Protein AF-0000000084464883 (afdb_homodimer)

Organism: NCBI:txid879819

Nearest PDB structures (foldseek):
  7q4o-assembly1_A  TM=3.816E-01  e=7.653E-02  Homo sapiens
  7cun-assembly1_G  TM=3.390E-01  e=7.012E-02  Homo sapiens
  7k36-assembly1_A  TM=3.117E-01  e=1.086E-01  Homo sapiens
  4wne-assembly1_A  TM=2.723E-01  e=9.278E-01  Homo sapiens
  1gcj-assembly1_B  TM=2.717E-01  e=8.136E-01  Mus musculus

Sequence (604 aa):
MASEELHRDTRIACFSAVKPMLSVEAAWDILYKAVDADEPFVKQALCDVSTLDFTHELRRRYAPIVIRLAKDEHMDVKCRALQALAAWAIYSPDAGSALVNSSTNMSARESEWKAAVQSLVQWGDTESLLKATRALLDHGDESDDKGSDLPAVRRLKTLCDSLQRGPHAAASYAVATLVAEHEDFVPHAARLRAARIDYDDPGKALEDLRDLVRLLSHRPLMALRLRLEILDHCAISPAGMDTIARGLIDDGGTVAGIFAVGLIAREGGKEKWSEGRREMLLELRRHPDADVRDEARRARMQMASEELHRDTRIACFSAVKPMLSVEAAWDILYKAVDADEPFVKQALCDVSTLDFTHELRRRYAPIVIRLAKDEHMDVKCRALQALAAWAIYSPDAGSALVNSSTNMSARESEWKAAVQSLVQWGDTESLLKATRALLDHGDESDDKGSDLPAVRRLKTLCDSLQRGPHAAASYAVATLVAEHEDFVPHAARLRAARIDYDDPGKALEDLRDLVRLLSHRPLMALRLRLEILDHCAISPAGMDTIARGLIDDGGTVAGIFAVGLIAREGGKEKWSEGRREMLLELRRHPDADVRDEARRARMQ

Foldseek 3Di:
DVVVVVLVVLLVVLLVVCLVLLAPPVSVVVVVVLLVDPDLSNLLSLLVDACVSDDPVSLLVSLVSLLSQCPDPDPSSVLSSLLSLLRSCVSDVVSLVSLLCQLLPLPHDPSRNLSSLLSNLSNLDQVSLVSSLVSLVVVVVVVVVVVDDVPSVVSNLSSLVSNLPDDRLVSLQSSLVVQLVPVVCLLSSLSSLLSNQDQVDLVSNLVSVVVSCVSCLPPQVSLLVVLVVSLVPDDHDPVSLLVSLVSLVVVLGPSSLSNSLSSLLSVQVPDQQDPSSVVSLVSQCVRPDVVSVVSSVPSDND/DVVVVVLVVLLVVLLVVCLVLLAPPVSVVVVVVLLVDPDLSNLLSLLVDAPVSDDPVSLLVSLVSLLSQCPDPDPVSVLSSLLSLLRSCVSDVVSLVSLLCQLLPLPHDPSRNLSSLLSNLSNLDLVSLVSSLVSLVVVVVVVVVVVDDVPSVVSNLSSLVSNLPDDRLVSLQSSLVVQLVPVVCLLSSLSSLLSNQDQVDLVSNLVSVVVSCVSCLVPQVSLLVVLVVSLVPDDHDPVSLLSSLVSLVVVLGPSSLSNSLSSLLSVQVPDQQDPSSVVSLVSQCVRPDVVSVVSSVPSDND

Radius of gyration: 34.85 Å; Cα contacts (8 Å, |Δi|>4): 812; chains: 2; bounding box: 55×114×69 Å

Solvent-accessible surface area (backbone atoms only — not comparable to full-atom values): 31368 Å² total; per-residue (Å²): 106,68,66,59,48,52,52,48,52,51,19,48,51,37,29,66,64,47,56,69,39,70,78,34,73,81,40,43,62,56,51,55,48,45,67,71,42,96,40,65,46,49,44,39,20,66,34,68,60,57,71,81,71,42,55,77,72,50,38,47,63,45,30,59,54,41,50,54,35,41,67,41,88,50,63,69,34,15,32,45,14,28,46,40,36,29,82,34,27,88,51,27,75,64,37,48,51,48,30,34,47,41,42,58,37,86,83,50,52,66,68,45,23,50,27,12,38,50,15,46,53,69,50,43,50,45,68,54,50,45,50,35,50,53,52,24,52,58,49,26,66,64,22,59,81,74,76,64,49,56,58,36,51,47,47,49,50,50,45,49,55,51,36,46,74,46,86,44,58,70,34,28,50,53,45,18,58,58,38,44,75,37,76,91,34,31,68,57,18,48,50,29,49,59,66,61,57,49,46,91,40,34,71,60,29,37,53,52,49,50,51,47,31,62,74,30,64,87,23,59,62,56,41,55,54,46,39,54,57,48,63,74,67,58,74,57,52,71,68,37,46,50,52,32,29,52,54,26,52,70,67,65,42,61,40,28,34,48,45,22,42,52,58,51,42,62,48,37,77,76,46,82,68,46,70,68,54,49,51,50,47,54,50,36,51,64,40,89,46,65,51,37,18,52,54,32,64,64,42,65,80,112,107,68,66,61,48,49,52,48,52,50,20,49,52,37,29,65,64,47,56,70,38,72,77,34,73,82,43,44,62,56,52,56,49,44,66,71,44,96,39,64,46,49,43,38,20,68,33,68,59,54,72,82,74,42,57,76,71,50,38,46,63,45,28,59,55,40,50,54,36,42,67,41,88,50,62,69,34,15,32,45,15,30,46,39,36,30,80,35,28,87,51,28,74,63,36,45,51,49,30,33,48,39,43,58,37,85,83,50,52,67,67,44,23,51,26,13,38,51,17,47,51,69,52,42,50,46,68,51,51,42,50,35,50,53,53,25,51,58,49,26,67,65,24,60,81,75,76,65,51,54,60,37,51,49,48,48,51,50,44,48,55,52,37,46,73,46,87,45,58,70,33,30,49,52,45,18,58,58,37,44,76,36,75,90,34,32,68,57,16,49,49,28,51,59,65,62,58,50,45,91,40,34,69,60,28,37,53,53,48,50,51,46,31,63,73,30,64,88,23,57,62,56,42,54,53,47,39,55,58,49,63,75,67,59,74,58,53,71,69,37,45,49,53,32,29,52,53,26,52,69,68,67,43,62,40,27,33,48,44,22,38,50,59,53,41,62,47,38,77,76,44,83,69,46,71,68,56,49,51,50,46,54,50,36,52,64,39,90,46,66,50,36,17,51,55,33,64,64,41,64,81,113

pLDDT: mean 88.93, std 11.11, range [42.38, 98.12]

InterPro domains:
  IPR011989 Armadillo-like helical [G3DSA:1.25.10.10] (2-184)
  IPR016024 Armadillo-type fold [SSF48371] (47-297)

Structure (mmCIF, N/CA/C/O backbone):
data_AF-0000000084464883-model_v1
#
loop_
_entity.id
_entity.type
_entity.pdbx_description
1 polymer 'ARM repeat-containing protein'
#
loop_
_atom_site.group_PDB
_atom_site.id
_atom_site.type_symbol
_atom_site.label_atom_id
_atom_site.label_alt_id
_atom_site.label_comp_id
_atom_site.label_asym_id
_atom_site.label_entity_id
_atom_site.label_seq_id
_atom_site.pdbx_PDB_ins_code
_atom_site.Cartn_x
_atom_site.Cartn_y
_atom_site.Cartn_z
_atom_site.occupancy
_atom_site.B_iso_or_equiv
_atom_site.auth_seq_id
_atom_site.auth_comp_id
_atom_site.auth_asym_id
_atom_site.auth_atom_id
_atom_site.pdbx_PDB_model_num
ATOM 1 N N . MET A 1 1 ? -21.594 35.562 -10.719 1 51.28 1 MET A N 1
ATOM 2 C CA . MET A 1 1 ? -20.375 36.219 -11.203 1 51.28 1 MET A CA 1
ATOM 3 C C . MET A 1 1 ? -20.516 37.719 -11.148 1 51.28 1 MET A C 1
ATOM 5 O O . MET A 1 1 ? -19.641 38.406 -10.609 1 51.28 1 MET A O 1
ATOM 9 N N . ALA A 1 2 ? -21.562 38.125 -11.602 1 64 2 ALA A N 1
ATOM 10 C CA . ALA A 1 2 ? -21.797 39.562 -11.68 1 64 2 ALA A CA 1
ATOM 11 C C . ALA A 1 2 ? -21.922 40.156 -10.289 1 64 2 ALA A C 1
ATOM 13 O O . ALA A 1 2 ? -21.375 41.219 -10.016 1 64 2 ALA A O 1
ATOM 14 N N . SER A 1 3 ? -22.5 39.531 -9.43 1 65.44 3 SER A N 1
ATOM 15 C CA . SER A 1 3 ? -22.672 40 -8.047 1 65.44 3 SER A CA 1
ATOM 16 C C . SER A 1 3 ? -21.344 39.938 -7.293 1 65.44 3 SER A C 1
ATOM 18 O O . SER A 1 3 ? -21 40.875 -6.562 1 65.44 3 SER A O 1
ATOM 20 N N . GLU A 1 4 ? -20.641 39.031 -7.559 1 67.56 4 GLU A N 1
ATOM 21 C CA . GLU A 1 4 ? -19.312 38.906 -6.949 1 67.56 4 GLU A CA 1
ATOM 22 C C . GLU A 1 4 ? -18.375 40 -7.457 1 67.56 4 GLU A C 1
ATOM 24 O O . GLU A 1 4 ? -17.562 40.531 -6.695 1 67.56 4 GLU A O 1
ATOM 29 N N . GLU A 1 5 ? -18.531 40.344 -8.711 1 67.56 5 GLU A N 1
ATOM 30 C CA . GLU A 1 5 ? -17.703 41.375 -9.305 1 67.56 5 GLU A CA 1
ATOM 31 C C . GLU A 1 5 ? -18.047 42.75 -8.727 1 67.56 5 GLU A C 1
ATOM 33 O O . GLU A 1 5 ? -17.172 43.562 -8.461 1 67.56 5 GLU A O 1
ATOM 38 N N . LEU A 1 6 ? -19.312 42.938 -8.617 1 68.38 6 LEU A N 1
ATOM 39 C CA . LEU A 1 6 ? -19.734 44.219 -8.039 1 68.38 6 LEU A CA 1
ATOM 40 C C . LEU A 1 6 ? -19.25 44.344 -6.605 1 68.38 6 LEU A C 1
ATOM 42 O O . LEU A 1 6 ? -18.812 45.438 -6.199 1 68.38 6 LEU A O 1
ATOM 46 N N . HIS A 1 7 ? -19.312 43.344 -5.996 1 76.5 7 HIS A N 1
ATOM 47 C CA . HIS A 1 7 ? -18.844 43.312 -4.621 1 76.5 7 HIS A CA 1
ATOM 48 C C . HIS A 1 7 ? -17.344 43.625 -4.555 1 76.5 7 HIS A C 1
ATOM 50 O O . HIS A 1 7 ? -16.891 44.406 -3.707 1 76.5 7 HIS A O 1
ATOM 56 N N . ARG A 1 8 ? -16.688 43.094 -5.57 1 77.44 8 ARG A N 1
ATOM 57 C CA . ARG A 1 8 ? -15.25 43.312 -5.625 1 77.44 8 ARG A CA 1
ATOM 58 C C . ARG A 1 8 ? -14.945 44.781 -5.961 1 77.44 8 ARG A C 1
ATOM 60 O O . ARG A 1 8 ? -14.07 45.375 -5.348 1 77.44 8 ARG A O 1
ATOM 67 N N . ASP A 1 9 ? -15.68 45.281 -6.863 1 79.62 9 ASP A N 1
ATOM 68 C CA . ASP A 1 9 ? -15.461 46.656 -7.285 1 79.62 9 ASP A CA 1
ATOM 69 C C . ASP A 1 9 ? -15.75 47.625 -6.145 1 79.62 9 ASP A C 1
ATOM 71 O O . ASP A 1 9 ? -15.008 48.594 -5.934 1 79.62 9 ASP A O 1
ATOM 75 N N . THR A 1 10 ? -16.797 47.344 -5.504 1 83.19 10 THR A N 1
ATOM 76 C CA . THR A 1 10 ? -17.141 48.188 -4.371 1 83.19 10 THR A CA 1
ATOM 77 C C . THR A 1 10 ? -16.062 48.125 -3.289 1 83.19 10 THR A C 1
ATOM 79 O O . THR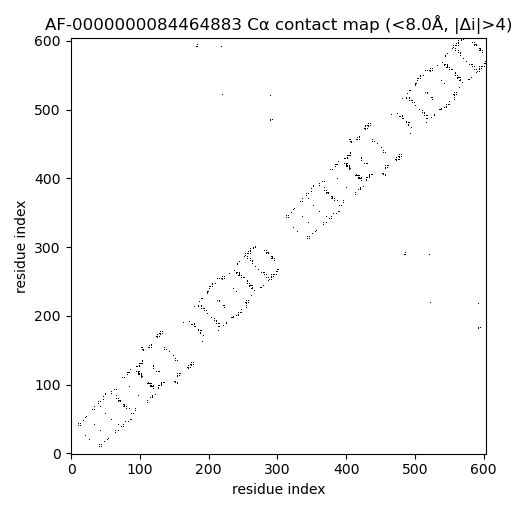 A 1 10 ? -15.68 49.156 -2.721 1 83.19 10 THR A O 1
ATOM 82 N N . ARG A 1 11 ? -15.562 47.062 -3.076 1 84.44 11 ARG A N 1
ATOM 83 C CA . ARG A 1 11 ? -14.516 46.875 -2.072 1 84.44 11 ARG A CA 1
ATOM 84 C C . ARG A 1 11 ? -13.242 47.594 -2.469 1 84.44 11 ARG A C 1
ATOM 86 O O . ARG A 1 11 ? -12.625 48.281 -1.64 1 84.44 11 ARG A O 1
ATOM 93 N N . ILE A 1 12 ? -12.977 47.5 -3.709 1 84.06 12 ILE A N 1
ATOM 94 C CA . ILE A 1 12 ? -11.781 48.188 -4.207 1 84.06 12 ILE A CA 1
ATOM 95 C C . ILE A 1 12 ? -11.945 49.688 -4.062 1 84.06 12 ILE A C 1
ATOM 97 O O . ILE A 1 12 ? -11.023 50.375 -3.645 1 84.06 12 ILE A O 1
ATOM 101 N N . ALA A 1 13 ? -13.039 50.062 -4.383 1 85.69 13 ALA A N 1
ATOM 102 C CA . ALA A 1 13 ? -13.328 51.5 -4.258 1 85.69 13 ALA A CA 1
ATOM 103 C C . ALA A 1 13 ? -13.234 51.938 -2.801 1 85.69 13 ALA A C 1
ATOM 105 O O . ALA A 1 13 ? -12.664 53 -2.508 1 85.69 13 ALA A O 1
ATOM 106 N N . CYS A 1 14 ? -13.758 51.219 -1.988 1 84.31 14 CYS A N 1
ATOM 107 C CA . CYS A 1 14 ? -13.688 51.5 -0.563 1 84.31 14 CYS A CA 1
ATOM 108 C C . CYS A 1 14 ? -12.242 51.531 -0.081 1 84.31 14 CYS A C 1
ATOM 110 O O . CYS A 1 14 ? -11.844 52.438 0.67 1 84.31 14 CYS A O 1
ATOM 112 N N . PHE A 1 15 ? -11.453 50.656 -0.572 1 84.94 15 PHE A N 1
ATOM 113 C CA . PHE A 1 15 ? -10.047 50.562 -0.2 1 84.94 15 PHE A CA 1
ATOM 114 C C . PHE A 1 15 ? -9.297 51.812 -0.649 1 84.94 15 PHE A C 1
ATOM 116 O O . PHE A 1 15 ? -8.523 52.375 0.119 1 84.94 15 PHE A O 1
ATOM 123 N N . SER A 1 16 ? -9.57 52.156 -1.868 1 85.62 16 SER A N 1
ATOM 124 C CA . SER A 1 16 ? -8.93 53.344 -2.42 1 85.62 16 SER A CA 1
ATOM 125 C C . SER A 1 16 ? -9.266 54.594 -1.602 1 85.62 16 SER A C 1
ATOM 127 O O . SER A 1 16 ? -8.43 55.5 -1.462 1 85.62 16 SER A O 1
ATOM 129 N N . ALA A 1 17 ? -10.367 54.531 -1.021 1 83.56 17 ALA A N 1
ATOM 130 C CA . ALA A 1 17 ? -10.828 55.656 -0.23 1 83.56 17 ALA A CA 1
ATOM 131 C C . ALA A 1 17 ? -10.195 55.656 1.156 1 83.56 17 ALA A C 1
ATOM 133 O O . ALA A 1 17 ? -9.953 56.719 1.74 1 83.56 17 ALA A O 1
ATOM 134 N N . VAL A 1 18 ? -9.922 54.562 1.664 1 81.69 18 VAL A N 1
ATOM 135 C CA . VAL A 1 18 ? -9.445 54.406 3.039 1 81.69 18 VAL A CA 1
ATOM 136 C C . VAL A 1 18 ? -7.926 54.562 3.08 1 81.69 18 VAL A C 1
ATOM 138 O O . VAL A 1 18 ? -7.375 55.125 4.027 1 81.69 18 VAL A O 1
ATOM 141 N N . LYS A 1 19 ? -7.258 54.156 2.062 1 84.06 19 LYS A N 1
ATOM 142 C CA . LYS A 1 19 ? -5.805 54.031 2.031 1 84.06 19 LYS A CA 1
ATOM 143 C C . LYS A 1 19 ? -5.121 55.344 2.379 1 84.06 19 LYS A C 1
ATOM 145 O O . LYS A 1 19 ? -4.211 55.375 3.211 1 84.06 19 LYS A O 1
ATOM 150 N N . PRO A 1 20 ? -5.602 56.406 1.812 1 82.25 20 PRO A N 1
ATOM 151 C CA . PRO A 1 20 ? -4.93 57.656 2.123 1 82.25 20 PRO A CA 1
ATOM 152 C C . PRO A 1 20 ? -5.113 58.094 3.578 1 82.25 20 PRO A C 1
ATOM 154 O O . PRO A 1 20 ? -4.297 58.844 4.113 1 82.25 20 PRO A O 1
ATOM 157 N N . MET A 1 21 ? -6.137 57.688 4.137 1 83.06 21 MET A N 1
ATOM 158 C CA . MET A 1 21 ? -6.473 58.062 5.5 1 83.06 21 MET A CA 1
ATOM 159 C C . MET A 1 21 ? -5.562 57.375 6.508 1 83.06 21 MET A C 1
ATOM 161 O O . MET A 1 21 ? -5.441 57.844 7.648 1 83.06 21 MET A O 1
ATOM 165 N N . LEU A 1 22 ? -4.855 56.406 6.164 1 83.38 22 LEU A N 1
ATOM 166 C CA . LEU A 1 22 ? -4.094 55.562 7.07 1 83.38 22 LEU A CA 1
ATOM 167 C C . LEU A 1 22 ? -2.861 56.281 7.594 1 83.38 22 LEU A C 1
ATOM 169 O O . LEU A 1 22 ? -2.416 56.031 8.719 1 83.38 22 LEU A O 1
ATOM 173 N N . SER A 1 23 ? -2.395 57.156 6.742 1 80.25 23 SER A N 1
ATOM 174 C CA . SER A 1 23 ? -1.174 57.844 7.125 1 80.25 23 SER A CA 1
ATOM 175 C C . SER A 1 23 ? -1.487 59.125 7.906 1 80.25 23 SER A C 1
ATOM 177 O O . SER A 1 23 ? -0.59 59.75 8.484 1 80.25 23 SER A O 1
ATOM 179 N N . VAL A 1 24 ? -2.758 59.406 7.895 1 82.25 24 VAL A N 1
ATOM 180 C CA . VAL A 1 24 ? -3.174 60.656 8.555 1 82.25 24 VAL A CA 1
ATOM 181 C C . VAL A 1 24 ? -3.852 60.312 9.883 1 82.25 24 VAL A C 1
ATOM 183 O O . VAL A 1 24 ? -5.016 59.906 9.914 1 82.25 24 VAL A O 1
ATOM 186 N N . GLU A 1 25 ? -3.266 60.656 10.961 1 78.56 25 GLU A N 1
ATOM 187 C CA . GLU A 1 25 ? -3.736 60.281 12.289 1 78.56 25 GLU A CA 1
ATOM 188 C C . GLU A 1 25 ? -5.102 60.875 12.586 1 78.56 25 GLU A C 1
ATOM 190 O O . GLU A 1 25 ? -5.953 60.25 13.203 1 78.56 25 GLU A O 1
ATOM 195 N N . ALA A 1 26 ? -5.25 62 12.047 1 80.5 26 ALA A N 1
ATOM 196 C CA . ALA A 1 26 ? -6.504 62.719 12.297 1 80.5 26 ALA A CA 1
ATOM 197 C C . ALA A 1 26 ? -7.68 62 11.633 1 80.5 26 ALA A C 1
ATOM 199 O O . ALA A 1 26 ? -8.828 62.156 12.07 1 80.5 26 ALA A O 1
ATOM 200 N N . ALA A 1 27 ? -7.316 61.25 10.711 1 83.31 27 ALA A N 1
ATOM 201 C CA . ALA A 1 27 ? -8.367 60.594 9.945 1 83.31 27 ALA A CA 1
ATOM 202 C C . ALA A 1 27 ? -8.781 59.281 10.609 1 83.31 27 ALA A C 1
ATOM 204 O O . ALA A 1 27 ? -9.766 58.656 10.195 1 83.31 27 ALA A O 1
ATOM 205 N N . TRP A 1 28 ? -8.25 58.906 11.727 1 87.25 28 TRP A N 1
ATOM 206 C CA . TRP A 1 28 ? -8.484 57.594 12.328 1 87.25 28 TRP A CA 1
ATOM 207 C C . TRP A 1 28 ? -9.844 57.562 13.016 1 87.25 28 TRP A C 1
ATOM 209 O O . TRP A 1 28 ? -10.438 56.469 13.164 1 87.25 28 TRP A O 1
ATOM 219 N N . ASP A 1 29 ? -10.266 58.719 13.328 1 87.12 29 ASP A N 1
ATOM 220 C CA . ASP A 1 29 ? -11.625 58.781 13.852 1 87.12 29 ASP A CA 1
ATOM 221 C C . ASP A 1 29 ? -12.633 58.25 12.836 1 87.12 29 ASP A C 1
ATOM 223 O O . ASP A 1 29 ? -13.602 57.562 13.195 1 87.12 29 ASP A O 1
ATOM 227 N N . ILE A 1 30 ? -12.336 58.531 11.617 1 84.88 30 ILE A N 1
ATOM 228 C CA . ILE A 1 30 ? -13.188 58.062 10.531 1 84.88 30 ILE A CA 1
ATOM 229 C C . ILE A 1 30 ? -13.062 56.562 10.398 1 84.88 30 ILE A C 1
ATOM 231 O O . ILE A 1 30 ? -14.062 55.875 10.156 1 84.88 30 ILE A O 1
ATOM 235 N N . LEU A 1 31 ? -11.922 56.156 10.594 1 85.94 31 LEU A N 1
ATOM 236 C CA . LEU A 1 31 ? -11.688 54.719 10.5 1 85.94 31 LEU A CA 1
ATOM 237 C C . LEU A 1 31 ? -12.445 53.969 11.586 1 85.94 31 LEU A C 1
ATOM 239 O O . LEU A 1 31 ? -13.078 52.938 11.32 1 85.94 31 LEU A O 1
ATOM 243 N N . TYR A 1 32 ? -12.453 54.5 12.781 1 88.69 32 TYR A N 1
ATOM 244 C CA . TYR A 1 32 ? -13.148 53.844 13.891 1 88.69 32 TYR A CA 1
ATOM 245 C C . TYR A 1 32 ? -14.656 53.844 13.664 1 88.69 32 TYR A C 1
ATOM 247 O O . TYR A 1 32 ? -15.336 52.875 13.961 1 88.69 32 TYR A O 1
ATOM 255 N N . LYS A 1 33 ? -15.078 54.875 13.102 1 88.88 33 LYS A N 1
ATOM 256 C CA . LYS A 1 33 ? -16.5 54.938 12.773 1 88.88 33 LYS A CA 1
ATOM 257 C C . LYS A 1 33 ? -16.875 53.906 11.695 1 88.88 33 LYS A C 1
ATOM 259 O O . LYS A 1 33 ? -17.953 53.344 11.727 1 88.88 33 LYS A O 1
ATOM 264 N N . ALA A 1 34 ? -15.969 53.844 10.797 1 87.38 34 ALA A N 1
ATOM 265 C CA . ALA A 1 34 ? -16.188 52.875 9.711 1 87.38 34 ALA A CA 1
ATOM 266 C C . ALA A 1 34 ? -16.281 51.469 10.25 1 87.38 34 ALA A C 1
ATOM 268 O O . ALA A 1 34 ? -17.047 50.656 9.742 1 87.38 34 ALA A O 1
ATOM 269 N N . VAL A 1 35 ? -15.562 51.125 11.234 1 90.06 35 VAL A N 1
ATOM 270 C CA . VAL A 1 35 ? -15.547 49.812 11.859 1 90.06 35 VAL A CA 1
ATOM 271 C C . VAL A 1 35 ? -16.891 49.531 12.539 1 90.06 35 VAL A C 1
ATOM 273 O O . VAL A 1 35 ? -17.375 48.406 12.555 1 90.06 35 VAL A O 1
ATOM 276 N N . ASP A 1 36 ? -17.5 50.594 12.984 1 89.44 36 ASP A N 1
ATOM 277 C CA . ASP A 1 36 ? -18.75 50.469 13.719 1 89.44 36 ASP A CA 1
ATOM 278 C C . ASP A 1 36 ? -19.953 50.531 12.773 1 89.44 36 ASP A C 1
ATOM 280 O O . ASP A 1 36 ? -21.062 50.125 13.148 1 89.44 36 ASP A O 1
ATOM 284 N N . ALA A 1 37 ? -19.656 51 11.656 1 86.88 37 ALA A N 1
ATOM 285 C CA . ALA A 1 37 ? -20.734 51.156 10.688 1 86.88 37 ALA A CA 1
ATOM 286 C C . ALA A 1 37 ? -21.141 49.781 10.117 1 86.88 37 ALA A C 1
ATOM 288 O O . ALA A 1 37 ? -20.391 48.812 10.203 1 86.88 37 ALA A O 1
ATOM 289 N N . ASP A 1 38 ? -22.359 49.719 9.672 1 88.12 38 ASP A N 1
ATOM 290 C CA . ASP A 1 38 ? -22.844 48.5 9.055 1 88.12 38 ASP A CA 1
ATOM 291 C C . ASP A 1 38 ? -22.609 48.5 7.547 1 88.12 38 ASP A C 1
ATOM 293 O O . ASP A 1 38 ? -23.547 48.438 6.758 1 88.12 38 ASP A O 1
ATOM 297 N N . GLU A 1 39 ? -21.359 48.656 7.234 1 89.12 39 GLU A N 1
ATOM 298 C CA . GLU A 1 39 ? -20.922 48.656 5.84 1 89.12 39 GLU A CA 1
ATOM 299 C C . GLU A 1 39 ? -19.891 47.594 5.574 1 89.12 39 GLU A C 1
ATOM 301 O O . GLU A 1 39 ? -18.688 47.844 5.656 1 89.12 39 GLU A O 1
ATOM 306 N N . PRO A 1 40 ? -20.406 46.5 5.156 1 91.38 40 PRO A N 1
ATOM 307 C CA . PRO A 1 40 ? -19.516 45.344 5.047 1 91.38 40 PRO A CA 1
ATOM 308 C C . PRO A 1 40 ? -18.391 45.562 4.043 1 91.38 40 PRO A C 1
ATOM 310 O O . PRO A 1 40 ? -17.266 45.094 4.258 1 91.38 40 PRO A O 1
ATOM 313 N N . PHE A 1 41 ? -18.625 46.312 3.008 1 89.25 41 PHE A N 1
ATOM 314 C CA . PHE A 1 41 ? -17.594 46.469 1.988 1 89.25 41 PHE A CA 1
ATOM 315 C C . PHE A 1 41 ? -16.484 47.375 2.5 1 89.25 41 PHE A C 1
ATOM 317 O O . PHE A 1 41 ? -15.305 47.156 2.193 1 89.25 41 PHE A O 1
ATOM 324 N N . VAL A 1 42 ? -16.828 48.344 3.277 1 89.12 42 VAL A N 1
ATOM 325 C CA . VAL A 1 42 ? -15.828 49.219 3.875 1 89.12 42 VAL A CA 1
ATOM 326 C C . VAL A 1 42 ? -15 48.438 4.891 1 89.12 42 VAL A C 1
ATOM 328 O O . VAL A 1 42 ? -13.773 48.562 4.914 1 89.12 42 VAL A O 1
ATOM 331 N N . LYS A 1 43 ? -15.703 47.656 5.656 1 93.19 43 LYS A N 1
ATOM 332 C CA . LYS A 1 43 ? -15.016 46.844 6.645 1 93.19 43 LYS A CA 1
ATOM 333 C C . LYS A 1 43 ? -14.055 45.875 5.973 1 93.19 43 LYS A C 1
ATOM 335 O O . LYS A 1 43 ? -12.938 45.656 6.445 1 93.19 43 LYS A O 1
ATOM 340 N N . GLN A 1 44 ? -14.492 45.281 4.871 1 93.31 44 GLN A N 1
ATOM 341 C CA . GLN A 1 44 ? -13.625 44.375 4.121 1 93.31 44 GLN A CA 1
ATOM 342 C C . GLN A 1 44 ? -12.398 45.125 3.59 1 93.31 44 GLN A C 1
ATOM 344 O O . GLN A 1 44 ? -11.289 44.562 3.617 1 93.31 44 GLN A O 1
ATOM 349 N N . ALA A 1 45 ? -12.617 46.25 3.117 1 90.12 45 ALA A N 1
ATOM 350 C CA . ALA A 1 45 ? -11.516 47.062 2.602 1 90.12 45 ALA A CA 1
ATOM 351 C C . ALA A 1 45 ? -10.484 47.344 3.691 1 90.12 45 ALA A C 1
ATOM 353 O O . ALA A 1 45 ? -9.281 47.375 3.424 1 90.12 45 ALA A O 1
ATOM 354 N N . LEU A 1 46 ? -10.938 47.562 4.863 1 91.31 46 LEU A N 1
ATOM 355 C CA . LEU A 1 46 ? -10.055 47.812 5.996 1 91.31 46 LEU A CA 1
ATOM 356 C C . LEU A 1 46 ? -9.18 46.594 6.281 1 91.31 46 LEU A C 1
ATOM 358 O O . LEU A 1 46 ? -8.086 46.75 6.836 1 91.31 46 LEU A O 1
ATOM 362 N N . CYS A 1 47 ? -9.633 45.438 5.883 1 93.5 47 CYS A N 1
ATOM 363 C CA . CYS A 1 47 ? -8.883 44.188 6.082 1 93.5 47 CYS A CA 1
ATOM 364 C C . CYS A 1 47 ? -7.852 44 4.977 1 93.5 47 CYS A C 1
ATOM 366 O O . CYS A 1 47 ? -6.926 43.219 5.117 1 93.5 47 CYS A O 1
ATOM 368 N N . ASP A 1 48 ? -8.016 44.719 3.904 1 91.56 48 ASP A N 1
ATOM 369 C CA . ASP A 1 48 ? -7.172 44.5 2.732 1 91.56 48 ASP A CA 1
ATOM 370 C C . ASP A 1 48 ? -5.898 45.344 2.822 1 91.56 48 ASP A C 1
ATOM 372 O O . ASP A 1 48 ? -4.992 45.188 2.002 1 91.56 48 ASP A O 1
ATOM 376 N N . VAL A 1 49 ? -5.848 46.062 3.861 1 89.44 49 VAL A N 1
ATOM 377 C CA . VAL A 1 49 ? -4.684 46.938 4.023 1 89.44 49 VAL A CA 1
ATOM 378 C C . VAL A 1 49 ? -3.471 46.125 4.43 1 89.44 49 VAL A C 1
ATOM 380 O O . VAL A 1 49 ? -3.602 45.125 5.176 1 89.44 49 VAL A O 1
ATOM 383 N N . SER A 1 50 ? -2.367 46.5 3.889 1 90.06 50 SER A N 1
ATOM 384 C CA . SER A 1 50 ? -1.118 45.812 4.191 1 90.06 50 SER A CA 1
ATOM 385 C C . SER A 1 50 ? -0.367 46.5 5.324 1 90.06 50 SER A C 1
ATOM 387 O O . SER A 1 50 ? -0.492 47.719 5.516 1 90.06 50 SER A O 1
ATOM 389 N N . THR A 1 51 ? 0.418 45.812 6.066 1 89.44 51 THR A N 1
ATOM 390 C CA . THR A 1 51 ? 1.286 46.344 7.098 1 89.44 51 THR A CA 1
ATOM 391 C C . THR A 1 51 ? 2.316 47.312 6.484 1 89.44 51 THR A C 1
ATOM 393 O O . THR A 1 51 ? 2.781 48.25 7.141 1 89.44 51 THR A O 1
ATOM 396 N N . LEU A 1 52 ? 2.486 47.062 5.188 1 86.75 52 LEU A N 1
ATOM 397 C CA . LEU A 1 52 ? 3.49 47.875 4.488 1 86.75 52 LEU A CA 1
ATOM 398 C C . LEU A 1 52 ? 2.977 49.281 4.23 1 86.75 52 LEU A C 1
ATOM 400 O O . LEU A 1 52 ? 3.76 50.188 3.918 1 86.75 52 LEU A O 1
ATOM 404 N N . ASP A 1 53 ? 1.786 49.406 4.41 1 83.38 53 ASP A N 1
ATOM 405 C CA . ASP A 1 53 ? 1.176 50.719 4.184 1 83.38 53 ASP A CA 1
ATOM 406 C C . ASP A 1 53 ? 1.323 51.594 5.41 1 83.38 53 ASP A C 1
ATOM 408 O O . ASP A 1 53 ? 0.966 52.781 5.371 1 83.38 53 ASP A O 1
ATOM 412 N N . PHE A 1 54 ? 1.983 51.094 6.496 1 84.06 54 PHE A N 1
ATOM 413 C CA . PHE A 1 54 ? 2.027 51.812 7.773 1 84.06 54 PHE A CA 1
ATOM 414 C C . PHE A 1 54 ? 3.467 52 8.234 1 84.06 54 PHE A C 1
ATOM 416 O O . PHE A 1 54 ? 4.352 51.219 7.883 1 84.06 54 PHE A O 1
ATOM 423 N N . THR A 1 55 ? 3.582 53.125 8.922 1 81.5 55 THR A N 1
ATOM 424 C CA . THR A 1 55 ? 4.781 53.219 9.75 1 81.5 55 THR A CA 1
ATOM 425 C C . THR A 1 55 ? 4.727 52.219 10.898 1 81.5 55 THR A C 1
ATOM 427 O O . THR A 1 55 ? 3.66 51.688 11.211 1 81.5 55 THR A O 1
ATOM 430 N N . HIS A 1 56 ? 5.793 51.938 11.508 1 82.5 56 HIS A N 1
ATOM 431 C CA . HIS A 1 56 ? 5.902 50.938 12.555 1 82.5 56 HIS A CA 1
ATOM 432 C C . HIS A 1 56 ? 4.945 51.219 13.703 1 82.5 56 HIS A C 1
ATOM 434 O O . HIS A 1 56 ? 4.297 50.312 14.227 1 82.5 56 HIS A O 1
ATOM 440 N N . GLU A 1 57 ? 4.84 52.438 13.969 1 83.44 57 GLU A N 1
ATOM 441 C CA . GLU A 1 57 ? 4.012 52.844 15.109 1 83.44 57 GLU A CA 1
ATOM 442 C C . GLU A 1 57 ? 2.527 52.656 14.805 1 83.44 57 GLU A C 1
ATOM 444 O O . GLU A 1 57 ? 1.76 52.219 15.672 1 83.44 57 GLU A O 1
ATOM 449 N N . LEU A 1 58 ? 2.229 52.875 13.578 1 87.56 58 LEU A N 1
ATOM 450 C CA . LEU A 1 58 ? 0.819 52.812 13.211 1 87.56 58 LEU A CA 1
ATOM 451 C C . LEU A 1 58 ? 0.355 51.375 13.047 1 87.56 58 LEU A C 1
ATOM 453 O O . LEU A 1 58 ? -0.841 51.094 13.133 1 87.56 58 LEU A O 1
ATOM 457 N N . ARG A 1 59 ? 1.257 50.562 12.859 1 89.31 59 ARG A N 1
ATOM 458 C CA . ARG A 1 59 ? 0.921 49.156 12.75 1 89.31 59 ARG A CA 1
ATOM 459 C C . ARG A 1 59 ? 0.346 48.625 14.055 1 89.31 59 ARG A C 1
ATOM 461 O O . ARG A 1 59 ? -0.643 47.875 14.047 1 89.31 59 ARG A O 1
ATOM 468 N N . ARG A 1 60 ? 0.905 49 15.117 1 91.5 60 ARG A N 1
ATOM 469 C CA . ARG A 1 60 ? 0.443 48.562 16.438 1 91.5 60 ARG A CA 1
ATOM 470 C C . ARG A 1 60 ? -0.938 49.125 16.75 1 91.5 60 ARG A C 1
ATOM 472 O O . ARG A 1 60 ? -1.729 48.5 17.453 1 91.5 60 ARG A O 1
ATOM 479 N N . ARG A 1 61 ? -1.146 50.25 16.094 1 89.5 61 ARG A N 1
ATOM 480 C CA . ARG A 1 61 ? -2.434 50.875 16.344 1 89.5 61 ARG A CA 1
ATOM 481 C C . ARG A 1 61 ? -3.529 50.281 15.484 1 89.5 61 ARG A C 1
ATOM 483 O O . ARG A 1 61 ? -4.695 50.25 15.883 1 89.5 61 ARG A O 1
ATOM 490 N N . TYR A 1 62 ? -3.125 49.812 14.398 1 92.25 62 TYR A N 1
ATOM 491 C CA . TYR A 1 62 ? -4.109 49.312 13.445 1 92.25 62 TYR A CA 1
ATOM 492 C C . TYR A 1 62 ? -4.496 47.875 13.773 1 92.25 62 TYR A C 1
ATOM 494 O O . TYR A 1 62 ? -5.613 47.438 13.484 1 92.25 62 TYR A O 1
ATOM 502 N N . ALA A 1 63 ? -3.637 47.094 14.359 1 93.94 63 ALA A N 1
ATOM 503 C CA . ALA A 1 63 ? -3.848 45.688 14.625 1 93.94 63 ALA A CA 1
ATOM 504 C C . ALA A 1 63 ? -5.133 45.469 15.422 1 93.94 63 ALA A C 1
ATOM 506 O O . ALA A 1 63 ? -5.934 44.594 15.078 1 93.94 63 ALA A O 1
ATOM 507 N N . PRO A 1 64 ? -5.43 46.281 16.391 1 93.44 64 PRO A N 1
ATOM 508 C CA . PRO A 1 64 ? -6.672 46.094 17.141 1 93.44 64 PRO A CA 1
ATOM 509 C C . PRO A 1 64 ? -7.918 46.25 16.266 1 93.44 64 PRO A C 1
ATOM 511 O O . PRO A 1 64 ? -8.953 45.656 16.547 1 93.44 64 PRO A O 1
ATOM 514 N N . ILE A 1 65 ? -7.789 47.094 15.219 1 92.94 65 ILE A N 1
ATOM 515 C CA . ILE A 1 65 ? -8.914 47.25 14.312 1 92.94 65 ILE A CA 1
ATOM 516 C C . ILE A 1 65 ? -9.211 45.969 13.578 1 92.94 65 ILE A C 1
ATOM 518 O O . ILE A 1 65 ? -10.367 45.531 13.492 1 92.94 65 ILE A O 1
ATOM 522 N N . VAL A 1 66 ? -8.227 45.344 13.148 1 95.06 66 VAL A N 1
ATOM 523 C CA . VAL A 1 66 ? -8.383 44.062 12.43 1 95.06 66 VAL A CA 1
ATOM 524 C C . VAL A 1 66 ? -8.922 43 13.383 1 95.06 66 VAL A C 1
ATOM 526 O O . VAL A 1 66 ? -9.773 42.188 13 1 95.06 66 VAL A O 1
ATOM 529 N N . ILE A 1 67 ? -8.477 43 14.641 1 96.12 67 ILE A N 1
ATOM 530 C CA . ILE A 1 67 ? -8.922 42.062 15.648 1 96.12 67 ILE A CA 1
ATOM 531 C C . ILE A 1 67 ? -10.422 42.25 15.898 1 96.12 67 ILE A C 1
ATOM 533 O O . ILE A 1 67 ? -11.164 41.25 16 1 96.12 67 ILE A O 1
ATOM 537 N N . ARG A 1 68 ? -10.805 43.438 15.945 1 95.12 68 ARG A N 1
ATOM 538 C CA . ARG A 1 68 ? -12.219 43.75 16.141 1 95.12 68 ARG A CA 1
ATOM 539 C C . ARG A 1 68 ? -13.047 43.25 14.953 1 95.12 68 ARG A C 1
ATOM 541 O O . ARG A 1 68 ? -14.133 42.688 15.141 1 95.12 68 ARG A O 1
ATOM 548 N N . LEU A 1 69 ? -12.531 43.469 13.797 1 95.81 69 LEU A N 1
ATOM 549 C CA . LEU A 1 69 ? -13.234 43.031 12.586 1 95.81 69 LEU A CA 1
ATOM 550 C C . LEU A 1 69 ? -13.312 41.531 12.508 1 95.81 69 LEU A C 1
ATOM 552 O O . LEU A 1 69 ? -14.219 40.969 11.867 1 95.81 69 LEU A O 1
ATOM 556 N N . ALA A 1 70 ? -12.43 40.812 13.164 1 96.25 70 ALA A N 1
ATOM 557 C CA . ALA A 1 70 ? -12.406 39.344 13.188 1 96.25 70 ALA A CA 1
ATOM 558 C C . ALA A 1 70 ? -13.547 38.781 14.047 1 96.25 70 ALA A C 1
ATOM 560 O O . ALA A 1 70 ? -13.812 37.594 14.039 1 96.25 70 ALA A O 1
ATOM 561 N N . LYS A 1 71 ? -14.219 39.688 14.727 1 93.81 71 LYS A N 1
ATOM 562 C CA . LYS A 1 71 ? -15.375 39.281 15.539 1 93.81 71 LYS A CA 1
ATOM 563 C C . LYS A 1 71 ? -16.672 39.875 14.953 1 93.81 71 LYS A C 1
ATOM 565 O O . LYS A 1 71 ? -17.688 39.906 15.633 1 93.81 71 LYS A O 1
ATOM 570 N N . ASP A 1 72 ? -16.594 40.312 13.766 1 93.81 72 ASP A N 1
ATOM 571 C CA . ASP A 1 72 ? -17.734 40.938 13.125 1 93.81 72 ASP A CA 1
ATOM 572 C C . ASP A 1 72 ? -18.875 39.969 12.906 1 93.81 72 ASP A C 1
ATOM 574 O O . ASP A 1 72 ? -18.656 38.75 12.859 1 93.81 72 ASP A O 1
ATOM 578 N N . GLU A 1 73 ? -20.062 40.469 12.742 1 92.19 73 GLU A N 1
ATOM 579 C CA . GLU A 1 73 ? -21.25 39.625 12.531 1 92.19 73 GLU A CA 1
ATOM 580 C C . GLU A 1 73 ? -21.312 39.125 11.102 1 92.19 73 GLU A C 1
ATOM 582 O O . GLU A 1 73 ? -21.844 38.031 10.852 1 92.19 73 GLU A O 1
ATOM 587 N N . HIS A 1 74 ? -20.781 40 10.242 1 92.88 74 HIS A N 1
ATOM 588 C CA . HIS A 1 74 ? -20.781 39.562 8.844 1 92.88 74 HIS A CA 1
ATOM 589 C C . HIS A 1 74 ? -19.672 38.562 8.57 1 92.88 74 HIS A C 1
ATOM 591 O O . HIS A 1 74 ? -18.484 38.875 8.742 1 92.88 74 HIS A O 1
ATOM 597 N N . MET A 1 75 ? -20.047 37.438 8.07 1 93.69 75 MET A N 1
ATOM 598 C CA . MET A 1 75 ? -19.125 36.344 7.883 1 93.69 75 MET A CA 1
ATOM 599 C C . MET A 1 75 ? -18 36.719 6.91 1 93.69 75 MET A C 1
ATOM 601 O O . MET A 1 75 ? -16.844 36.375 7.125 1 93.69 75 MET A O 1
ATOM 605 N N . ASP A 1 76 ? -18.297 37.375 5.91 1 92.81 76 ASP A N 1
ATOM 606 C CA . ASP A 1 76 ? -17.297 37.75 4.914 1 92.81 76 ASP A CA 1
ATOM 607 C C . ASP A 1 76 ? -16.25 38.688 5.52 1 92.81 76 ASP A C 1
ATOM 609 O O . ASP A 1 76 ? -15.062 38.562 5.199 1 92.81 76 ASP A O 1
ATOM 613 N N . VAL A 1 77 ? -16.703 39.594 6.355 1 94.25 77 VAL A N 1
ATOM 614 C CA . VAL A 1 77 ? -15.797 40.5 7.043 1 94.25 77 VAL A CA 1
ATOM 615 C C . VAL A 1 77 ? -14.945 39.719 8.039 1 94.25 77 VAL A C 1
ATOM 617 O O . VAL A 1 77 ? -13.719 39.875 8.062 1 94.25 77 VAL A O 1
ATOM 620 N N . LYS A 1 78 ? -15.617 38.906 8.766 1 95.44 78 LYS A N 1
ATOM 621 C CA . LYS A 1 78 ? -14.938 38.094 9.773 1 95.44 78 LYS A CA 1
ATOM 622 C C . LYS A 1 78 ? -13.828 37.25 9.148 1 95.44 78 LYS A C 1
ATOM 624 O O . LYS A 1 78 ? -12.688 37.25 9.609 1 95.44 78 LYS A O 1
ATOM 629 N N . CYS A 1 79 ? -14.125 36.562 8.078 1 96.25 79 CYS A N 1
ATOM 630 C CA . CYS A 1 79 ? -13.172 35.688 7.418 1 96.25 79 CYS A CA 1
ATOM 631 C C . CYS A 1 79 ? -12.008 36.469 6.828 1 96.25 79 CYS A C 1
ATOM 633 O O . CYS A 1 79 ? -10.852 36.062 6.949 1 96.25 79 CYS A O 1
ATOM 635 N N . ARG A 1 80 ? -12.344 37.562 6.246 1 95.12 80 ARG A N 1
ATOM 636 C CA . ARG A 1 80 ? -11.297 38.375 5.66 1 95.12 80 ARG A CA 1
ATOM 637 C C . ARG A 1 80 ? -10.375 38.938 6.738 1 95.12 80 ARG A C 1
ATOM 639 O O . ARG A 1 80 ? -9.156 39 6.543 1 95.12 80 ARG A O 1
ATOM 646 N N . ALA A 1 81 ? -10.969 39.344 7.824 1 96.75 81 ALA A N 1
ATOM 647 C CA . ALA A 1 81 ? -10.172 39.844 8.945 1 96.75 81 ALA A CA 1
ATOM 648 C C . ALA A 1 81 ? -9.281 38.781 9.523 1 96.75 81 ALA A C 1
ATOM 650 O O . ALA A 1 81 ? -8.102 39 9.812 1 96.75 81 ALA A O 1
ATOM 651 N N . LEU A 1 82 ? -9.836 37.594 9.656 1 97.44 82 LEU A N 1
ATOM 652 C CA . LEU A 1 82 ? -9.055 36.469 10.164 1 97.44 82 LEU A CA 1
ATOM 653 C C . LEU A 1 82 ? -7.883 36.156 9.234 1 97.44 82 LEU A C 1
ATOM 655 O O . LEU A 1 82 ? -6.762 35.938 9.695 1 97.44 82 LEU A O 1
ATOM 659 N N . GLN A 1 83 ? -8.141 36.188 8.023 1 96.38 83 GLN A N 1
ATOM 660 C CA . GLN A 1 83 ? -7.086 35.938 7.047 1 96.38 83 GLN A CA 1
ATOM 661 C C . GLN A 1 83 ? -5.992 37 7.129 1 96.38 83 GLN A C 1
ATOM 663 O O . GLN A 1 83 ? -4.805 36.688 7.012 1 96.38 83 GLN A O 1
ATOM 668 N N . ALA A 1 84 ? -6.367 38.188 7.379 1 95.56 84 ALA A N 1
ATOM 669 C CA . ALA A 1 84 ? -5.434 39.312 7.441 1 95.56 84 ALA A CA 1
ATOM 670 C C . ALA A 1 84 ? -4.625 39.281 8.734 1 95.56 84 ALA A C 1
ATOM 672 O O . ALA A 1 84 ? -3.52 39.812 8.797 1 95.56 84 ALA A O 1
ATOM 673 N N . LEU A 1 85 ? -5.141 38.656 9.734 1 95.94 85 LEU A N 1
ATOM 674 C CA . LEU A 1 85 ? -4.566 38.75 11.07 1 95.94 85 LEU A CA 1
ATOM 675 C C . LEU A 1 85 ? -3.191 38.094 11.109 1 95.94 85 LEU A C 1
ATOM 677 O O . LEU A 1 85 ? -2.385 38.375 12 1 95.94 85 LEU A O 1
ATOM 681 N N . ALA A 1 86 ? -2.922 37.188 10.203 1 94.5 86 ALA A N 1
ATOM 682 C CA . ALA A 1 86 ? -1.607 36.562 10.156 1 94.5 86 ALA A CA 1
ATOM 683 C C . ALA A 1 86 ? -0.495 37.594 10.078 1 94.5 86 ALA A C 1
ATOM 685 O O . ALA A 1 86 ? 0.528 37.469 10.758 1 94.5 86 ALA A O 1
ATOM 686 N N . ALA A 1 87 ? -0.699 38.656 9.266 1 93.56 87 ALA A N 1
ATOM 687 C CA . ALA A 1 87 ? 0.302 39.688 9.055 1 93.56 87 ALA A CA 1
ATOM 688 C C . ALA A 1 87 ? 0.343 40.656 10.234 1 93.56 87 ALA A C 1
ATOM 690 O O . ALA A 1 87 ? 1.376 41.281 10.5 1 93.56 87 ALA A O 1
ATOM 691 N N . TRP A 1 88 ? -0.746 40.688 10.93 1 93.31 88 TRP A N 1
ATOM 692 C CA . TRP A 1 88 ? -0.872 41.688 11.984 1 93.31 88 TRP A CA 1
ATOM 693 C C . TRP A 1 88 ? -0.559 41.094 13.352 1 93.31 88 TRP A C 1
ATOM 695 O O . TRP A 1 88 ? -0.414 41.812 14.336 1 93.31 88 TRP A O 1
ATOM 705 N N . ALA A 1 89 ? -0.412 39.844 13.438 1 91.62 89 ALA A N 1
ATOM 706 C CA . ALA A 1 89 ? -0.333 39.094 14.703 1 91.62 89 ALA A CA 1
ATOM 707 C C . ALA A 1 89 ? 0.906 39.531 15.5 1 91.62 89 ALA A C 1
ATOM 709 O O . ALA A 1 89 ? 0.89 39.531 16.734 1 91.62 89 ALA A O 1
ATOM 710 N N . ILE A 1 90 ? 1.951 39.906 14.812 1 90.25 90 ILE A N 1
ATOM 711 C CA . ILE A 1 90 ? 3.199 40.25 15.492 1 90.25 90 ILE A CA 1
ATOM 712 C C . ILE A 1 90 ? 3.043 41.594 16.219 1 90.25 90 ILE A C 1
ATOM 714 O O . ILE A 1 90 ? 3.797 41.875 17.156 1 90.25 90 ILE A O 1
ATOM 718 N N . TYR A 1 91 ? 2.066 42.344 15.852 1 92.69 91 TYR A N 1
ATOM 719 C CA . TYR A 1 91 ? 1.938 43.719 16.375 1 92.69 91 TYR A CA 1
ATOM 720 C C . TYR A 1 91 ? 0.965 43.75 17.547 1 92.69 91 TYR A C 1
ATOM 722 O O . TYR A 1 91 ? 0.848 44.781 18.234 1 92.69 91 TYR A O 1
ATOM 730 N N . SER A 1 92 ? 0.264 42.75 17.797 1 92.12 92 SER A N 1
ATOM 731 C CA . SER A 1 92 ? -0.662 42.656 18.922 1 92.12 92 SER A CA 1
ATOM 732 C C . SER A 1 92 ? -0.79 41.25 19.453 1 92.12 92 SER A C 1
ATOM 734 O O . SER A 1 92 ? -1.184 40.344 18.703 1 92.12 92 SER A O 1
ATOM 736 N N . PRO A 1 93 ? -0.523 41.031 20.703 1 89.19 93 PRO A N 1
ATOM 737 C CA . PRO A 1 93 ? -0.69 39.688 21.266 1 89.19 93 PRO A CA 1
ATOM 738 C C . PRO A 1 93 ? -2.133 39.188 21.203 1 89.19 93 PRO A C 1
ATOM 740 O O . PRO A 1 93 ? -2.371 38 21.141 1 89.19 93 PRO A O 1
ATOM 743 N N . ASP A 1 94 ? -3.008 40.094 21.141 1 93.56 94 ASP A N 1
ATOM 744 C CA . ASP A 1 94 ? -4.422 39.75 21.094 1 93.56 94 ASP A CA 1
ATOM 745 C C . ASP A 1 94 ? -4.785 39.094 19.766 1 93.56 94 ASP A C 1
ATOM 747 O O . ASP A 1 94 ? -5.793 38.375 19.672 1 93.56 94 ASP A O 1
ATOM 751 N N . ALA A 1 95 ? -3.971 39.438 18.797 1 93.12 95 ALA A N 1
ATOM 752 C CA . ALA A 1 95 ? -4.227 38.812 17.5 1 93.12 95 ALA A CA 1
ATOM 753 C C . ALA A 1 95 ? -4.059 37.312 17.547 1 93.12 95 ALA A C 1
ATOM 755 O O . ALA A 1 95 ? -4.879 36.562 17 1 93.12 95 ALA A O 1
ATOM 756 N N . GLY A 1 96 ? -3.057 36.875 18.234 1 92.69 96 GLY A N 1
ATOM 757 C CA . GLY A 1 96 ? -2.838 35.469 18.406 1 92.69 96 GLY A CA 1
ATOM 758 C C . GLY A 1 96 ? -3.967 34.781 19.156 1 92.69 96 GLY A C 1
ATOM 759 O O . GLY A 1 96 ? -4.426 33.688 18.75 1 92.69 96 GLY A O 1
ATOM 760 N N . SER A 1 97 ? -4.379 35.406 20.172 1 94.38 97 SER A N 1
ATOM 761 C CA . SER A 1 97 ? -5.477 34.875 20.969 1 94.38 97 SER A CA 1
ATOM 762 C C . SER A 1 97 ? -6.754 34.781 20.141 1 94.38 97 SER A C 1
ATOM 764 O O . SER A 1 97 ? -7.496 33.781 20.25 1 94.38 97 SER A O 1
ATOM 766 N N . ALA A 1 98 ? -6.93 35.75 19.328 1 95.5 98 ALA A N 1
ATOM 767 C CA . ALA A 1 98 ? -8.117 35.75 18.469 1 95.5 98 ALA A CA 1
ATOM 768 C C . ALA A 1 98 ? -8.07 34.594 17.484 1 95.5 98 ALA A C 1
ATOM 770 O O . ALA A 1 98 ? -9.078 33.906 17.266 1 95.5 98 ALA A O 1
ATOM 771 N N . LEU A 1 99 ? -6.961 34.375 16.922 1 96.88 99 LEU A N 1
ATOM 772 C CA . LEU A 1 99 ? -6.801 33.312 15.969 1 96.88 99 LEU A CA 1
ATOM 773 C C . LEU A 1 99 ? -6.988 31.953 16.641 1 96.88 99 LEU A C 1
ATOM 775 O O . LEU A 1 99 ? -7.688 31.078 16.125 1 96.88 99 LEU A O 1
ATOM 779 N N . VAL A 1 100 ? -6.41 31.781 17.828 1 96.62 100 VAL A N 1
ATOM 780 C CA . VAL A 1 100 ? -6.535 30.516 18.562 1 96.62 100 VAL A CA 1
ATOM 781 C C . VAL A 1 100 ? -7.996 30.281 18.938 1 96.62 100 VAL A C 1
ATOM 783 O O . VAL A 1 100 ? -8.523 29.188 18.719 1 96.62 100 VAL A O 1
ATOM 786 N N . ASN A 1 101 ? -8.602 31.312 19.375 1 95.69 101 ASN A N 1
ATOM 787 C CA . ASN A 1 101 ? -10 31.203 19.781 1 95.69 101 ASN A CA 1
ATOM 788 C C . ASN A 1 101 ? -10.898 30.812 18.609 1 95.69 101 ASN A C 1
ATOM 790 O O . ASN A 1 101 ? -11.742 29.922 18.734 1 95.69 101 ASN A O 1
ATOM 794 N N . SER A 1 102 ? -10.734 31.453 17.531 1 96.25 102 SER A N 1
ATOM 795 C CA . SER A 1 102 ? -11.555 31.156 16.359 1 96.25 102 SER A CA 1
ATOM 796 C C . SER A 1 102 ? -11.273 29.766 15.82 1 96.25 102 SER A C 1
ATOM 798 O O . SER A 1 102 ? -12.172 29.094 15.312 1 96.25 102 SER A O 1
ATOM 800 N N . SER A 1 103 ? -10.078 29.297 15.922 1 96.62 103 SER A N 1
ATOM 801 C CA . SER A 1 103 ? -9.688 27.984 15.438 1 96.62 103 SER A CA 1
ATOM 802 C C . SER A 1 103 ? -10.273 26.875 16.297 1 96.62 103 SER A C 1
ATOM 804 O O . SER A 1 103 ? -10.508 25.766 15.828 1 96.62 103 SER A O 1
ATOM 806 N N . THR A 1 104 ? -10.531 27.188 17.594 1 95.81 104 THR A N 1
ATOM 807 C CA . THR A 1 104 ? -10.922 26.156 18.531 1 95.81 104 THR A CA 1
ATOM 808 C C . THR A 1 104 ? -12.383 26.312 18.953 1 95.81 104 THR A C 1
ATOM 810 O O . THR A 1 104 ? -12.883 25.547 19.781 1 95.81 104 THR A O 1
ATOM 813 N N . ASN A 1 105 ? -12.992 27.359 18.391 1 93.38 105 ASN A N 1
ATOM 814 C CA . ASN A 1 105 ? -14.414 27.562 18.641 1 93.38 105 ASN A CA 1
ATOM 815 C C . ASN A 1 105 ? -15.266 26.547 17.875 1 93.38 105 ASN A C 1
ATOM 817 O O . ASN A 1 105 ? -15.398 26.625 16.656 1 93.38 105 ASN A O 1
ATOM 821 N N . MET A 1 106 ? -15.914 25.656 18.641 1 90.62 106 MET A N 1
ATOM 822 C CA . MET A 1 106 ? -16.625 24.531 18.031 1 90.62 106 MET A CA 1
ATOM 823 C C . MET A 1 106 ? -17.922 25 17.375 1 90.62 106 MET A C 1
ATOM 825 O O . MET A 1 106 ? -18.5 24.281 16.562 1 90.62 106 MET A O 1
ATOM 829 N N . SER A 1 107 ? -18.344 26.156 17.672 1 90.88 107 SER A N 1
ATOM 830 C CA . SER A 1 107 ? -19.578 26.688 17.109 1 90.88 107 SER A CA 1
ATOM 831 C C . SER A 1 107 ? -19.312 27.484 15.844 1 90.88 107 SER A C 1
ATOM 833 O O . SER A 1 107 ? -20.25 27.875 15.141 1 90.88 107 SER A O 1
ATOM 835 N N . ALA A 1 108 ? -18.062 27.703 15.57 1 92.38 108 ALA A N 1
ATOM 836 C CA . ALA A 1 108 ? -17.703 28.516 14.398 1 92.38 108 ALA A CA 1
ATOM 837 C C . ALA A 1 108 ? -18 27.766 13.102 1 92.38 108 ALA A C 1
ATOM 839 O O . ALA A 1 108 ? -17.859 26.531 13.039 1 92.38 108 ALA A O 1
ATOM 840 N N . ARG A 1 109 ? -18.406 28.531 12.148 1 92.5 109 ARG A N 1
ATOM 841 C CA . ARG A 1 109 ? -18.609 27.969 10.82 1 92.5 109 ARG A CA 1
ATOM 842 C C . ARG A 1 109 ? -17.281 27.516 10.211 1 92.5 109 ARG A C 1
ATOM 844 O O . ARG A 1 109 ? -16.219 27.969 10.625 1 92.5 109 ARG A O 1
ATOM 851 N N . GLU A 1 110 ? -17.359 26.656 9.242 1 93.56 110 GLU A N 1
ATOM 852 C CA . GLU A 1 110 ? -16.188 26.047 8.641 1 93.56 110 GLU A CA 1
ATOM 853 C C . GLU A 1 110 ? -15.273 27.109 8.016 1 93.56 110 GLU A C 1
ATOM 855 O O . GLU A 1 110 ? -14.055 27.062 8.18 1 93.56 110 GLU A O 1
ATOM 860 N N . SER A 1 111 ? -15.906 28.031 7.328 1 94.44 111 SER A N 1
ATOM 861 C CA . SER A 1 111 ? -15.117 29.078 6.68 1 94.44 111 SER A CA 1
ATOM 862 C C . SER A 1 111 ? -14.328 29.891 7.699 1 94.44 111 SER A C 1
ATOM 864 O O . SER A 1 111 ? -13.18 30.266 7.445 1 94.44 111 SER A O 1
ATOM 866 N N . GLU A 1 112 ? -14.961 30.078 8.836 1 95.44 112 GLU A N 1
ATOM 867 C CA . GLU A 1 112 ? -14.336 30.859 9.898 1 95.44 112 GLU A CA 1
ATOM 868 C C . GLU A 1 112 ? -13.117 30.141 10.469 1 95.44 112 GLU A C 1
ATOM 870 O O . GLU A 1 112 ? -12.016 30.688 10.508 1 95.44 112 GLU A O 1
ATOM 875 N N . TRP A 1 113 ? -13.367 28.875 10.906 1 95.94 113 TRP A N 1
ATOM 876 C CA . TRP A 1 113 ? -12.25 28.219 11.57 1 95.94 113 TRP A CA 1
ATOM 877 C C . TRP A 1 113 ? -11.164 27.844 10.57 1 95.94 113 TRP A C 1
ATOM 879 O O . TRP A 1 113 ? -9.977 27.828 10.906 1 95.94 113 TRP A O 1
ATOM 889 N N . LYS A 1 114 ? -11.492 27.625 9.367 1 96.5 114 LYS A N 1
ATOM 890 C CA . LYS A 1 114 ? -10.477 27.359 8.352 1 96.5 114 LYS A CA 1
ATOM 891 C C . LYS A 1 114 ? -9.602 28.578 8.125 1 96.5 114 LYS A C 1
ATOM 893 O O . LYS A 1 114 ? -8.375 28.453 8.016 1 96.5 114 LYS A O 1
ATOM 898 N N . ALA A 1 115 ? -10.227 29.719 8.047 1 96.5 115 ALA A N 1
ATOM 899 C CA . ALA A 1 115 ? -9.477 30.969 7.887 1 96.5 115 ALA A CA 1
ATOM 900 C C . ALA A 1 115 ? -8.547 31.203 9.078 1 96.5 115 ALA A C 1
ATOM 902 O O . ALA A 1 115 ? -7.398 31.609 8.906 1 96.5 115 ALA A O 1
ATOM 903 N N . ALA A 1 116 ? -9.07 30.938 10.25 1 97.56 116 ALA A N 1
ATOM 904 C CA . ALA A 1 116 ? -8.289 31.125 11.469 1 97.56 116 ALA A CA 1
ATOM 905 C C . ALA A 1 116 ? -7.098 30.172 11.516 1 97.56 116 ALA A C 1
ATOM 907 O O . ALA A 1 116 ? -5.973 30.594 11.805 1 97.56 116 ALA A O 1
ATOM 908 N N . VAL A 1 117 ? -7.301 28.953 11.164 1 97.38 117 VAL A N 1
ATOM 909 C CA . VAL A 1 117 ? -6.242 27.938 11.18 1 97.38 117 VAL A CA 1
ATOM 910 C C . VAL A 1 117 ? -5.172 28.297 10.156 1 97.38 117 VAL A C 1
ATOM 912 O O . VAL A 1 117 ? -3.975 28.25 10.453 1 97.38 117 VAL A O 1
ATOM 915 N N . GLN A 1 118 ? -5.617 28.656 9.047 1 96.75 118 GLN A N 1
ATOM 916 C CA . GLN A 1 118 ? -4.68 29.031 7.992 1 96.75 118 GLN A CA 1
ATOM 917 C C . GLN A 1 118 ? -3.818 30.219 8.406 1 96.75 118 GLN A C 1
ATOM 919 O O . GLN A 1 118 ? -2.604 30.219 8.195 1 96.75 118 GLN A O 1
ATOM 924 N N . SER A 1 119 ? -4.43 31.141 8.961 1 96.88 119 SER A N 1
ATOM 925 C CA . SER A 1 119 ? -3.709 32.312 9.406 1 96.88 119 SER A CA 1
ATOM 926 C C . SER A 1 119 ? -2.754 32 10.547 1 96.88 119 SER A C 1
ATOM 928 O O . SER A 1 119 ? -1.648 32.531 10.617 1 96.88 119 SER A O 1
ATOM 930 N N . LEU A 1 120 ? -3.186 31.172 11.438 1 96.25 120 LEU A N 1
ATOM 931 C CA . LEU A 1 120 ? -2.338 30.734 12.539 1 96.25 120 LEU A CA 1
ATOM 932 C C . LEU A 1 120 ? -1.068 30.062 12.016 1 96.25 120 LEU A C 1
ATOM 934 O O . LEU A 1 120 ? 0.031 30.359 12.492 1 96.25 120 LEU A O 1
ATOM 938 N N . VAL A 1 121 ? -1.216 29.234 11.047 1 96.94 121 VAL A N 1
ATOM 939 C CA . VAL A 1 121 ? -0.091 28.5 10.461 1 96.94 121 VAL A CA 1
ATOM 940 C C . VAL A 1 121 ? 0.799 29.484 9.688 1 96.94 121 VAL A C 1
ATOM 942 O O . VAL A 1 121 ? 2.027 29.375 9.742 1 96.94 121 VAL A O 1
ATOM 945 N N . GLN A 1 122 ? 0.153 30.375 9.008 1 95.5 122 GLN A N 1
ATOM 946 C CA . GLN A 1 122 ? 0.917 31.375 8.266 1 95.5 122 GLN A CA 1
ATOM 947 C C . GLN A 1 122 ? 1.763 32.219 9.211 1 95.5 122 GLN A C 1
ATOM 949 O O . GLN A 1 122 ? 2.912 32.562 8.906 1 95.5 122 GLN A O 1
ATOM 954 N N . TRP A 1 123 ? 1.169 32.656 10.297 1 94.44 123 TRP A N 1
ATOM 955 C CA . TRP A 1 123 ? 1.901 33.406 11.32 1 94.44 123 TRP A CA 1
ATOM 956 C C . TRP A 1 123 ? 3.045 32.562 11.883 1 94.44 123 TRP A C 1
ATOM 958 O O . TRP A 1 123 ? 4.156 33.062 12.07 1 94.44 123 TRP A O 1
ATOM 968 N N . GLY A 1 124 ? 2.797 31.328 12.219 1 95 124 GLY A N 1
ATOM 969 C CA . GLY A 1 124 ? 3.838 30.359 12.539 1 95 124 GLY A CA 1
ATOM 970 C C . GLY A 1 124 ? 4.352 30.484 13.961 1 95 124 GLY A C 1
ATOM 971 O O . GLY A 1 124 ? 5.406 29.938 14.297 1 95 124 GLY A O 1
ATOM 972 N N . ASP A 1 125 ? 3.633 31.234 14.797 1 95.19 125 ASP A N 1
ATOM 973 C CA . ASP A 1 125 ? 4.043 31.344 16.188 1 95.19 125 ASP A CA 1
ATOM 974 C C . ASP A 1 125 ? 3.887 30.016 16.922 1 95.19 125 ASP A C 1
ATOM 976 O O . ASP A 1 125 ? 2.775 29.484 17.047 1 95.19 125 ASP A O 1
ATOM 980 N N . THR A 1 126 ? 4.934 29.469 17.422 1 96.62 126 THR A N 1
ATOM 981 C CA . THR A 1 126 ? 4.961 28.125 18.016 1 96.62 126 THR A CA 1
ATOM 982 C C . THR A 1 126 ? 4.035 28.062 19.219 1 96.62 126 THR A C 1
ATOM 984 O O . THR A 1 126 ? 3.256 27.109 19.359 1 96.62 126 THR A O 1
ATOM 987 N N . GLU A 1 127 ? 4.082 29.047 20.047 1 95.75 127 GLU A N 1
ATOM 988 C CA . GLU A 1 127 ? 3.291 29.031 21.281 1 95.75 127 GLU A CA 1
ATOM 989 C C . GLU A 1 127 ? 1.797 29.031 20.969 1 95.75 127 GLU A C 1
ATOM 991 O O . GLU A 1 127 ? 1.036 28.266 21.578 1 95.75 127 GLU A O 1
ATOM 996 N N . SER A 1 128 ? 1.37 29.859 20.031 1 96.38 128 SER A N 1
ATOM 997 C CA . SER A 1 128 ? -0.039 29.938 19.672 1 96.38 128 SER A CA 1
ATOM 998 C C . SER A 1 128 ? -0.508 28.641 19.016 1 96.38 128 SER A C 1
ATOM 1000 O O . SER A 1 128 ? -1.62 28.172 19.281 1 96.38 128 SER A O 1
ATOM 1002 N N . LEU A 1 129 ? 0.305 28.109 18.219 1 97.56 129 LEU A N 1
ATOM 1003 C CA . LEU A 1 129 ? -0.031 26.859 17.562 1 97.56 129 LEU A CA 1
ATOM 1004 C C . LEU A 1 129 ? -0.167 25.734 18.578 1 97.56 129 LEU A C 1
ATOM 1006 O O . LEU A 1 129 ? -1.073 24.906 18.469 1 97.56 129 LEU A O 1
ATOM 1010 N N . LEU A 1 130 ? 0.686 25.703 19.562 1 97.81 130 LEU A N 1
ATOM 1011 C CA . LEU A 1 130 ? 0.615 24.703 20.609 1 97.81 130 LEU A CA 1
ATOM 1012 C C . LEU A 1 130 ? -0.641 24.875 21.453 1 97.81 130 LEU A C 1
ATOM 1014 O O . LEU A 1 130 ? -1.295 23.906 21.828 1 97.81 130 LEU A O 1
ATOM 1018 N N . LYS A 1 131 ? -0.921 26.109 21.734 1 97.12 131 LYS A N 1
ATOM 1019 C CA . LYS A 1 131 ? -2.137 26.391 22.484 1 97.12 131 LYS A CA 1
ATOM 1020 C C . LYS A 1 131 ? -3.375 25.906 21.734 1 97.12 131 LYS A C 1
ATOM 1022 O O . LYS A 1 131 ? -4.246 25.266 22.328 1 97.12 131 LYS A O 1
ATOM 1027 N N . ALA A 1 132 ? -3.424 26.234 20.469 1 97.56 132 ALA A N 1
ATOM 1028 C CA . ALA A 1 132 ? -4.547 25.766 19.656 1 97.56 132 ALA A CA 1
ATOM 1029 C C . ALA A 1 132 ? -4.609 24.25 19.609 1 97.56 132 ALA A C 1
ATOM 1031 O O . ALA A 1 132 ? -5.68 23.656 19.75 1 97.56 132 ALA A O 1
ATOM 1032 N N . THR A 1 133 ? -3.48 23.609 19.406 1 97.56 133 THR A N 1
ATOM 1033 C CA . THR A 1 133 ? -3.402 22.156 19.312 1 97.56 133 THR A CA 1
ATOM 1034 C C . THR A 1 133 ? -3.863 21.5 20.625 1 97.56 133 THR A C 1
ATOM 1036 O O . THR A 1 133 ? -4.664 20.578 20.609 1 97.56 133 THR A O 1
ATOM 1039 N N . ARG A 1 134 ? -3.422 22.016 21.766 1 96.62 134 ARG A N 1
ATOM 1040 C CA . ARG A 1 134 ? -3.824 21.484 23.062 1 96.62 134 ARG A CA 1
ATOM 1041 C C . ARG A 1 134 ? -5.328 21.609 23.266 1 96.62 134 ARG A C 1
ATOM 1043 O O . ARG A 1 134 ? -5.984 20.672 23.734 1 96.62 134 ARG A O 1
ATOM 1050 N N . ALA A 1 135 ? -5.797 22.719 22.875 1 95.56 135 ALA A N 1
ATOM 1051 C CA . ALA A 1 135 ? -7.23 22.953 23.016 1 95.56 135 ALA A CA 1
ATOM 1052 C C . ALA A 1 135 ? -8.039 21.984 22.172 1 95.56 135 ALA A C 1
ATOM 1054 O O . ALA A 1 135 ? -9.055 21.453 22.609 1 95.56 135 ALA A O 1
ATOM 1055 N N . LEU A 1 136 ? -7.621 21.797 20.984 1 94.5 136 LEU A N 1
ATOM 1056 C CA . LEU A 1 136 ? -8.328 20.891 20.078 1 94.5 136 LEU A CA 1
ATOM 1057 C C . LEU A 1 136 ? -8.242 19.453 20.562 1 94.5 136 LEU A C 1
ATOM 1059 O O . LEU A 1 136 ? -9.219 18.703 20.469 1 94.5 136 LEU A O 1
ATOM 1063 N N . LEU A 1 137 ? -7.125 19.031 21.094 1 92.19 137 LEU A N 1
ATOM 1064 C CA . LEU A 1 137 ? -6.957 17.688 21.641 1 92.19 137 LEU A CA 1
ATOM 1065 C C . LEU A 1 137 ? -7.867 17.484 22.844 1 92.19 137 LEU A C 1
ATOM 1067 O O . LEU A 1 137 ? -8.477 16.422 22.984 1 92.19 137 LEU A O 1
ATOM 1071 N N . ASP A 1 138 ? -7.941 18.484 23.641 1 89 138 ASP A N 1
ATOM 1072 C CA . ASP A 1 138 ? -8.789 18.406 24.828 1 89 138 ASP A CA 1
ATOM 1073 C C . ASP A 1 138 ? -10.258 18.266 24.453 1 89 138 ASP A C 1
ATOM 1075 O O . ASP A 1 138 ? -11 17.516 25.094 1 89 138 ASP A O 1
ATOM 1079 N N . HIS A 1 139 ? -10.648 18.906 23.375 1 83.88 139 HIS A N 1
ATOM 1080 C CA . HIS A 1 139 ? -12.023 18.812 22.906 1 83.88 139 HIS A CA 1
ATOM 1081 C C . HIS A 1 139 ? -12.312 17.438 22.328 1 83.88 139 HIS A C 1
ATOM 1083 O O . HIS A 1 139 ? -13.422 16.922 22.469 1 83.88 139 HIS A O 1
ATOM 1089 N N . GLY A 1 140 ? -11.43 16.875 21.516 1 72.81 140 GLY A N 1
ATOM 1090 C CA . GLY A 1 140 ? -11.602 15.555 20.922 1 72.81 140 GLY A CA 1
ATOM 1091 C C . GLY A 1 140 ? -11.781 14.453 21.938 1 72.81 140 GLY A C 1
ATOM 1092 O O . GLY A 1 140 ? -12.586 13.547 21.734 1 72.81 140 GLY A O 1
ATOM 1093 N N . ASP A 1 141 ? -10.992 14.453 22.953 1 64.62 141 ASP A N 1
ATOM 1094 C CA . ASP A 1 141 ? -11.07 13.461 24.016 1 64.62 141 ASP A CA 1
ATOM 1095 C C . ASP A 1 141 ? -12.438 13.484 24.688 1 64.62 141 ASP A C 1
ATOM 1097 O O . ASP A 1 141 ? -12.969 12.438 25.062 1 64.62 141 ASP A O 1
ATOM 1101 N N . GLU A 1 142 ? -12.922 14.609 24.656 1 59.47 142 GLU A N 1
ATOM 1102 C CA . GLU A 1 142 ? -14.227 14.758 25.281 1 59.47 142 GLU A CA 1
ATOM 1103 C C . GLU A 1 142 ? -15.336 14.203 24.406 1 59.47 142 GLU A C 1
ATOM 1105 O O . GLU A 1 142 ? -16.297 13.617 24.906 1 59.47 142 GLU A O 1
ATOM 1110 N N . SER A 1 143 ? -15.18 14.328 23.047 1 53.41 143 SER A N 1
ATOM 1111 C CA . SER A 1 143 ? -16.188 13.922 22.062 1 53.41 143 SER A CA 1
ATOM 1112 C C . SER A 1 143 ? -16.125 12.422 21.797 1 53.41 143 SER A C 1
ATOM 1114 O O . SER A 1 143 ? -17.125 11.812 21.438 1 53.41 143 SER A O 1
ATOM 1116 N N . ASP A 1 144 ? -14.938 11.68 21.656 1 53.06 144 ASP A N 1
ATOM 1117 C CA . ASP A 1 144 ? -14.812 10.266 21.312 1 53.06 144 ASP A CA 1
ATOM 1118 C C . ASP A 1 144 ? -15.789 9.414 22.125 1 53.06 144 ASP A C 1
ATOM 1120 O O . ASP A 1 144 ? -16.281 8.398 21.641 1 53.06 144 ASP A O 1
ATOM 1124 N N . ASP A 1 145 ? -16.219 9.68 23.453 1 48.66 145 ASP A N 1
ATOM 1125 C CA . ASP A 1 145 ? -17.156 8.828 24.188 1 48.66 145 ASP A CA 1
ATOM 1126 C C . ASP A 1 145 ? -18.469 8.68 23.422 1 48.66 145 ASP A C 1
ATOM 1128 O O . ASP A 1 145 ? -19.203 7.695 23.594 1 48.66 145 ASP A O 1
ATOM 1132 N N . LYS A 1 146 ? -19.031 9.742 22.781 1 42.53 146 LYS A N 1
ATOM 1133 C CA . LYS A 1 146 ? -20.375 9.562 22.234 1 42.53 146 LYS A CA 1
ATOM 1134 C C . LYS A 1 146 ? -20.328 9.289 20.734 1 42.53 146 LYS A C 1
ATOM 1136 O O . LYS A 1 146 ? -21.375 9.227 20.078 1 42.53 146 LYS A O 1
ATOM 1141 N N . GLY A 1 147 ? -19.219 8.781 20.203 1 44.19 147 GLY A N 1
ATOM 1142 C CA . GLY A 1 147 ? -19.25 8.398 18.812 1 44.19 147 GLY A CA 1
ATOM 1143 C C . GLY A 1 147 ? -19.078 9.578 17.875 1 44.19 147 GLY A C 1
ATOM 1144 O O . GLY A 1 147 ? -18.969 9.398 16.656 1 44.19 147 GLY A O 1
ATOM 1145 N N . SER A 1 148 ? -19.531 10.828 18.328 1 42.38 148 SER A N 1
ATOM 1146 C CA . SER A 1 148 ? -19.828 11.984 17.5 1 42.38 148 SER A CA 1
ATOM 1147 C C . SER A 1 148 ? -18.562 12.672 17.016 1 42.38 148 SER A C 1
ATOM 1149 O O . SER A 1 148 ? -18.391 12.914 15.82 1 42.38 148 SER A O 1
ATOM 1151 N N . ASP A 1 149 ? -17.812 13.641 17.938 1 50.34 149 ASP A N 1
ATOM 1152 C CA . ASP A 1 149 ? -17.438 15.031 17.703 1 50.34 149 ASP A CA 1
ATOM 1153 C C . ASP A 1 149 ? -16.094 15.133 17 1 50.34 149 ASP A C 1
ATOM 1155 O O . ASP A 1 149 ? -15.047 15.055 17.641 1 50.34 149 ASP A O 1
ATOM 1159 N N . LEU A 1 150 ? -16.047 14.961 15.672 1 75.69 150 LEU A N 1
ATOM 1160 C CA . LEU A 1 150 ? -15.477 15.047 14.328 1 75.69 150 LEU A CA 1
ATOM 1161 C C . LEU A 1 150 ? -14.961 16.453 14.047 1 75.69 150 LEU A C 1
ATOM 1163 O O . LEU A 1 150 ? -13.922 16.625 13.398 1 75.69 150 LEU A O 1
ATOM 1167 N N . PRO A 1 151 ? -15.5 17.406 14.977 1 83.62 151 PRO A N 1
ATOM 1168 C CA . PRO A 1 151 ? -15.047 18.703 14.477 1 83.62 151 PRO A CA 1
ATOM 1169 C C . PRO A 1 151 ? -13.633 19.047 14.922 1 83.62 151 PRO A C 1
ATOM 1171 O O . PRO A 1 151 ? -12.844 19.578 14.141 1 83.62 151 PRO A O 1
ATOM 1174 N N . ALA A 1 152 ? -13.328 18.75 16.297 1 90.06 152 ALA A N 1
ATOM 1175 C CA . ALA A 1 152 ? -11.984 19.062 16.797 1 90.06 152 ALA A CA 1
ATOM 1176 C C . ALA A 1 152 ? -10.922 18.266 16.031 1 90.06 152 ALA A C 1
ATOM 1178 O O . ALA A 1 152 ? -9.859 18.797 15.719 1 90.06 152 ALA A O 1
ATOM 1179 N N . VAL A 1 153 ? -11.289 17.094 15.719 1 87.88 153 VAL A N 1
ATOM 1180 C CA . VAL A 1 153 ? -10.367 16.219 14.992 1 87.88 153 VAL A CA 1
ATOM 1181 C C . VAL A 1 153 ? -10.148 16.766 13.586 1 87.88 153 VAL A C 1
ATOM 1183 O O . VAL A 1 153 ? -9.016 16.812 13.102 1 87.88 153 VAL A O 1
ATOM 1186 N N . ARG A 1 154 ? -11.188 17.188 13.047 1 88.88 154 ARG A N 1
ATOM 1187 C CA . ARG A 1 154 ? -11.109 17.766 11.703 1 88.88 154 ARG A CA 1
ATOM 1188 C C . ARG A 1 154 ? -10.219 19 11.688 1 88.88 154 ARG A C 1
ATOM 1190 O O . ARG A 1 154 ? -9.398 19.172 10.781 1 88.88 154 ARG A O 1
ATOM 1197 N N . ARG A 1 155 ? -10.453 19.828 12.617 1 94.31 155 ARG A N 1
ATOM 1198 C CA . ARG A 1 155 ? -9.672 21.047 12.711 1 94.31 155 ARG A CA 1
ATOM 1199 C C . ARG A 1 155 ? -8.195 20.734 12.961 1 94.31 155 ARG A C 1
ATOM 1201 O O . ARG A 1 155 ? -7.316 21.359 12.367 1 94.31 155 ARG A O 1
ATOM 1208 N N . LEU A 1 156 ? -7.996 19.781 13.867 1 94.31 156 LEU A N 1
ATOM 1209 C CA . LEU A 1 156 ? -6.621 19.406 14.172 1 94.31 156 LEU A CA 1
ATOM 1210 C C . LEU A 1 156 ? -5.934 18.812 12.953 1 94.31 156 LEU A C 1
ATOM 1212 O O . LEU A 1 156 ? -4.766 19.109 12.688 1 94.31 156 LEU A O 1
ATOM 1216 N N . LYS A 1 157 ? -6.605 18.016 12.227 1 93 157 LYS A N 1
ATOM 1217 C CA . LYS A 1 157 ? -6.066 17.469 10.992 1 93 157 LYS A CA 1
ATOM 1218 C C . LYS A 1 157 ? -5.727 18.562 9.992 1 93 157 LYS A C 1
ATOM 1220 O O . LYS A 1 157 ? -4.656 18.547 9.383 1 93 157 LYS A O 1
ATOM 1225 N N . THR A 1 158 ? -6.664 19.469 9.852 1 94.88 158 THR A N 1
ATOM 1226 C CA . THR A 1 158 ? -6.445 20.594 8.945 1 94.88 158 THR A CA 1
ATOM 1227 C C . THR A 1 158 ? -5.227 21.406 9.375 1 94.88 158 THR A C 1
ATOM 1229 O O . THR A 1 158 ? -4.43 21.828 8.531 1 94.88 158 THR A O 1
ATOM 1232 N N . LEU A 1 159 ? -5.148 21.641 10.641 1 97.44 159 LEU A N 1
ATOM 1233 C CA . LEU A 1 159 ? -4.004 22.359 11.188 1 97.44 159 LEU A CA 1
ATOM 1234 C C . LEU A 1 159 ? -2.699 21.641 10.867 1 97.44 159 LEU A C 1
ATOM 1236 O O . LEU A 1 159 ? -1.751 22.25 10.375 1 97.44 159 LEU A O 1
ATOM 1240 N N . CYS A 1 160 ? -2.643 20.375 11.055 1 96.88 160 CYS A N 1
ATOM 1241 C CA . CYS A 1 160 ? -1.448 19.578 10.789 1 96.88 160 CYS A CA 1
ATOM 1242 C C . CYS A 1 160 ? -1.112 19.594 9.305 1 96.88 160 CYS A C 1
ATOM 1244 O O . CYS A 1 160 ? 0.047 19.766 8.922 1 96.88 160 CYS A O 1
ATOM 1246 N N . ASP A 1 161 ? -2.094 19.406 8.5 1 95.38 161 ASP A N 1
ATOM 1247 C CA . ASP A 1 161 ? -1.887 19.406 7.055 1 95.38 161 ASP A CA 1
ATOM 1248 C C . ASP A 1 161 ? -1.315 20.734 6.574 1 95.38 161 ASP A C 1
ATOM 1250 O O . ASP A 1 161 ? -0.407 20.766 5.742 1 95.38 161 ASP A O 1
ATOM 1254 N N . SER A 1 162 ? -1.915 21.766 7.09 1 96.06 162 SER A N 1
ATOM 1255 C CA . SER A 1 162 ? -1.457 23.109 6.719 1 96.06 162 SER A CA 1
ATOM 1256 C C . SER A 1 162 ? -0.025 23.344 7.184 1 96.06 162 SER A C 1
ATOM 1258 O O . SER A 1 162 ? 0.779 23.938 6.461 1 96.06 162 SER A O 1
ATOM 1260 N N . LEU A 1 163 ? 0.239 22.938 8.359 1 96.81 163 LEU A N 1
ATOM 1261 C CA . LEU A 1 163 ? 1.575 23.094 8.922 1 96.81 163 LEU A CA 1
ATOM 1262 C C . LEU A 1 163 ? 2.598 22.281 8.133 1 96.81 163 LEU A C 1
ATOM 1264 O O . LEU A 1 163 ? 3.732 22.734 7.938 1 96.81 163 LEU A O 1
ATOM 1268 N N . GLN A 1 164 ? 2.244 21.141 7.711 1 95.06 164 GLN A N 1
ATOM 1269 C CA . GLN A 1 164 ? 3.109 20.266 6.926 1 95.06 164 GLN A CA 1
ATOM 1270 C C . GLN A 1 164 ? 3.566 20.953 5.645 1 95.06 164 GLN A C 1
ATOM 1272 O O . GLN A 1 164 ? 4.719 20.812 5.23 1 95.06 164 GLN A O 1
ATOM 1277 N N . ARG A 1 165 ? 2.707 21.688 5.082 1 92.38 165 ARG A N 1
ATOM 1278 C CA . ARG A 1 165 ? 2.975 22.359 3.814 1 92.38 165 ARG A CA 1
ATOM 1279 C C . ARG A 1 165 ? 3.707 23.672 4.035 1 92.38 165 ARG A C 1
ATOM 1281 O O . ARG A 1 165 ? 4.312 24.219 3.109 1 92.38 165 ARG A O 1
ATOM 1288 N N . GLY A 1 166 ? 3.646 24.172 5.207 1 90.75 166 GLY A N 1
ATOM 1289 C CA . GLY A 1 166 ? 4.23 25.469 5.512 1 90.75 166 GLY A CA 1
ATOM 1290 C C . GLY A 1 166 ? 5.715 25.406 5.824 1 90.75 166 GLY A C 1
ATOM 1291 O O . GLY A 1 166 ? 6.285 24.312 5.895 1 90.75 166 GLY A O 1
ATOM 1292 N N . PRO A 1 167 ? 6.309 26.547 6.059 1 91.12 167 PRO A N 1
ATOM 1293 C CA . PRO A 1 167 ? 7.766 26.625 6.199 1 91.12 167 PRO A CA 1
ATOM 1294 C C . PRO A 1 167 ? 8.219 26.578 7.656 1 91.12 167 PRO A C 1
ATOM 1296 O O . PRO A 1 167 ? 9.422 26.625 7.934 1 91.12 167 PRO A O 1
ATOM 1299 N N . HIS A 1 168 ? 7.395 26.453 8.594 1 93.94 168 HIS A N 1
ATOM 1300 C CA . HIS A 1 168 ? 7.742 26.625 10 1 93.94 168 HIS A CA 1
ATOM 1301 C C . HIS A 1 168 ? 8.195 25.312 10.625 1 93.94 168 HIS A C 1
ATOM 1303 O O . HIS A 1 168 ? 7.391 24.594 11.211 1 93.94 168 HIS A O 1
ATOM 1309 N N . ALA A 1 169 ? 9.43 25.078 10.656 1 93.88 169 ALA A N 1
ATOM 1310 C CA . ALA A 1 169 ? 10 23.812 11.102 1 93.88 169 ALA A CA 1
ATOM 1311 C C . ALA A 1 169 ? 9.859 23.641 12.609 1 93.88 169 ALA A C 1
ATOM 1313 O O . ALA A 1 169 ? 9.43 22.594 13.094 1 93.88 169 ALA A O 1
ATOM 1314 N N . ALA A 1 170 ? 10.219 24.734 13.336 1 94.88 170 ALA A N 1
ATOM 1315 C CA . ALA A 1 170 ? 10.18 24.656 14.789 1 94.88 170 ALA 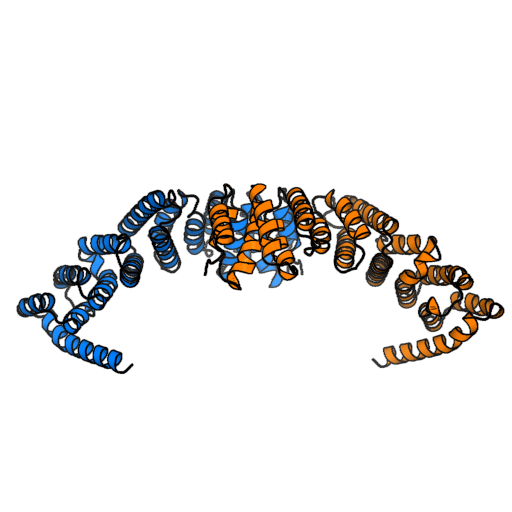A CA 1
ATOM 1316 C C . ALA A 1 170 ? 8.766 24.375 15.281 1 94.88 170 ALA A C 1
ATOM 1318 O O . ALA A 1 170 ? 8.562 23.516 16.156 1 94.88 170 ALA A O 1
ATOM 1319 N N . ALA A 1 171 ? 7.797 25.094 14.688 1 96.5 171 ALA A N 1
ATOM 1320 C CA . ALA A 1 171 ? 6.398 24.875 15.047 1 96.5 171 ALA A CA 1
ATOM 1321 C C . ALA A 1 171 ? 5.941 23.469 14.68 1 96.5 171 ALA A C 1
ATOM 1323 O O . ALA A 1 171 ? 5.223 22.828 15.445 1 96.5 171 ALA A O 1
ATOM 1324 N N . SER A 1 172 ? 6.395 23.047 13.539 1 96.69 172 SER A N 1
ATOM 1325 C CA . SER A 1 172 ? 6.039 21.703 13.078 1 96.69 172 SER A CA 1
ATOM 1326 C C . SER A 1 172 ? 6.543 20.641 14.047 1 96.69 172 SER A C 1
ATOM 1328 O O . SER A 1 172 ? 5.801 19.719 14.414 1 96.69 172 SER A O 1
ATOM 1330 N N . TYR A 1 173 ? 7.73 20.766 14.531 1 95.81 173 TYR A N 1
ATOM 1331 C CA . TYR A 1 173 ? 8.305 19.797 15.461 1 95.81 173 TYR A CA 1
ATOM 1332 C C . TYR A 1 173 ? 7.57 19.812 16.797 1 95.81 173 TYR A C 1
ATOM 1334 O O . TYR A 1 173 ? 7.285 18.75 17.359 1 95.81 173 TYR A O 1
ATOM 1342 N N . ALA A 1 174 ? 7.289 21.016 17.219 1 97.25 174 ALA A N 1
ATOM 1343 C CA . ALA A 1 174 ? 6.617 21.141 18.5 1 97.25 174 ALA A CA 1
ATOM 1344 C C . ALA A 1 174 ? 5.215 20.547 18.453 1 97.25 174 ALA A C 1
ATOM 1346 O O . ALA A 1 174 ? 4.828 19.781 19.359 1 97.25 174 ALA A O 1
ATOM 1347 N N . VAL A 1 175 ? 4.531 20.891 17.406 1 98.12 175 VAL A N 1
ATOM 1348 C CA . VAL A 1 175 ? 3.18 20.359 17.25 1 98.12 175 VAL A CA 1
ATOM 1349 C C . VAL A 1 175 ? 3.232 18.844 17.078 1 98.12 175 VAL A C 1
ATOM 1351 O O . VAL A 1 175 ? 2.428 18.125 17.656 1 98.12 175 VAL A O 1
ATOM 1354 N N . ALA A 1 176 ? 4.184 18.375 16.312 1 98.06 176 ALA A N 1
ATOM 1355 C CA . ALA A 1 176 ? 4.344 16.938 16.094 1 98.06 176 ALA A CA 1
ATOM 1356 C C . ALA A 1 176 ? 4.586 16.203 17.406 1 98.06 176 ALA A C 1
ATOM 1358 O O . ALA A 1 176 ? 4.012 15.141 17.641 1 98.06 176 ALA A O 1
ATOM 1359 N N . THR A 1 177 ? 5.418 16.781 18.25 1 97.31 177 THR A N 1
ATOM 1360 C CA . THR A 1 177 ? 5.73 16.172 19.531 1 97.31 177 THR A CA 1
ATOM 1361 C C . THR A 1 177 ? 4.48 16.094 20.406 1 97.31 177 THR A C 1
ATOM 1363 O O . THR A 1 177 ? 4.234 15.086 21.062 1 97.31 177 THR A O 1
ATOM 1366 N N . LEU A 1 178 ? 3.701 17.109 20.344 1 97.62 178 LEU A N 1
ATOM 1367 C CA . LEU A 1 178 ? 2.496 17.172 21.156 1 97.62 178 LEU A CA 1
ATOM 1368 C C . LEU A 1 178 ? 1.453 16.172 20.672 1 97.62 178 LEU A C 1
ATOM 1370 O O . LEU A 1 178 ? 0.914 15.398 21.469 1 97.62 178 LEU A O 1
ATOM 1374 N N . VAL A 1 179 ? 1.24 16.172 19.375 1 96.81 179 VAL A N 1
ATOM 1375 C CA . VAL A 1 179 ? 0.168 15.336 18.859 1 96.81 179 VAL A CA 1
ATOM 1376 C C . VAL A 1 179 ? 0.599 13.867 18.891 1 96.81 179 VAL A C 1
ATOM 1378 O O . VAL A 1 179 ? -0.243 12.969 18.922 1 96.81 179 VAL A O 1
ATOM 1381 N N . ALA A 1 180 ? 1.892 13.578 18.922 1 96.38 180 ALA A N 1
ATOM 1382 C CA . ALA A 1 180 ? 2.418 12.219 18.969 1 96.38 180 ALA A CA 1
ATOM 1383 C C . ALA A 1 180 ? 2.029 11.523 20.281 1 96.38 180 ALA A C 1
ATOM 1385 O O . ALA A 1 180 ? 2.064 10.297 20.359 1 96.38 180 ALA A O 1
ATOM 1386 N N . GLU A 1 181 ? 1.703 12.297 21.266 1 94.88 181 GLU A N 1
ATOM 1387 C CA . GLU A 1 181 ? 1.288 11.734 22.547 1 94.88 181 GLU A CA 1
ATOM 1388 C C . GLU A 1 181 ? -0.081 11.062 22.438 1 94.88 181 GLU A C 1
ATOM 1390 O O . GLU A 1 181 ? -0.474 10.297 23.328 1 94.88 181 GLU A O 1
ATOM 1395 N N . HIS A 1 182 ? -0.766 11.422 21.438 1 92 182 HIS A N 1
ATOM 1396 C CA . HIS A 1 182 ? -2.07 10.828 21.172 1 92 182 HIS A CA 1
ATOM 1397 C C . HIS A 1 182 ? -1.996 9.836 20.016 1 92 182 HIS A C 1
ATOM 1399 O O . HIS A 1 182 ? -1.719 10.227 18.875 1 92 182 HIS A O 1
ATOM 1405 N N . GLU A 1 183 ? -2.314 8.633 20.344 1 90.88 183 GLU A N 1
ATOM 1406 C CA . GLU A 1 183 ? -2.107 7.523 19.406 1 90.88 183 GLU A CA 1
ATOM 1407 C C . GLU A 1 183 ? -2.789 7.785 18.078 1 90.88 183 GLU A C 1
ATOM 1409 O O . GLU A 1 183 ? -2.229 7.492 17.016 1 90.88 183 GLU A O 1
ATOM 1414 N N . ASP A 1 184 ? -3.945 8.383 18.109 1 87.44 184 ASP A N 1
ATOM 1415 C CA . ASP A 1 184 ? -4.75 8.578 16.906 1 87.44 184 ASP A CA 1
ATOM 1416 C C . ASP A 1 184 ? -4.141 9.641 16 1 87.44 184 ASP A C 1
ATOM 1418 O O . ASP A 1 184 ? -4.5 9.75 14.836 1 87.44 184 ASP A O 1
ATOM 1422 N N . PHE A 1 185 ? -3.199 10.406 16.5 1 93.12 185 PHE A N 1
ATOM 1423 C CA . PHE A 1 185 ? -2.629 11.484 15.695 1 93.12 185 PHE A CA 1
ATOM 1424 C C . PHE A 1 185 ? -1.161 11.211 15.398 1 93.12 185 PHE A C 1
ATOM 1426 O O . PHE A 1 185 ? -0.467 12.062 14.844 1 93.12 185 PHE A O 1
ATOM 1433 N N . VAL A 1 186 ? -0.708 10.023 15.672 1 95.38 186 VAL A N 1
ATOM 1434 C CA . VAL A 1 186 ? 0.669 9.625 15.398 1 95.38 186 VAL A CA 1
ATOM 1435 C C . VAL A 1 186 ? 0.949 9.734 13.898 1 95.38 186 VAL A C 1
ATOM 1437 O O . VAL A 1 186 ? 2.012 10.211 13.492 1 95.38 186 VAL A O 1
ATOM 1440 N N . PRO A 1 187 ? -0.007 9.328 13.039 1 94.69 187 PRO A N 1
ATOM 1441 C CA . PRO A 1 187 ? 0.26 9.508 11.609 1 94.69 187 PRO A CA 1
ATOM 1442 C C . PRO A 1 187 ? 0.52 10.961 11.234 1 94.69 187 PRO A C 1
ATOM 1444 O O . PRO A 1 187 ? 1.405 11.242 10.422 1 94.69 187 PRO A O 1
ATOM 1447 N N . HIS A 1 188 ? -0.218 11.891 11.836 1 95.56 188 HIS A N 1
ATOM 1448 C CA . HIS A 1 188 ? -0.026 13.305 11.555 1 95.56 188 HIS A CA 1
ATOM 1449 C C . HIS A 1 188 ? 1.315 13.797 12.086 1 95.56 188 HIS A C 1
ATOM 1451 O O . HIS A 1 188 ? 2.018 14.555 11.406 1 95.56 188 HIS A O 1
ATOM 1457 N N . ALA A 1 189 ? 1.625 13.375 13.289 1 97.69 189 ALA A N 1
ATOM 1458 C CA . ALA A 1 189 ? 2.928 13.711 13.859 1 97.69 189 ALA A CA 1
ATOM 1459 C C . ALA A 1 189 ? 4.062 13.211 12.969 1 97.69 189 ALA A C 1
ATOM 1461 O O . ALA A 1 189 ? 5.023 13.938 12.711 1 97.69 189 ALA A O 1
ATOM 1462 N N . ALA A 1 190 ? 3.928 11.969 12.508 1 97.69 190 ALA A N 1
ATOM 1463 C CA . ALA A 1 190 ? 4.945 11.359 11.656 1 97.69 190 ALA A CA 1
ATOM 1464 C C . ALA A 1 190 ? 5.109 12.141 10.352 1 97.69 190 ALA A C 1
ATOM 1466 O O . ALA A 1 190 ? 6.234 12.383 9.906 1 97.69 190 ALA A O 1
ATOM 1467 N N . ARG A 1 191 ? 4.02 12.547 9.789 1 96.62 191 ARG A N 1
ATOM 1468 C CA . ARG A 1 191 ? 4.066 13.297 8.539 1 96.62 191 ARG A CA 1
ATOM 1469 C C . ARG A 1 191 ? 4.715 14.656 8.734 1 96.62 191 ARG A C 1
ATOM 1471 O O . ARG A 1 191 ? 5.496 15.117 7.898 1 96.62 191 ARG A O 1
ATOM 1478 N N . LEU A 1 192 ? 4.348 15.297 9.82 1 97.19 192 LEU A N 1
ATOM 1479 C CA . LEU A 1 192 ? 4.945 16.594 10.141 1 97.19 192 LEU A CA 1
ATOM 1480 C C . LEU A 1 192 ? 6.461 16.469 10.273 1 97.19 192 LEU A C 1
ATOM 1482 O O . LEU A 1 192 ? 7.199 17.297 9.742 1 97.19 192 LEU A O 1
ATOM 1486 N N . ARG A 1 193 ? 6.91 15.453 10.938 1 96.62 193 ARG A N 1
ATOM 1487 C CA . ARG A 1 193 ? 8.336 15.242 11.133 1 96.62 193 ARG A CA 1
ATOM 1488 C C . ARG A 1 193 ? 9.023 14.852 9.828 1 96.62 193 ARG A C 1
ATOM 1490 O O . ARG A 1 193 ? 10.102 15.344 9.516 1 96.62 193 ARG A O 1
ATOM 1497 N N . ALA A 1 194 ? 8.422 14 9.078 1 96.06 194 ALA A N 1
ATOM 1498 C CA . ALA A 1 194 ? 8.984 13.539 7.816 1 96.06 194 ALA A CA 1
ATOM 1499 C C . ALA A 1 194 ? 9.18 14.695 6.844 1 96.06 194 ALA A C 1
ATOM 1501 O O . ALA A 1 194 ? 10.172 14.742 6.113 1 96.06 194 ALA A O 1
ATOM 1502 N N . ALA A 1 195 ? 8.273 15.648 6.848 1 93.88 195 ALA A N 1
ATOM 1503 C CA . ALA A 1 195 ? 8.289 16.766 5.918 1 93.88 195 ALA A CA 1
ATOM 1504 C C . ALA A 1 195 ? 9.453 17.719 6.215 1 93.88 195 ALA A C 1
ATOM 1506 O O . ALA A 1 195 ? 9.805 18.562 5.391 1 93.88 195 ALA A O 1
ATOM 1507 N N . ARG A 1 196 ? 10.086 17.562 7.344 1 93.56 196 ARG A N 1
ATOM 1508 C CA . ARG A 1 196 ? 11.109 18.5 7.781 1 93.56 196 ARG A CA 1
ATOM 1509 C C . ARG A 1 196 ? 12.5 17.891 7.648 1 93.56 196 ARG A C 1
ATOM 1511 O O . ARG A 1 196 ? 13.5 18.547 7.945 1 93.56 196 ARG A O 1
ATOM 1518 N N . ILE A 1 197 ? 12.578 16.688 7.266 1 93.31 197 ILE A N 1
ATOM 1519 C CA . ILE A 1 197 ? 13.875 16.016 7.152 1 93.31 197 ILE A CA 1
ATOM 1520 C C . ILE A 1 197 ? 14.703 16.688 6.055 1 93.31 197 ILE A C 1
ATOM 1522 O O . ILE A 1 197 ? 14.211 16.906 4.949 1 93.31 197 ILE A O 1
ATOM 1526 N N . ASP A 1 198 ? 15.883 17.094 6.41 1 91.69 198 ASP A N 1
ATOM 1527 C CA . ASP A 1 198 ? 16.844 17.656 5.469 1 91.69 198 ASP A CA 1
ATOM 1528 C C . ASP A 1 198 ? 17.812 16.594 4.957 1 91.69 198 ASP A C 1
ATOM 1530 O O . ASP A 1 198 ? 18.703 16.172 5.68 1 91.69 198 ASP A O 1
ATOM 1534 N N . TYR A 1 199 ? 17.734 16.234 3.764 1 90.94 199 TYR A N 1
ATOM 1535 C CA . TYR A 1 199 ? 18.484 15.117 3.199 1 90.94 199 TYR A CA 1
ATOM 1536 C C . TYR A 1 199 ? 19.844 15.594 2.674 1 90.94 199 TYR A C 1
ATOM 1538 O O . TYR A 1 199 ? 20.672 14.789 2.238 1 90.94 199 TYR A O 1
ATOM 1546 N N . ASP A 1 200 ? 20.125 16.969 2.715 1 90.31 200 ASP A N 1
ATOM 1547 C CA . ASP A 1 200 ? 21.438 17.484 2.363 1 90.31 200 ASP A CA 1
ATOM 1548 C C . ASP A 1 200 ? 22.484 17.078 3.4 1 90.31 200 ASP A C 1
ATOM 1550 O O . ASP A 1 200 ? 23.688 17.094 3.117 1 90.31 200 ASP A O 1
ATOM 1554 N N . ASP A 1 201 ? 22 16.781 4.539 1 93.81 201 ASP A N 1
ATOM 1555 C CA . ASP A 1 201 ? 22.844 16.25 5.609 1 93.81 201 ASP A CA 1
ATOM 1556 C C . ASP A 1 201 ? 22.438 14.812 5.969 1 93.81 201 ASP A C 1
ATOM 1558 O O . ASP A 1 201 ? 21.562 14.609 6.824 1 93.81 201 ASP A O 1
ATOM 1562 N N . PRO A 1 202 ? 23.109 13.875 5.391 1 93.56 202 PRO A N 1
ATOM 1563 C CA . PRO A 1 202 ? 22.688 12.477 5.57 1 93.56 202 PRO A CA 1
ATOM 1564 C C . PRO A 1 202 ? 22.75 12.031 7.027 1 93.56 202 PRO A C 1
ATOM 1566 O O . PRO A 1 202 ? 21.938 11.227 7.469 1 93.56 202 PRO A O 1
ATOM 1569 N N . GLY A 1 203 ? 23.719 12.484 7.727 1 94.81 203 GLY A N 1
ATOM 1570 C CA . GLY A 1 203 ? 23.812 12.133 9.133 1 94.81 203 GLY A CA 1
ATOM 1571 C C . GLY A 1 203 ? 22.609 12.586 9.945 1 94.81 203 GLY A C 1
ATOM 1572 O O . GLY A 1 203 ? 22.031 11.812 10.711 1 94.81 203 GLY A O 1
ATOM 1573 N N . LYS A 1 204 ? 22.234 13.828 9.766 1 95.5 204 LYS A N 1
ATOM 1574 C CA . LYS A 1 204 ? 21.094 14.367 10.477 1 95.5 204 LYS A CA 1
ATOM 1575 C C . LYS A 1 204 ? 19.797 13.727 10 1 95.5 204 LYS A C 1
ATOM 1577 O O . LYS A 1 204 ? 18.891 13.453 10.797 1 95.5 204 LYS A O 1
ATOM 1582 N N . ALA A 1 205 ? 19.719 13.508 8.734 1 95.19 205 ALA A N 1
ATOM 1583 C CA . ALA A 1 205 ? 18.547 12.844 8.164 1 95.19 205 ALA A CA 1
ATOM 1584 C C . ALA A 1 205 ? 18.344 11.461 8.773 1 95.19 205 ALA A C 1
ATOM 1586 O O . ALA A 1 205 ? 17.219 11.062 9.07 1 95.19 205 ALA A O 1
ATOM 1587 N N . LEU A 1 206 ? 19.469 10.75 8.945 1 96.69 206 LEU A N 1
ATOM 1588 C CA . LEU A 1 206 ? 19.406 9.43 9.555 1 96.69 206 LEU A CA 1
ATOM 1589 C C . LEU A 1 206 ? 18.859 9.508 10.977 1 96.69 206 LEU A C 1
ATOM 1591 O O . LEU A 1 206 ? 18.031 8.688 11.383 1 96.69 206 LEU A O 1
ATOM 1595 N N . GLU A 1 207 ? 19.281 10.453 11.68 1 96.94 207 GLU A N 1
ATOM 1596 C CA . GLU A 1 207 ? 18.797 10.617 13.055 1 96.94 207 GLU A CA 1
ATOM 1597 C C . GLU A 1 207 ? 17.312 10.938 13.078 1 96.94 207 GLU A C 1
ATOM 1599 O O . GLU A 1 207 ? 16.562 10.422 13.914 1 96.94 207 GLU A O 1
ATOM 1604 N N . ASP A 1 208 ? 16.891 11.82 12.211 1 95.69 208 ASP A N 1
ATOM 1605 C CA . ASP A 1 208 ? 15.469 12.148 12.102 1 95.69 208 ASP A CA 1
ATOM 1606 C C . ASP A 1 208 ? 14.648 10.914 11.742 1 95.69 208 ASP A C 1
ATOM 1608 O O . ASP A 1 208 ? 13.555 10.711 12.281 1 95.69 208 ASP A O 1
ATOM 1612 N N . LEU A 1 209 ? 15.188 10.117 10.852 1 96.5 209 LEU A N 1
ATOM 1613 C CA . LEU A 1 209 ? 14.492 8.898 10.453 1 96.5 209 LEU A CA 1
ATOM 1614 C C . LEU A 1 209 ? 14.438 7.895 11.594 1 96.5 209 LEU A C 1
ATOM 1616 O O . LEU A 1 209 ? 13.445 7.184 11.758 1 96.5 209 LEU A O 1
ATOM 1620 N N . ARG A 1 210 ? 15.492 7.832 12.352 1 97.38 210 ARG A N 1
ATOM 1621 C CA . ARG A 1 210 ? 15.492 6.961 13.531 1 97.38 210 ARG A CA 1
ATOM 1622 C C . ARG A 1 210 ? 14.406 7.379 14.516 1 97.38 210 ARG A C 1
ATOM 1624 O O . ARG A 1 210 ? 13.758 6.527 15.133 1 97.38 210 ARG A O 1
ATOM 1631 N N . ASP A 1 211 ? 14.203 8.664 14.664 1 96.69 211 ASP A N 1
ATOM 1632 C CA . ASP A 1 211 ? 13.125 9.164 15.508 1 96.69 211 ASP A CA 1
ATOM 1633 C C . ASP A 1 211 ? 11.766 8.727 14.977 1 96.69 211 ASP A C 1
ATOM 1635 O O . ASP A 1 211 ? 10.875 8.367 15.75 1 96.69 211 ASP A O 1
ATOM 1639 N N . LEU A 1 212 ? 11.633 8.781 13.68 1 97.12 212 LEU A N 1
ATOM 1640 C CA . LEU A 1 212 ? 10.391 8.328 13.055 1 97.12 212 LEU A CA 1
ATOM 1641 C C . LEU A 1 212 ? 10.18 6.836 13.273 1 97.12 212 LEU A C 1
ATOM 1643 O O . LEU A 1 212 ? 9.062 6.395 13.523 1 97.12 212 LEU A O 1
ATOM 1647 N N . VAL A 1 213 ? 11.281 6.09 13.18 1 97.69 213 VAL A N 1
ATOM 1648 C CA . VAL A 1 213 ? 11.227 4.648 13.406 1 97.69 213 VAL A CA 1
ATOM 1649 C C . VAL A 1 213 ? 10.711 4.371 14.82 1 97.69 213 VAL A C 1
ATOM 1651 O O . VAL A 1 213 ? 9.852 3.512 15.016 1 97.69 213 VAL A O 1
ATOM 1654 N N . ARG A 1 214 ? 11.18 5.121 15.805 1 96.81 214 ARG A N 1
ATOM 1655 C CA . ARG A 1 214 ? 10.734 4.953 17.188 1 96.81 214 ARG A CA 1
ATOM 1656 C C . ARG A 1 214 ? 9.266 5.332 17.344 1 96.81 214 ARG A C 1
ATOM 1658 O O . ARG A 1 214 ? 8.508 4.633 18.016 1 96.81 214 ARG A O 1
ATOM 1665 N N . LEU A 1 215 ? 8.883 6.367 16.672 1 97.19 215 LEU A N 1
ATOM 1666 C CA . LEU A 1 215 ? 7.508 6.852 16.75 1 97.19 215 LEU A CA 1
ATOM 1667 C C . LEU A 1 215 ? 6.539 5.836 16.156 1 97.19 215 LEU A C 1
ATOM 1669 O O . LEU A 1 215 ? 5.43 5.656 16.672 1 97.19 215 LEU A O 1
ATOM 1673 N N . LEU A 1 216 ? 7.027 5.168 15.117 1 97.38 216 LEU A N 1
ATOM 1674 C CA . LEU A 1 216 ? 6.148 4.27 14.375 1 97.38 216 LEU A CA 1
ATOM 1675 C C . LEU A 1 216 ? 6.438 2.812 14.727 1 97.38 216 LEU A C 1
ATOM 1677 O O . LEU A 1 216 ? 6.105 1.905 13.961 1 97.38 216 LEU A O 1
ATOM 1681 N N . SER A 1 217 ? 7.102 2.492 15.805 1 93.56 217 SER A N 1
ATOM 1682 C CA . SER A 1 217 ? 7.598 1.169 16.172 1 93.56 217 SER A CA 1
ATOM 1683 C C . SER A 1 217 ? 6.477 0.133 16.141 1 93.56 217 SER A C 1
ATOM 1685 O O . SER A 1 217 ? 6.711 -1.033 15.812 1 93.56 217 SER A O 1
ATOM 1687 N N . HIS A 1 218 ? 5.242 0.44 16.375 1 91.62 218 HIS A N 1
ATOM 1688 C CA . HIS A 1 218 ? 4.145 -0.518 16.391 1 91.62 218 HIS A CA 1
ATOM 1689 C C . HIS A 1 218 ? 3.115 -0.194 15.312 1 91.62 218 HIS A C 1
ATOM 1691 O O . HIS A 1 218 ? 1.948 -0.574 15.43 1 91.62 218 HIS A O 1
ATOM 1697 N N . ARG A 1 219 ? 3.645 0.533 14.305 1 94.62 219 ARG A N 1
ATOM 1698 C CA . ARG A 1 219 ? 2.738 0.953 13.242 1 94.62 219 ARG A CA 1
ATOM 1699 C C . ARG A 1 219 ? 3.34 0.678 11.867 1 94.62 219 ARG A C 1
ATOM 1701 O O . ARG A 1 219 ? 3.607 1.607 11.109 1 94.62 219 ARG A O 1
ATOM 1708 N N . PRO A 1 220 ? 3.502 -0.632 11.555 1 94.62 220 PRO A N 1
ATOM 1709 C CA . PRO A 1 220 ? 4.168 -0.959 10.297 1 94.62 220 PRO A CA 1
ATOM 1710 C C . PRO A 1 220 ? 3.363 -0.52 9.07 1 94.62 220 PRO A C 1
ATOM 1712 O O . PRO A 1 220 ? 3.943 -0.166 8.047 1 94.62 220 PRO A O 1
ATOM 1715 N N . LEU A 1 221 ? 2.047 -0.561 9.133 1 94.88 221 LEU A N 1
ATOM 1716 C CA . LEU A 1 221 ? 1.254 -0.121 7.988 1 94.88 221 LEU A CA 1
ATOM 1717 C C . LEU A 1 221 ? 1.439 1.372 7.742 1 94.88 221 LEU A C 1
ATOM 1719 O O . LEU A 1 221 ? 1.597 1.801 6.598 1 94.88 221 LEU A O 1
ATOM 1723 N N . MET A 1 222 ? 1.439 2.16 8.812 1 94.88 222 MET A N 1
ATOM 1724 C CA . MET A 1 222 ? 1.685 3.596 8.703 1 94.88 222 MET A CA 1
ATOM 1725 C C . MET A 1 222 ? 3.09 3.865 8.172 1 94.88 222 MET A C 1
ATOM 1727 O O . MET A 1 222 ? 3.291 4.785 7.375 1 94.88 222 MET A O 1
ATOM 1731 N N . ALA A 1 223 ? 4.047 3.053 8.641 1 96.69 223 ALA A N 1
ATOM 1732 C CA . ALA A 1 223 ? 5.422 3.182 8.172 1 96.69 223 ALA A CA 1
ATOM 1733 C C . ALA A 1 223 ? 5.512 2.965 6.664 1 96.69 223 ALA A C 1
ATOM 1735 O O . ALA A 1 223 ? 6.215 3.699 5.965 1 96.69 223 ALA A O 1
ATOM 1736 N N . LEU A 1 224 ? 4.832 1.939 6.184 1 94.88 224 LEU A N 1
ATOM 1737 C CA . LEU A 1 224 ? 4.828 1.651 4.754 1 94.88 224 LEU A CA 1
ATOM 1738 C C . LEU A 1 224 ? 4.258 2.824 3.963 1 94.88 224 LEU A C 1
ATOM 1740 O O . LEU A 1 224 ? 4.809 3.207 2.928 1 94.88 224 LEU A O 1
ATOM 1744 N N . ARG A 1 225 ? 3.193 3.41 4.414 1 93 225 ARG A N 1
ATOM 1745 C CA . ARG A 1 225 ? 2.584 4.562 3.758 1 93 225 ARG A CA 1
ATOM 1746 C C . ARG A 1 225 ? 3.523 5.762 3.773 1 93 225 ARG A C 1
ATOM 1748 O O . ARG A 1 225 ? 3.684 6.445 2.76 1 93 225 ARG A O 1
ATOM 1755 N N . LEU A 1 226 ? 4.035 6.004 4.918 1 95.56 226 LEU A N 1
ATOM 1756 C CA . LEU A 1 226 ? 4.934 7.145 5.07 1 95.56 226 LEU A CA 1
ATOM 1757 C C . LEU A 1 226 ? 6.168 6.984 4.191 1 95.56 226 LEU A C 1
ATOM 1759 O O . LEU A 1 226 ? 6.688 7.969 3.664 1 95.56 226 LEU A O 1
ATOM 1763 N N . ARG A 1 227 ? 6.668 5.703 4.066 1 94.94 227 ARG A N 1
ATOM 1764 C CA . ARG A 1 227 ? 7.789 5.41 3.182 1 94.94 227 ARG A CA 1
ATOM 1765 C C . ARG A 1 227 ? 7.539 5.949 1.777 1 94.94 227 ARG A C 1
ATOM 1767 O O . ARG A 1 227 ? 8.406 6.598 1.191 1 94.94 227 ARG A O 1
ATOM 1774 N N . LEU A 1 228 ? 6.383 5.75 1.253 1 90.25 228 LEU A N 1
ATOM 1775 C CA . LEU A 1 228 ? 6.039 6.211 -0.088 1 90.25 228 LEU A CA 1
ATOM 1776 C C . LEU A 1 228 ? 6.047 7.73 -0.161 1 90.25 228 LEU A C 1
ATOM 1778 O O . LEU A 1 228 ? 6.555 8.305 -1.127 1 90.25 228 LEU A O 1
ATOM 1782 N N . GLU A 1 229 ? 5.488 8.328 0.843 1 89.5 229 GLU A N 1
ATOM 1783 C CA . GLU A 1 229 ? 5.438 9.789 0.9 1 89.5 229 GLU A CA 1
ATOM 1784 C C . GLU A 1 229 ? 6.836 10.383 0.975 1 89.5 229 GLU A C 1
ATOM 1786 O O . GLU A 1 229 ? 7.117 11.398 0.331 1 89.5 229 GLU A O 1
ATOM 1791 N N . ILE A 1 230 ? 7.684 9.758 1.754 1 90.88 230 ILE A N 1
ATOM 1792 C CA . ILE A 1 230 ? 9.062 10.219 1.927 1 90.88 230 ILE A CA 1
ATOM 1793 C C . ILE A 1 230 ? 9.812 10.086 0.606 1 90.88 230 ILE A C 1
ATOM 1795 O O . ILE A 1 230 ? 10.516 11.016 0.192 1 90.88 230 ILE A O 1
ATOM 1799 N N . LEU A 1 231 ? 9.68 9.008 -0.097 1 89.12 231 LEU A N 1
ATOM 1800 C CA . LEU A 1 231 ? 10.422 8.711 -1.315 1 89.12 231 LEU A CA 1
ATOM 1801 C C . LEU A 1 231 ? 9.977 9.625 -2.457 1 89.12 231 LEU A C 1
ATOM 1803 O O . LEU A 1 231 ? 10.766 9.922 -3.359 1 89.12 231 LEU A O 1
ATOM 1807 N N . ASP A 1 232 ? 8.828 10.094 -2.424 1 84.44 232 ASP A N 1
ATOM 1808 C CA . ASP A 1 232 ? 8.297 10.984 -3.453 1 84.44 232 ASP A CA 1
ATOM 1809 C C . ASP A 1 232 ? 8.938 12.367 -3.377 1 84.44 232 ASP A C 1
ATOM 1811 O O . ASP A 1 232 ? 9.039 13.07 -4.383 1 84.44 232 ASP A O 1
ATOM 1815 N N . HIS A 1 233 ? 9.406 12.672 -2.254 1 78.88 233 HIS A N 1
ATOM 1816 C CA . HIS A 1 233 ? 9.867 14.047 -2.066 1 78.88 233 HIS A CA 1
ATOM 1817 C C . HIS A 1 233 ? 11.352 14.086 -1.718 1 78.88 233 HIS A C 1
ATOM 1819 O O . HIS A 1 233 ? 11.945 15.164 -1.641 1 78.88 233 HIS A O 1
ATOM 1825 N N . CYS A 1 234 ? 11.875 12.969 -1.633 1 78.69 234 CYS A N 1
ATOM 1826 C CA . CYS A 1 234 ? 13.25 12.922 -1.129 1 78.69 234 CYS A CA 1
ATOM 1827 C C . CYS A 1 234 ? 14.25 13.148 -2.252 1 78.69 234 CYS A C 1
ATOM 1829 O O . CYS A 1 234 ? 14.25 12.43 -3.25 1 78.69 234 CYS A O 1
ATOM 1831 N N . ALA A 1 235 ? 14.922 14.344 -2.121 1 80.19 235 ALA A N 1
ATOM 1832 C CA . ALA A 1 235 ? 16.078 14.602 -2.98 1 80.19 235 ALA A CA 1
ATOM 1833 C C . ALA A 1 235 ? 17.375 14.227 -2.273 1 80.19 235 ALA A C 1
ATOM 1835 O O . ALA A 1 235 ? 17.859 14.977 -1.425 1 80.19 235 ALA A O 1
ATOM 1836 N N . ILE A 1 236 ? 17.797 13.039 -2.406 1 83 236 ILE A N 1
ATOM 1837 C CA . ILE A 1 236 ? 18.969 12.547 -1.705 1 83 236 ILE A CA 1
ATOM 1838 C C . ILE A 1 236 ? 20 12.031 -2.713 1 83 236 ILE A C 1
ATOM 1840 O O . ILE A 1 236 ? 19.625 11.469 -3.746 1 83 236 ILE A O 1
ATOM 1844 N N . SER A 1 237 ? 21.281 12.391 -2.488 1 84.94 237 SER A N 1
ATOM 1845 C CA . SER A 1 237 ? 22.359 11.836 -3.295 1 84.94 237 SER A CA 1
ATOM 1846 C C . SER A 1 237 ? 22.484 10.328 -3.092 1 84.94 237 SER A C 1
ATOM 1848 O O . SER A 1 237 ? 22.094 9.805 -2.043 1 84.94 237 SER A O 1
ATOM 1850 N N . PRO A 1 238 ? 23 9.625 -4.059 1 84.44 238 PRO A N 1
ATOM 1851 C CA . PRO A 1 238 ? 23.188 8.18 -3.906 1 84.44 238 PRO A CA 1
ATOM 1852 C C . PRO A 1 238 ? 24.047 7.816 -2.697 1 84.44 238 PRO A C 1
ATOM 1854 O O . PRO A 1 238 ? 23.734 6.859 -1.979 1 84.44 238 PRO A O 1
ATOM 1857 N N . ALA A 1 239 ? 25.094 8.602 -2.504 1 87 239 ALA A N 1
ATOM 1858 C CA . ALA A 1 239 ? 25.969 8.344 -1.358 1 87 239 ALA A CA 1
ATOM 1859 C C . ALA A 1 239 ? 25.219 8.57 -0.044 1 87 239 ALA A C 1
ATOM 1861 O O . ALA A 1 239 ? 25.391 7.805 0.911 1 87 239 ALA A O 1
ATOM 1862 N N . GLY A 1 240 ? 24.438 9.656 -0.006 1 90.31 240 GLY A N 1
ATOM 1863 C CA . GLY A 1 240 ? 23.625 9.922 1.174 1 90.31 240 GLY A CA 1
ATOM 1864 C C . GLY A 1 240 ? 22.609 8.828 1.449 1 90.31 240 GLY A C 1
ATOM 1865 O O . GLY A 1 240 ? 22.391 8.453 2.602 1 90.31 240 GLY A O 1
ATOM 1866 N N . MET A 1 241 ? 22.078 8.398 0.395 1 89.5 241 MET A N 1
ATOM 1867 C CA . MET A 1 241 ? 21.094 7.324 0.49 1 89.5 241 MET A CA 1
ATOM 1868 C C . MET A 1 241 ? 21.719 6.055 1.058 1 89.5 241 MET A C 1
ATOM 1870 O O . MET A 1 241 ? 21.125 5.387 1.905 1 89.5 241 MET A O 1
ATOM 1874 N N . ASP A 1 242 ? 22.891 5.762 0.587 1 90.5 242 ASP A N 1
ATOM 1875 C CA . ASP A 1 242 ? 23.594 4.578 1.068 1 90.5 242 ASP A CA 1
ATOM 1876 C C . ASP A 1 242 ? 23.891 4.684 2.562 1 90.5 242 ASP A C 1
ATOM 1878 O O . ASP A 1 242 ? 23.719 3.715 3.305 1 90.5 242 ASP A O 1
ATOM 1882 N N . THR A 1 243 ? 24.297 5.828 2.93 1 93.31 243 THR A N 1
ATOM 1883 C CA . THR A 1 243 ? 24.609 6.07 4.332 1 93.31 243 THR A CA 1
ATOM 1884 C C . THR A 1 243 ? 23.375 5.895 5.207 1 93.31 243 THR A C 1
ATOM 1886 O O . THR A 1 243 ? 23.422 5.215 6.234 1 93.31 243 THR A O 1
ATOM 1889 N N . ILE A 1 244 ? 22.297 6.457 4.793 1 95.25 244 ILE A N 1
ATOM 1890 C CA . ILE A 1 244 ? 21.047 6.391 5.551 1 95.25 244 ILE A CA 1
ATOM 1891 C C . ILE A 1 244 ? 20.547 4.953 5.586 1 95.25 244 ILE A C 1
ATOM 1893 O O . ILE A 1 244 ? 20.156 4.449 6.645 1 95.25 244 ILE A O 1
ATOM 1897 N N . ALA A 1 245 ? 20.578 4.316 4.441 1 94.62 245 ALA A N 1
ATOM 1898 C CA . ALA A 1 245 ? 20.109 2.943 4.344 1 94.62 245 ALA A CA 1
ATOM 1899 C C . ALA A 1 245 ? 20.906 2.016 5.258 1 94.62 245 ALA A C 1
ATOM 1901 O O . ALA A 1 245 ? 20.328 1.186 5.965 1 94.62 245 ALA A O 1
ATOM 1902 N N . ARG A 1 246 ? 22.203 2.211 5.25 1 96.19 246 ARG A N 1
ATOM 1903 C CA . ARG A 1 246 ? 23.062 1.39 6.102 1 96.19 246 ARG A CA 1
ATOM 1904 C C . ARG A 1 246 ? 22.719 1.59 7.574 1 96.19 246 ARG A C 1
ATOM 1906 O O . ARG A 1 246 ? 22.625 0.622 8.336 1 96.19 246 ARG A O 1
ATOM 1913 N N . GLY A 1 247 ? 22.516 2.84 7.918 1 97.25 247 GLY A N 1
ATOM 1914 C CA . GLY A 1 247 ? 22.156 3.137 9.297 1 97.25 247 GLY A CA 1
ATOM 1915 C C . GLY A 1 247 ? 20.828 2.518 9.703 1 97.25 247 GLY A C 1
ATOM 1916 O O . GLY A 1 247 ? 20.688 2.02 10.82 1 97.25 247 GLY A O 1
ATOM 1917 N N . LEU A 1 248 ? 19.891 2.543 8.883 1 97.56 248 LEU A N 1
ATOM 1918 C CA . LEU A 1 248 ? 18.578 1.969 9.156 1 97.56 248 LEU A CA 1
ATOM 1919 C C . LEU A 1 248 ? 18.656 0.449 9.25 1 97.56 248 LEU A C 1
ATOM 1921 O O . LEU A 1 248 ? 17.984 -0.165 10.07 1 97.56 248 LEU A O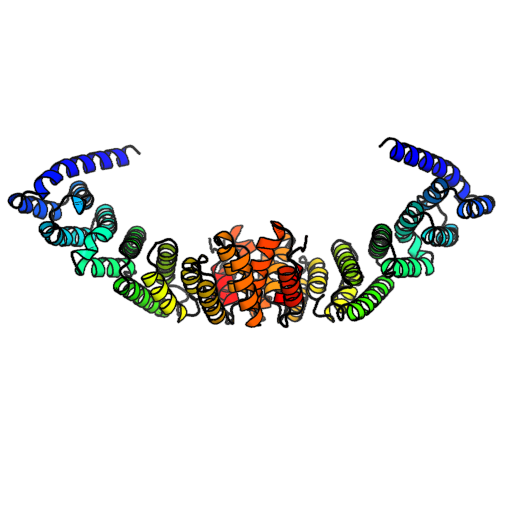 1
ATOM 1925 N N . ILE A 1 249 ? 19.469 -0.156 8.383 1 97.19 249 ILE A N 1
ATOM 1926 C CA . ILE A 1 249 ? 19.641 -1.604 8.398 1 97.19 249 ILE A CA 1
ATOM 1927 C C . ILE A 1 249 ? 20.266 -2.033 9.734 1 97.19 249 ILE A C 1
ATOM 1929 O O . ILE A 1 249 ? 19.859 -3.051 10.305 1 97.19 249 ILE A O 1
ATOM 1933 N N . ASP A 1 250 ? 21.109 -1.233 10.289 1 96.19 250 ASP A N 1
ATOM 1934 C CA . ASP A 1 250 ? 21.766 -1.532 11.555 1 96.19 250 ASP A CA 1
ATOM 1935 C C . ASP A 1 250 ? 20.781 -1.491 12.719 1 96.19 250 ASP A C 1
ATOM 1937 O O . ASP A 1 250 ? 20.984 -2.152 13.742 1 96.19 250 ASP A O 1
ATOM 1941 N N . ASP A 1 251 ? 19.75 -0.708 12.594 1 94.31 251 ASP A N 1
ATOM 1942 C CA . ASP A 1 251 ? 18.703 -0.659 13.609 1 94.31 251 ASP A CA 1
ATOM 1943 C C . ASP A 1 251 ? 18.047 -2.025 13.789 1 94.31 251 ASP A C 1
ATOM 1945 O O . ASP A 1 251 ? 17.812 -2.469 14.914 1 94.31 251 ASP A O 1
ATOM 1949 N N . GLY A 1 252 ? 17.719 -2.701 12.648 1 92.81 252 GLY A N 1
ATOM 1950 C CA . GLY A 1 252 ? 17.266 -4.082 12.664 1 92.81 252 GLY A CA 1
ATOM 1951 C C . GLY A 1 252 ? 15.766 -4.211 12.875 1 92.81 252 GLY A C 1
ATOM 1952 O O . GLY A 1 252 ? 15.211 -5.309 12.773 1 92.81 252 GLY A O 1
ATOM 1953 N N . GLY A 1 253 ? 15.086 -3.129 13.258 1 94.94 253 GLY A N 1
ATOM 1954 C CA . GLY A 1 253 ? 13.656 -3.189 13.5 1 94.94 253 GLY A CA 1
ATOM 1955 C C . GLY A 1 253 ? 12.836 -3.256 12.219 1 94.94 253 GLY A C 1
ATOM 1956 O O . GLY A 1 253 ? 13.367 -3.045 11.133 1 94.94 253 GLY A O 1
ATOM 1957 N N . THR A 1 254 ? 11.641 -3.59 12.391 1 95.62 254 THR A N 1
ATOM 1958 C CA . THR A 1 254 ? 10.734 -3.768 11.266 1 95.62 254 THR A CA 1
ATOM 1959 C C . THR A 1 254 ? 10.57 -2.461 10.492 1 95.62 254 THR A C 1
ATOM 1961 O O . THR A 1 254 ? 10.758 -2.418 9.281 1 95.62 254 THR A O 1
ATOM 1964 N N . VAL A 1 255 ? 10.25 -1.367 11.219 1 97.31 255 VAL A N 1
ATOM 1965 C CA . VAL A 1 255 ? 9.977 -0.082 10.578 1 97.31 255 VAL A CA 1
ATOM 1966 C C . VAL A 1 255 ? 11.25 0.432 9.898 1 97.31 255 VAL A C 1
ATOM 1968 O O . VAL A 1 255 ? 11.195 0.929 8.773 1 97.31 255 VAL A O 1
ATOM 1971 N N . ALA A 1 256 ? 12.398 0.279 10.586 1 97.94 256 ALA A N 1
ATOM 1972 C CA . ALA A 1 256 ? 13.672 0.668 9.984 1 97.94 256 ALA A CA 1
ATOM 1973 C C . ALA A 1 256 ? 13.93 -0.097 8.695 1 97.94 256 ALA A C 1
ATOM 1975 O O . ALA A 1 256 ? 14.398 0.477 7.707 1 97.94 256 ALA A O 1
ATOM 1976 N N . GLY A 1 257 ? 13.617 -1.358 8.703 1 97.56 257 GLY A N 1
ATOM 1977 C CA . GLY A 1 257 ? 13.758 -2.178 7.512 1 97.56 257 GLY A CA 1
ATOM 1978 C C . GLY A 1 257 ? 12.875 -1.723 6.367 1 97.56 257 GLY A C 1
ATOM 1979 O O . GLY A 1 257 ? 13.312 -1.681 5.215 1 97.56 257 GLY A O 1
ATOM 1980 N N . ILE A 1 258 ? 11.648 -1.371 6.703 1 96.69 258 ILE A N 1
ATOM 1981 C CA . ILE A 1 258 ? 10.703 -0.887 5.711 1 96.69 258 ILE A CA 1
ATOM 1982 C C . ILE A 1 258 ? 11.242 0.374 5.043 1 96.69 258 ILE A C 1
ATOM 1984 O O . ILE A 1 258 ? 11.227 0.492 3.816 1 96.69 258 ILE A O 1
ATOM 1988 N N . PHE A 1 259 ? 11.766 1.308 5.785 1 96.62 259 PHE A N 1
ATOM 1989 C CA . PHE A 1 259 ? 12.328 2.535 5.234 1 96.62 259 PHE A CA 1
ATOM 1990 C C . PHE A 1 259 ? 13.578 2.238 4.414 1 96.62 259 PHE A C 1
ATOM 1992 O O . PHE A 1 259 ? 13.75 2.781 3.322 1 96.62 259 PHE A O 1
ATOM 1999 N N . ALA A 1 260 ? 14.422 1.339 4.945 1 96.25 260 ALA A N 1
ATOM 2000 C CA . ALA A 1 260 ? 15.672 1.003 4.27 1 96.25 260 ALA A CA 1
ATOM 2001 C C . ALA A 1 260 ? 15.406 0.401 2.893 1 96.25 260 ALA A C 1
ATOM 2003 O O . ALA A 1 260 ? 16.047 0.785 1.907 1 96.25 260 ALA A O 1
ATOM 2004 N N . VAL A 1 261 ? 14.461 -0.502 2.803 1 94.44 261 VAL A N 1
ATOM 2005 C CA . VAL A 1 261 ? 14.117 -1.129 1.53 1 94.44 261 VAL A CA 1
ATOM 2006 C C . VAL A 1 261 ? 13.664 -0.064 0.535 1 94.44 261 VAL A C 1
ATOM 2008 O O . VAL A 1 261 ? 14.055 -0.093 -0.635 1 94.44 261 VAL A O 1
ATOM 2011 N N . GLY A 1 262 ? 12.828 0.817 1.031 1 92.62 262 GLY A N 1
ATOM 2012 C CA . GLY A 1 262 ? 12.352 1.887 0.17 1 92.62 262 GLY A CA 1
ATOM 2013 C C . GLY A 1 262 ? 13.469 2.74 -0.397 1 92.62 262 GLY A C 1
ATOM 2014 O O . GLY A 1 262 ? 13.469 3.062 -1.587 1 92.62 262 GLY A O 1
ATOM 2015 N N . LEU A 1 263 ? 14.398 3.068 0.373 1 90.81 263 LEU A N 1
ATOM 2016 C CA . LEU A 1 263 ? 15.516 3.912 -0.047 1 90.81 263 LEU A CA 1
ATOM 2017 C C . LEU A 1 263 ? 16.391 3.195 -1.071 1 90.81 263 LEU A C 1
ATOM 2019 O O . LEU A 1 263 ? 16.75 3.775 -2.094 1 90.81 263 LEU A O 1
ATOM 2023 N N . ILE A 1 264 ? 16.594 1.938 -0.838 1 88.56 264 ILE A N 1
ATOM 2024 C CA . ILE A 1 264 ? 17.484 1.157 -1.701 1 88.56 264 ILE A CA 1
ATOM 2025 C C . ILE A 1 264 ? 16.781 0.88 -3.031 1 88.56 264 ILE A C 1
ATOM 2027 O O . ILE A 1 264 ? 17.406 0.953 -4.094 1 88.56 264 ILE A O 1
ATOM 2031 N N . ALA A 1 265 ? 15.516 0.562 -2.912 1 84.19 265 ALA A N 1
ATOM 2032 C CA . ALA A 1 265 ? 14.766 0.187 -4.105 1 84.19 265 ALA A CA 1
ATOM 2033 C C . ALA A 1 265 ? 14.555 1.39 -5.02 1 84.19 265 ALA A C 1
ATOM 2035 O O . ALA A 1 265 ? 14.43 1.238 -6.238 1 84.19 265 ALA A O 1
ATOM 2036 N N . ARG A 1 266 ? 14.344 2.545 -4.512 1 78.62 266 ARG A N 1
ATOM 2037 C CA . ARG A 1 266 ? 14.164 3.752 -5.312 1 78.62 266 ARG A CA 1
ATOM 2038 C C . ARG A 1 266 ? 15.344 3.977 -6.25 1 78.62 266 ARG A C 1
ATOM 2040 O O . ARG A 1 266 ? 15.164 4.363 -7.406 1 78.62 266 ARG A O 1
ATOM 2047 N N . GLU A 1 267 ? 16.516 3.812 -5.734 1 65.06 267 GLU A N 1
ATOM 2048 C CA . GLU A 1 267 ? 17.734 4.074 -6.492 1 65.06 267 GLU A CA 1
ATOM 2049 C C . GLU A 1 267 ? 18.031 2.941 -7.473 1 65.06 267 GLU A C 1
ATOM 2051 O O . GLU A 1 267 ? 18.688 3.152 -8.5 1 65.06 267 GLU A O 1
ATOM 2056 N N . GLY A 1 268 ? 17.812 1.716 -7.105 1 56.84 268 GLY A N 1
ATOM 2057 C CA . GLY A 1 268 ? 18.156 0.583 -7.949 1 56.84 268 GLY A CA 1
ATOM 2058 C C . GLY A 1 268 ? 17.547 0.656 -9.328 1 56.84 268 GLY A C 1
ATOM 2059 O O . GLY A 1 268 ? 18.125 0.178 -10.305 1 56.84 268 GLY A O 1
ATOM 2060 N N . GLY A 1 269 ? 16.234 1.207 -9.484 1 55.03 269 GLY A N 1
ATOM 2061 C CA . GLY A 1 269 ? 15.641 1.315 -10.805 1 55.03 269 GLY A CA 1
ATOM 2062 C C . GLY A 1 269 ? 16.406 2.252 -11.727 1 55.03 269 GLY A C 1
ATOM 2063 O O . GLY A 1 269 ? 16.328 2.119 -12.953 1 55.03 269 GLY A O 1
ATOM 2064 N N . LYS A 1 270 ? 17.016 3.283 -11.141 1 56.81 270 LYS A N 1
ATOM 2065 C CA . LYS A 1 270 ? 17.594 4.316 -11.992 1 56.81 270 LYS A CA 1
ATOM 2066 C C . LYS A 1 270 ? 19.031 3.953 -12.398 1 56.81 270 LYS A C 1
ATOM 2068 O O . LYS A 1 270 ? 19.438 4.215 -13.531 1 56.81 270 LYS A O 1
ATOM 2073 N N . GLU A 1 271 ? 19.969 3.668 -11.391 1 57.59 271 GLU A N 1
ATOM 2074 C CA . GLU A 1 271 ? 21.375 3.432 -11.742 1 57.59 271 GLU A CA 1
ATOM 2075 C C . GLU A 1 271 ? 21.797 2.004 -11.398 1 57.59 271 GLU A C 1
ATOM 2077 O O . GLU A 1 271 ? 21.125 1.323 -10.625 1 57.59 271 GLU A O 1
ATOM 2082 N N . LYS A 1 272 ? 22.938 1.565 -11.977 1 60.44 272 LYS A N 1
ATOM 2083 C CA . LYS A 1 272 ? 23.703 0.34 -11.766 1 60.44 272 LYS A CA 1
ATOM 2084 C C . LYS A 1 272 ? 23.844 0.021 -10.281 1 60.44 272 LYS A C 1
ATOM 2086 O O . LYS A 1 272 ? 24.156 0.902 -9.477 1 60.44 272 LYS A O 1
ATOM 2091 N N . TRP A 1 273 ? 23.219 -1.023 -9.828 1 71 273 TRP A N 1
ATOM 2092 C CA . TRP A 1 273 ? 23.344 -1.547 -8.469 1 71 273 TRP A CA 1
ATOM 2093 C C . TRP A 1 273 ? 24.812 -1.63 -8.062 1 71 273 TRP A C 1
ATOM 2095 O O . TRP A 1 273 ? 25.609 -2.328 -8.703 1 71 273 TRP A O 1
ATOM 2105 N N . SER A 1 274 ? 25.234 -0.632 -7.215 1 78.12 274 SER A N 1
ATOM 2106 C CA . SER A 1 274 ? 26.578 -0.782 -6.645 1 78.12 274 SER A CA 1
ATOM 2107 C C . SER A 1 274 ? 26.672 -2.045 -5.793 1 78.12 274 SER A C 1
ATOM 2109 O O . SER A 1 274 ? 25.656 -2.619 -5.402 1 78.12 274 SER A O 1
ATOM 2111 N N . GLU A 1 275 ? 27.781 -2.494 -5.695 1 81.75 275 GLU A N 1
ATOM 2112 C CA . GLU A 1 275 ? 28.016 -3.678 -4.875 1 81.75 275 GLU A CA 1
ATOM 2113 C C . GLU A 1 275 ? 27.5 -3.475 -3.451 1 81.75 275 GLU A C 1
ATOM 2115 O O . GLU A 1 275 ? 26.938 -4.395 -2.854 1 81.75 275 GLU A O 1
ATOM 2120 N N . GLY A 1 276 ? 27.719 -2.258 -2.953 1 85.19 276 GLY A N 1
ATOM 2121 C CA . GLY A 1 276 ? 27.25 -1.958 -1.609 1 85.19 276 GLY A CA 1
ATOM 2122 C C . GLY A 1 276 ? 25.734 -2.018 -1.477 1 85.19 276 GLY A C 1
ATOM 2123 O O . GLY A 1 276 ? 25.219 -2.586 -0.515 1 85.19 276 GLY A O 1
ATOM 2124 N N . ARG A 1 277 ? 25.109 -1.562 -2.396 1 86.75 277 ARG A N 1
ATOM 2125 C CA . ARG A 1 277 ? 23.641 -1.575 -2.389 1 86.75 277 ARG A CA 1
ATOM 2126 C C . ARG A 1 277 ? 23.109 -2.994 -2.545 1 86.75 277 ARG A C 1
ATOM 2128 O O . ARG A 1 277 ? 22.109 -3.355 -1.925 1 86.75 277 ARG A O 1
ATOM 2135 N N . ARG A 1 278 ? 23.781 -3.762 -3.35 1 85.31 278 ARG A N 1
ATOM 2136 C CA . ARG A 1 278 ? 23.391 -5.156 -3.516 1 85.31 278 ARG A CA 1
ATOM 2137 C C . ARG A 1 278 ? 23.547 -5.926 -2.207 1 85.31 278 ARG A C 1
ATOM 2139 O O . ARG A 1 278 ? 22.672 -6.723 -1.85 1 85.31 278 ARG A O 1
ATOM 2146 N N . GLU A 1 279 ? 24.594 -5.621 -1.55 1 89.31 279 GLU A N 1
ATOM 2147 C CA . GLU A 1 279 ? 24.844 -6.277 -0.268 1 89.31 279 GLU A CA 1
ATOM 2148 C C . GLU A 1 279 ? 23.781 -5.887 0.759 1 89.31 279 GLU A C 1
ATOM 2150 O O . GLU A 1 279 ? 23.312 -6.727 1.531 1 89.31 279 GLU A O 1
ATOM 2155 N N . MET A 1 280 ? 23.422 -4.645 0.736 1 92.5 280 MET A N 1
ATOM 2156 C CA . MET A 1 280 ? 22.391 -4.172 1.659 1 92.5 280 MET A CA 1
ATOM 2157 C C . MET A 1 280 ? 21.047 -4.828 1.36 1 92.5 280 MET A C 1
ATOM 2159 O O . MET A 1 280 ? 20.344 -5.234 2.279 1 92.5 280 MET A O 1
ATOM 2163 N N . LEU A 1 281 ? 20.75 -4.938 0.107 1 90.06 281 LEU A N 1
ATOM 2164 C CA . LEU A 1 281 ? 19.5 -5.574 -0.281 1 90.06 281 LEU A CA 1
ATOM 2165 C C . LEU A 1 281 ? 19.484 -7.047 0.123 1 90.06 281 LEU A C 1
ATOM 2167 O O . LEU A 1 281 ? 18.469 -7.555 0.603 1 90.06 281 LEU A O 1
ATOM 2171 N N . LEU A 1 282 ? 20.625 -7.703 -0.022 1 89 282 LEU A N 1
ATOM 2172 C CA . LEU A 1 282 ? 20.734 -9.109 0.362 1 89 282 LEU A CA 1
ATOM 2173 C C . LEU A 1 282 ? 20.578 -9.273 1.87 1 89 282 LEU A C 1
ATOM 2175 O O . LEU A 1 282 ? 19.953 -10.234 2.33 1 89 282 LEU A O 1
ATOM 2179 N N . GLU A 1 283 ? 21.078 -8.367 2.562 1 93.06 283 GLU A N 1
ATOM 2180 C CA . GLU A 1 283 ? 20.922 -8.375 4.012 1 93.06 283 GLU A CA 1
ATOM 2181 C C . GLU A 1 283 ? 19.453 -8.195 4.402 1 93.06 283 GLU A C 1
ATOM 2183 O O . GLU A 1 283 ? 18.969 -8.867 5.312 1 93.06 283 GLU A O 1
ATOM 2188 N N . LEU A 1 284 ? 18.797 -7.312 3.705 1 93.5 284 LEU A N 1
ATOM 2189 C CA . LEU A 1 284 ? 17.375 -7.07 3.971 1 93.5 284 LEU A CA 1
ATOM 2190 C C . LEU A 1 284 ? 16.547 -8.281 3.58 1 93.5 284 LEU A C 1
ATOM 2192 O O . LEU A 1 284 ? 15.5 -8.547 4.195 1 93.5 284 LEU A O 1
ATOM 2196 N N . ARG A 1 285 ? 17 -9.07 2.637 1 90 285 ARG A N 1
ATOM 2197 C CA . ARG A 1 285 ? 16.297 -10.289 2.221 1 90 285 ARG A CA 1
ATOM 2198 C C . ARG A 1 285 ? 16.469 -11.398 3.252 1 90 285 ARG A C 1
ATOM 2200 O O . ARG A 1 285 ? 15.773 -12.414 3.199 1 90 285 ARG A O 1
ATOM 2207 N N . ARG A 1 286 ? 17.344 -11.148 4.203 1 91.88 286 ARG A N 1
ATOM 2208 C CA . ARG A 1 286 ? 17.547 -12.078 5.309 1 91.88 286 ARG A CA 1
ATOM 2209 C C . ARG A 1 286 ? 17.141 -11.453 6.633 1 91.88 286 ARG A C 1
ATOM 2211 O O . ARG A 1 286 ? 17.578 -11.883 7.699 1 91.88 286 ARG A O 1
ATOM 2218 N N . HIS A 1 287 ? 16.359 -10.438 6.566 1 94.12 287 HIS A N 1
ATOM 2219 C CA . HIS A 1 287 ? 15.883 -9.727 7.754 1 94.12 287 HIS A CA 1
ATOM 2220 C C . HIS A 1 287 ? 15.055 -10.641 8.648 1 94.12 287 HIS A C 1
ATOM 2222 O O . HIS A 1 287 ? 14.352 -11.523 8.156 1 94.12 287 HIS A O 1
ATOM 2228 N N . PRO A 1 288 ? 15.062 -10.484 9.883 1 93.94 288 PRO A N 1
ATOM 2229 C CA . PRO A 1 288 ? 14.289 -11.336 10.789 1 93.94 288 PRO A CA 1
ATOM 2230 C C . PRO A 1 288 ? 12.781 -11.172 10.602 1 93.94 288 PRO A C 1
ATOM 2232 O O . PRO A 1 288 ? 12.023 -12.125 10.828 1 93.94 288 PRO A O 1
ATOM 2235 N N . ASP A 1 289 ? 12.375 -10 10.297 1 94.56 289 ASP A N 1
ATOM 2236 C CA . ASP A 1 289 ? 10.961 -9.758 10.055 1 94.56 289 ASP A CA 1
ATOM 2237 C C . ASP A 1 289 ? 10.555 -10.195 8.648 1 94.56 289 ASP A C 1
ATOM 2239 O O . ASP A 1 289 ? 11.125 -9.734 7.664 1 94.56 289 ASP A O 1
ATOM 2243 N N . ALA A 1 290 ? 9.586 -11.062 8.508 1 93.88 290 ALA A N 1
ATOM 2244 C CA . ALA A 1 290 ? 9.172 -11.664 7.242 1 93.88 290 ALA A CA 1
ATOM 2245 C C . ALA A 1 290 ? 8.594 -10.625 6.293 1 93.88 290 ALA A C 1
ATOM 2247 O O . ALA A 1 290 ? 8.766 -10.719 5.074 1 93.88 290 ALA A O 1
ATOM 2248 N N . ASP A 1 291 ? 7.891 -9.648 6.797 1 93.75 291 ASP A N 1
ATOM 2249 C CA . ASP A 1 291 ? 7.332 -8.594 5.957 1 93.75 291 ASP A CA 1
ATOM 2250 C C . ASP A 1 291 ? 8.438 -7.75 5.324 1 93.75 291 ASP A C 1
ATOM 2252 O O . ASP A 1 291 ? 8.328 -7.344 4.168 1 93.75 291 ASP A O 1
ATOM 2256 N N . VAL A 1 292 ? 9.477 -7.48 6.098 1 95.25 292 VAL A N 1
ATOM 2257 C CA . VAL A 1 292 ? 10.609 -6.734 5.555 1 95.25 292 VAL A CA 1
ATOM 2258 C C . VAL A 1 292 ? 11.289 -7.551 4.457 1 95.25 292 VAL A C 1
ATOM 2260 O O . VAL A 1 292 ? 11.641 -7.012 3.402 1 95.25 292 VAL A O 1
ATOM 2263 N N . ARG A 1 293 ? 11.422 -8.859 4.668 1 93.19 293 ARG A N 1
ATOM 2264 C CA . ARG A 1 293 ? 12 -9.734 3.652 1 93.19 293 ARG A CA 1
ATOM 2265 C C . ARG A 1 293 ? 11.195 -9.68 2.359 1 93.19 293 ARG A C 1
ATOM 2267 O O . ARG A 1 293 ? 11.766 -9.586 1.271 1 93.19 293 ARG A O 1
ATOM 2274 N N . ASP A 1 294 ? 9.906 -9.742 2.533 1 91 294 ASP A N 1
ATOM 2275 C CA . ASP A 1 294 ? 9.023 -9.719 1.368 1 91 294 ASP A CA 1
ATOM 2276 C C . ASP A 1 294 ? 9.164 -8.406 0.603 1 91 294 ASP A C 1
ATOM 2278 O O . ASP A 1 294 ? 9.219 -8.398 -0.628 1 91 294 ASP A O 1
ATOM 2282 N N . GLU A 1 295 ? 9.211 -7.312 1.352 1 91.75 295 GLU A N 1
ATOM 2283 C CA . GLU A 1 295 ? 9.406 -6.012 0.713 1 91.75 295 GLU A CA 1
ATOM 2284 C C . GLU A 1 295 ? 10.734 -5.957 -0.036 1 91.75 295 GLU A C 1
ATOM 2286 O O . GLU A 1 295 ? 10.812 -5.406 -1.136 1 91.75 295 GLU A O 1
ATOM 2291 N N . ALA A 1 296 ? 11.742 -6.508 0.556 1 91.31 296 ALA A N 1
ATOM 2292 C CA . ALA A 1 296 ? 13.07 -6.523 -0.05 1 91.31 296 ALA A CA 1
ATOM 2293 C C . ALA A 1 296 ? 13.086 -7.371 -1.318 1 91.31 296 ALA A C 1
ATOM 2295 O O . ALA A 1 296 ? 13.75 -7.023 -2.295 1 91.31 296 ALA A O 1
ATOM 2296 N N . ARG A 1 297 ? 12.359 -8.438 -1.321 1 85.88 297 ARG A N 1
ATOM 2297 C CA . ARG A 1 297 ? 12.32 -9.344 -2.467 1 85.88 297 ARG A CA 1
ATOM 2298 C C . ARG A 1 297 ? 11.555 -8.719 -3.629 1 85.88 297 ARG A C 1
ATOM 2300 O O . ARG A 1 297 ? 11.797 -9.047 -4.789 1 85.88 297 ARG A O 1
ATOM 2307 N N . ARG A 1 298 ? 10.703 -7.879 -3.342 1 83.31 298 ARG A N 1
ATOM 2308 C CA . ARG A 1 298 ? 9.938 -7.184 -4.375 1 83.31 298 ARG A CA 1
ATOM 2309 C C . ARG A 1 298 ? 10.789 -6.121 -5.062 1 83.31 298 ARG A C 1
ATOM 2311 O O . ARG A 1 298 ? 10.492 -5.715 -6.188 1 83.31 298 ARG A O 1
ATOM 2318 N N . ALA A 1 299 ? 11.688 -5.676 -4.332 1 78.25 299 ALA A N 1
ATOM 2319 C CA . ALA A 1 299 ? 12.594 -4.68 -4.91 1 78.25 299 ALA A CA 1
ATOM 2320 C C . ALA A 1 299 ? 13.445 -5.293 -6.02 1 78.25 299 ALA A C 1
ATOM 2322 O O . ALA A 1 299 ? 14.023 -6.367 -5.848 1 78.25 299 ALA A O 1
ATOM 2323 N N . ARG A 1 300 ? 13.023 -5.23 -7.383 1 62 300 ARG A N 1
ATOM 2324 C CA . ARG A 1 300 ? 13.695 -5.824 -8.531 1 62 300 ARG A CA 1
ATOM 2325 C C . ARG A 1 300 ? 15.148 -5.371 -8.609 1 62 300 ARG A C 1
ATOM 2327 O O . ARG A 1 300 ? 15.438 -4.176 -8.539 1 62 300 ARG A O 1
ATOM 2334 N N . MET A 1 301 ? 16.078 -6.281 -8.398 1 51.69 301 MET A N 1
ATOM 2335 C CA . MET A 1 301 ? 17.453 -6.043 -8.797 1 51.69 301 MET A CA 1
ATOM 2336 C C . MET A 1 301 ? 17.578 -6.027 -10.32 1 51.69 301 MET A C 1
ATOM 2338 O O . MET A 1 301 ? 17.141 -6.961 -10.992 1 51.69 301 MET A O 1
ATOM 2342 N N . GLN A 1 302 ? 17 -5.082 -10.977 1 43.97 302 GLN A N 1
ATOM 2343 C CA . GLN A 1 302 ? 17.375 -5.188 -12.383 1 43.97 302 GLN A CA 1
ATOM 2344 C C . GLN A 1 302 ? 18.891 -5.297 -12.539 1 43.97 302 GLN A C 1
ATOM 2346 O O . GLN A 1 302 ? 19.641 -4.785 -11.711 1 43.97 302 GLN A O 1
ATOM 2351 N N . MET B 1 1 ? 11.281 -14.016 -39.312 1 51.91 1 MET B N 1
ATOM 2352 C CA . MET B 1 1 ? 9.898 -14.32 -39.656 1 51.91 1 MET B CA 1
ATOM 2353 C C . MET B 1 1 ? 9.82 -15.398 -40.719 1 51.91 1 MET B C 1
ATOM 2355 O O . MET B 1 1 ? 9.102 -16.391 -40.562 1 51.91 1 MET B O 1
ATOM 2359 N N . ALA B 1 2 ? 10.586 -15.18 -41.625 1 64.5 2 ALA B N 1
ATOM 2360 C CA . ALA B 1 2 ? 10.57 -16.094 -42.781 1 64.5 2 ALA B CA 1
ATOM 2361 C C . ALA B 1 2 ? 11.078 -17.484 -42.375 1 64.5 2 ALA B C 1
ATOM 2363 O O . ALA B 1 2 ? 10.492 -18.5 -42.75 1 64.5 2 ALA B O 1
ATOM 2364 N N . SER B 1 3 ? 11.992 -17.562 -41.594 1 65.81 3 SER B N 1
ATOM 2365 C CA . SER B 1 3 ? 12.555 -18.828 -41.094 1 65.81 3 SER B CA 1
ATOM 2366 C C . SER B 1 3 ? 11.594 -19.516 -40.125 1 65.81 3 SER B C 1
ATOM 2368 O O . SER B 1 3 ? 11.398 -20.719 -40.188 1 65.81 3 SER B O 1
ATOM 2370 N N . GLU B 1 4 ? 11 -18.781 -39.406 1 67.56 4 GLU B N 1
ATOM 2371 C CA . GLU B 1 4 ? 10 -19.328 -38.469 1 67.56 4 GLU B CA 1
ATOM 2372 C C . GLU B 1 4 ? 8.789 -19.859 -39.219 1 67.56 4 GLU B C 1
ATOM 2374 O O . GLU B 1 4 ? 8.227 -20.891 -38.844 1 67.56 4 GLU B O 1
ATOM 2379 N N . GLU B 1 5 ? 8.445 -19.188 -40.281 1 67.38 5 GLU B N 1
ATOM 2380 C CA . GLU B 1 5 ? 7.312 -19.625 -41.125 1 67.38 5 GLU B CA 1
ATOM 2381 C C . GLU B 1 5 ? 7.625 -20.938 -41.844 1 67.38 5 GLU B C 1
ATOM 2383 O O . GLU B 1 5 ? 6.77 -21.812 -41.938 1 67.38 5 GLU B O 1
ATOM 2388 N N . LEU B 1 6 ? 8.789 -20.953 -42.344 1 68.38 6 LEU B N 1
ATOM 2389 C CA . LEU B 1 6 ? 9.188 -22.188 -43.031 1 68.38 6 LEU B CA 1
ATOM 2390 C C . LEU B 1 6 ? 9.203 -23.359 -42.062 1 68.38 6 LEU B C 1
ATOM 2392 O O . LEU B 1 6 ? 8.766 -24.453 -42.406 1 68.38 6 LEU B O 1
ATOM 2396 N N . HIS B 1 7 ? 9.648 -23.078 -41 1 76.38 7 HIS B N 1
ATOM 2397 C CA . HIS B 1 7 ? 9.68 -24.109 -39.969 1 76.38 7 HIS B CA 1
ATOM 2398 C C . HIS B 1 7 ? 8.273 -24.578 -39.625 1 76.38 7 HIS B C 1
ATOM 2400 O O . HIS B 1 7 ? 8.023 -25.766 -39.469 1 76.38 7 HIS B O 1
ATOM 2406 N N . ARG B 1 8 ? 7.406 -23.578 -39.656 1 77.25 8 ARG B N 1
ATOM 2407 C CA . ARG B 1 8 ? 6.016 -23.922 -39.344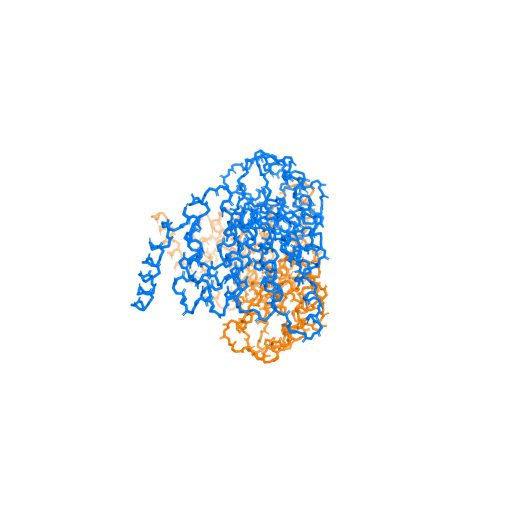 1 77.25 8 ARG B CA 1
ATOM 2408 C C . ARG B 1 8 ? 5.395 -24.734 -40.469 1 77.25 8 ARG B C 1
ATOM 2410 O O . ARG B 1 8 ? 4.699 -25.719 -40.219 1 77.25 8 ARG B O 1
ATOM 2417 N N . ASP B 1 9 ? 5.688 -24.344 -41.625 1 79.88 9 ASP B N 1
ATOM 2418 C CA . ASP B 1 9 ? 5.129 -25.047 -42.781 1 79.88 9 ASP B CA 1
ATOM 2419 C C . ASP B 1 9 ? 5.645 -26.484 -42.875 1 79.88 9 ASP B C 1
ATOM 2421 O O . ASP B 1 9 ? 4.879 -27.406 -43.156 1 79.88 9 ASP B O 1
ATOM 2425 N N . THR B 1 10 ? 6.863 -26.578 -42.625 1 83.12 10 THR B N 1
ATOM 2426 C CA . THR B 1 10 ? 7.449 -27.922 -42.625 1 83.12 10 THR B CA 1
ATOM 2427 C C . THR B 1 10 ? 6.84 -28.781 -41.531 1 83.12 10 THR B C 1
ATOM 2429 O O . THR B 1 10 ? 6.516 -29.953 -41.781 1 83.12 10 THR B O 1
ATOM 2432 N N . ARG B 1 11 ? 6.609 -28.266 -40.469 1 84.44 11 ARG B N 1
ATOM 2433 C CA . ARG B 1 11 ? 6.012 -29 -39.375 1 84.44 11 ARG B CA 1
ATOM 2434 C C . ARG B 1 11 ? 4.582 -29.422 -39.688 1 84.44 11 ARG B C 1
ATOM 2436 O O . ARG B 1 11 ? 4.191 -30.562 -39.438 1 84.44 11 ARG B O 1
ATOM 2443 N N . ILE B 1 12 ? 3.93 -28.516 -40.312 1 84 12 ILE B N 1
ATOM 2444 C CA . ILE B 1 12 ? 2.551 -28.812 -40.688 1 84 12 ILE B CA 1
ATOM 2445 C C . ILE B 1 12 ? 2.523 -29.938 -41.719 1 84 12 ILE B C 1
ATOM 2447 O O . ILE B 1 12 ? 1.699 -30.844 -41.625 1 84 12 ILE B O 1
ATOM 2451 N N . ALA B 1 13 ? 3.355 -29.828 -42.562 1 85.88 13 ALA B N 1
ATOM 2452 C CA . ALA B 1 13 ? 3.449 -30.859 -43.562 1 85.88 13 ALA B CA 1
ATOM 2453 C C . ALA B 1 13 ? 3.791 -32.219 -42.938 1 85.88 13 ALA B C 1
ATOM 2455 O O . ALA B 1 13 ? 3.209 -33.25 -43.312 1 85.88 13 ALA B O 1
ATOM 2456 N N . CYS B 1 14 ? 4.684 -32.188 -42.094 1 84.31 14 CYS B N 1
ATOM 2457 C CA . CYS B 1 14 ? 5.059 -33.406 -41.406 1 84.31 14 CYS B CA 1
ATOM 2458 C C . CYS B 1 14 ? 3.881 -33.969 -40.625 1 84.31 14 CYS B C 1
ATOM 2460 O O . CYS B 1 14 ? 3.637 -35.188 -40.625 1 84.31 14 CYS B O 1
ATOM 2462 N N . PHE B 1 15 ? 3.113 -33.125 -40.031 1 84.94 15 PHE B N 1
ATOM 2463 C CA . PHE B 1 15 ? 1.948 -33.531 -39.25 1 84.94 15 PHE B CA 1
ATOM 2464 C C . PHE B 1 15 ? 0.912 -34.219 -40.156 1 84.94 15 PHE B C 1
ATOM 2466 O O . PHE B 1 15 ? 0.372 -35.25 -39.812 1 84.94 15 PHE B O 1
ATOM 2473 N N . SER B 1 16 ? 0.697 -33.562 -41.25 1 85.94 16 SER B N 1
ATOM 2474 C CA . SER B 1 16 ? -0.27 -34.094 -42.188 1 85.94 16 SER B CA 1
ATOM 2475 C C . SER B 1 16 ? 0.134 -35.469 -42.688 1 85.94 16 SER B C 1
ATOM 2477 O O . SER B 1 16 ? -0.724 -36.312 -42.938 1 85.94 16 SER B O 1
ATOM 2479 N N . ALA B 1 17 ? 1.365 -35.688 -42.656 1 83.69 17 ALA B N 1
ATOM 2480 C CA . ALA B 1 17 ? 1.892 -36.969 -43.125 1 83.69 17 ALA B CA 1
ATOM 2481 C C . ALA B 1 17 ? 1.776 -38.031 -42.031 1 83.69 17 ALA B C 1
ATOM 2483 O O . ALA B 1 17 ? 1.59 -39.219 -42.344 1 83.69 17 ALA B O 1
ATOM 2484 N N . VAL B 1 18 ? 1.869 -37.656 -40.844 1 81.81 18 VAL B N 1
ATOM 2485 C CA . VAL B 1 18 ? 1.925 -38.594 -39.719 1 81.81 18 VAL B CA 1
ATOM 2486 C C . VAL B 1 18 ? 0.509 -38.938 -39.281 1 81.81 18 VAL B C 1
ATOM 2488 O O . VAL B 1 18 ? 0.236 -40.094 -38.906 1 81.81 18 VAL B O 1
ATOM 2491 N N . LYS B 1 19 ? -0.393 -38.062 -39.406 1 84.25 19 LYS B N 1
ATOM 2492 C CA . LYS B 1 19 ? -1.731 -38.156 -38.844 1 84.25 19 LYS B CA 1
ATOM 2493 C C . LYS B 1 19 ? -2.443 -39.438 -39.312 1 84.25 19 LYS B C 1
ATOM 2495 O O . LYS B 1 19 ? -3.006 -40.156 -38.5 1 84.25 19 LYS B O 1
ATOM 2500 N N . PRO B 1 20 ? -2.354 -39.688 -40.562 1 82.25 20 PRO B N 1
ATOM 2501 C CA . PRO B 1 20 ? -3.061 -40.875 -41.031 1 82.25 20 PRO B CA 1
ATOM 2502 C C . PRO B 1 20 ? -2.455 -42.188 -40.469 1 82.25 20 PRO B C 1
ATOM 2504 O O . PRO B 1 20 ? -3.141 -43.188 -40.406 1 82.25 20 PRO B O 1
ATOM 2507 N N . MET B 1 21 ? -1.253 -42.125 -40.188 1 83.12 21 MET B N 1
ATOM 2508 C CA . MET B 1 21 ? -0.531 -43.312 -39.75 1 83.12 21 MET B CA 1
ATOM 2509 C C . MET B 1 21 ? -0.929 -43.688 -38.312 1 83.12 21 MET B C 1
ATOM 2511 O O . MET B 1 21 ? -0.717 -44.812 -37.875 1 83.12 21 MET B O 1
ATOM 2515 N N . LEU B 1 22 ? -1.558 -42.875 -37.594 1 83.5 22 LEU B N 1
ATOM 2516 C CA . LEU B 1 22 ? -1.824 -43.031 -36.156 1 83.5 22 LEU B CA 1
ATOM 2517 C C . LEU B 1 22 ? -2.893 -44.094 -35.938 1 83.5 22 LEU B C 1
ATOM 2519 O O . LEU B 1 22 ? -2.873 -44.781 -34.906 1 83.5 22 LEU B O 1
ATOM 2523 N N . SER B 1 23 ? -3.75 -44.156 -36.906 1 80.38 23 SER B N 1
ATOM 2524 C CA . SER B 1 23 ? -4.855 -45.094 -36.75 1 80.38 23 SER B CA 1
ATOM 2525 C C . SER B 1 23 ? -4.484 -46.469 -37.25 1 80.38 23 SER B C 1
ATOM 2527 O O . SER B 1 23 ? -5.211 -47.438 -37.031 1 80.38 23 SER B O 1
ATOM 2529 N N . VAL B 1 24 ? -3.355 -46.5 -37.906 1 82.06 24 VAL B N 1
ATOM 2530 C CA . VAL B 1 24 ? -2.926 -47.75 -38.5 1 82.06 24 VAL B CA 1
ATOM 2531 C C . VAL B 1 24 ? -1.792 -48.344 -37.688 1 82.06 24 VAL B C 1
ATOM 2533 O O . VAL B 1 24 ? -0.645 -47.906 -37.781 1 82.06 24 VAL B O 1
ATOM 2536 N N . GLU B 1 25 ? -2.018 -49.406 -37.031 1 78.56 25 GLU B N 1
ATOM 2537 C CA . GLU B 1 25 ? -1.067 -50.031 -36.125 1 78.56 25 GLU B CA 1
ATOM 2538 C C . GLU B 1 25 ? 0.209 -50.469 -36.844 1 78.56 25 GLU B C 1
ATOM 2540 O O . GLU B 1 25 ? 1.309 -50.312 -36.312 1 78.56 25 GLU B O 1
ATOM 2545 N N . ALA B 1 26 ? -0.004 -50.844 -38.031 1 80.69 26 ALA B N 1
ATOM 2546 C CA . ALA B 1 26 ? 1.137 -51.312 -38.812 1 80.69 26 ALA B CA 1
ATOM 2547 C C . ALA B 1 26 ? 2.105 -50.188 -39.125 1 80.69 26 ALA B C 1
ATOM 2549 O O . ALA B 1 26 ? 3.293 -50.406 -39.344 1 80.69 26 ALA B O 1
ATOM 2550 N N . ALA B 1 27 ? 1.567 -49.062 -39.031 1 83.5 27 ALA B N 1
ATOM 2551 C CA . ALA B 1 27 ? 2.373 -47.906 -39.406 1 83.5 27 ALA B CA 1
ATOM 2552 C C . ALA B 1 27 ? 3.186 -47.406 -38.219 1 83.5 27 ALA B C 1
ATOM 2554 O O . ALA B 1 27 ? 4.043 -46.531 -38.375 1 83.5 27 ALA B O 1
ATOM 2555 N N . TRP B 1 28 ? 3.141 -48 -37.094 1 87.38 28 TRP B N 1
ATOM 2556 C CA . TRP B 1 28 ? 3.764 -47.5 -35.875 1 87.38 28 TRP B CA 1
ATOM 2557 C C . TRP B 1 28 ? 5.266 -47.75 -35.875 1 87.38 28 TRP B C 1
ATOM 2559 O O . TRP B 1 28 ? 6.027 -47.031 -35.219 1 87.38 28 TRP B O 1
ATOM 2569 N N . ASP B 1 29 ? 5.59 -48.719 -36.625 1 87.25 29 ASP B N 1
ATOM 2570 C CA . ASP B 1 29 ? 7.023 -48.906 -36.812 1 87.25 29 ASP B CA 1
ATOM 2571 C C . ASP B 1 29 ? 7.688 -47.688 -37.438 1 87.25 29 ASP B C 1
ATOM 2573 O O . ASP B 1 29 ? 8.812 -47.344 -37.062 1 87.25 29 ASP B O 1
ATOM 2577 N N . ILE B 1 30 ? 6.945 -47.062 -38.281 1 85.06 30 ILE B N 1
ATOM 2578 C CA . ILE B 1 30 ? 7.43 -45.875 -38.938 1 85.06 30 ILE B CA 1
ATOM 2579 C C . ILE B 1 30 ? 7.5 -44.719 -37.906 1 85.06 30 ILE B C 1
ATOM 2581 O O . ILE B 1 30 ? 8.445 -43.938 -37.906 1 85.06 30 ILE B O 1
ATOM 2585 N N . LEU B 1 31 ? 6.57 -44.75 -37.094 1 86.19 31 LEU B N 1
ATOM 2586 C CA . LEU B 1 31 ? 6.539 -43.719 -36.062 1 86.19 31 LEU B CA 1
ATOM 2587 C C . LEU B 1 31 ? 7.73 -43.844 -35.125 1 86.19 31 LEU B C 1
ATOM 2589 O O . LEU B 1 31 ? 8.375 -42.844 -34.781 1 86.19 31 LEU B O 1
ATOM 2593 N N . TYR B 1 32 ? 8.07 -45.062 -34.75 1 88.81 32 TYR B N 1
ATOM 2594 C CA . TYR B 1 32 ? 9.195 -45.312 -33.875 1 88.81 32 TYR B CA 1
ATOM 2595 C C . TYR B 1 32 ? 10.508 -44.906 -34.531 1 88.81 32 TYR B C 1
ATOM 2597 O O . TYR B 1 32 ? 11.391 -44.344 -33.875 1 88.81 32 TYR B O 1
ATOM 2605 N N . LYS B 1 33 ? 10.555 -45.156 -35.719 1 88.88 33 LYS B N 1
ATOM 2606 C CA . LYS B 1 33 ? 11.75 -44.781 -36.469 1 88.88 33 LYS B CA 1
ATOM 2607 C C . LYS B 1 33 ? 11.867 -43.25 -36.562 1 88.88 33 LYS B C 1
ATOM 2609 O O . LYS B 1 33 ? 12.969 -42.688 -36.5 1 88.88 33 LYS B O 1
ATOM 2614 N N . ALA B 1 34 ? 10.734 -42.688 -36.75 1 87.38 34 ALA B N 1
ATOM 2615 C CA . ALA B 1 34 ? 10.703 -41.219 -36.844 1 87.38 34 ALA B CA 1
ATOM 2616 C C . ALA B 1 34 ? 11.188 -40.594 -35.531 1 87.38 34 ALA B C 1
ATOM 2618 O O . ALA B 1 34 ? 11.859 -39.562 -35.562 1 87.38 34 ALA B O 1
ATOM 2619 N N . VAL B 1 35 ? 10.914 -41.188 -34.438 1 90.19 35 VAL B N 1
ATOM 2620 C CA . VAL B 1 35 ? 11.32 -40.688 -33.125 1 90.19 35 VAL B CA 1
ATOM 2621 C C . VAL B 1 35 ? 12.836 -40.812 -32.969 1 90.19 35 VAL B C 1
ATOM 2623 O O . VAL B 1 35 ? 13.469 -39.938 -32.344 1 90.19 35 VAL B O 1
ATOM 2626 N N . ASP B 1 36 ? 13.391 -41.75 -33.656 1 89.5 36 ASP B N 1
ATOM 2627 C CA . ASP B 1 36 ? 14.828 -42 -33.531 1 89.5 36 ASP B CA 1
ATOM 2628 C C . ASP B 1 36 ? 15.609 -41.188 -34.562 1 89.5 36 ASP B C 1
ATOM 2630 O O . ASP B 1 36 ? 16.812 -41 -34.438 1 89.5 36 ASP B O 1
ATOM 2634 N N . ALA B 1 37 ? 14.875 -40.781 -35.5 1 86.94 37 ALA B N 1
ATOM 2635 C CA . ALA B 1 37 ? 15.523 -40.031 -36.562 1 86.94 37 ALA B CA 1
ATOM 2636 C C . ALA B 1 37 ? 15.906 -38.625 -36.125 1 86.94 37 ALA B C 1
ATOM 2638 O O . ALA B 1 37 ? 15.375 -38.125 -35.125 1 86.94 37 ALA B O 1
ATOM 2639 N N . ASP B 1 38 ? 16.891 -38.062 -36.75 1 88.12 38 ASP B N 1
ATOM 2640 C CA . ASP B 1 38 ? 17.312 -36.719 -36.438 1 88.12 38 ASP B CA 1
ATOM 2641 C C . ASP B 1 38 ? 16.578 -35.688 -37.312 1 88.12 38 ASP B C 1
ATOM 2643 O O . ASP B 1 38 ? 17.203 -34.938 -38.062 1 88.12 38 ASP B O 1
ATOM 2647 N N . GLU B 1 39 ? 15.289 -35.75 -37.188 1 89.19 39 GLU B N 1
ATOM 2648 C CA . GLU B 1 39 ? 14.398 -34.875 -37.906 1 89.19 39 GLU B CA 1
ATOM 2649 C C . GLU B 1 39 ? 13.508 -34.062 -36.969 1 89.19 39 GLU B C 1
ATOM 2651 O O . GLU B 1 39 ? 12.383 -34.5 -36.688 1 89.19 39 GLU B O 1
ATOM 2656 N N . PRO B 1 40 ? 14.008 -32.938 -36.625 1 91.44 40 PRO B N 1
ATOM 2657 C CA . PRO B 1 40 ? 13.312 -32.188 -35.562 1 91.44 40 PRO B CA 1
ATOM 2658 C C . PRO B 1 40 ? 11.891 -31.812 -35.969 1 91.44 40 PRO B C 1
ATOM 2660 O O . PRO B 1 40 ? 10.992 -31.812 -35.125 1 91.44 40 PRO B O 1
ATOM 2663 N N . PHE B 1 41 ? 11.648 -31.562 -37.219 1 89.31 41 PHE B N 1
ATOM 2664 C CA . PHE B 1 41 ? 10.32 -31.125 -37.625 1 89.31 41 PHE B CA 1
ATOM 2665 C C . PHE B 1 41 ? 9.328 -32.281 -37.562 1 89.31 41 PHE B C 1
ATOM 2667 O O . PHE B 1 41 ? 8.164 -32.094 -37.188 1 89.31 41 PHE B O 1
ATOM 2674 N N . VAL B 1 42 ? 9.781 -33.469 -37.875 1 89.25 42 VAL B N 1
ATOM 2675 C CA . VAL B 1 42 ? 8.922 -34.625 -37.781 1 89.25 42 VAL B CA 1
ATOM 2676 C C . VAL B 1 42 ? 8.617 -34.938 -36.312 1 89.25 42 VAL B C 1
ATOM 2678 O O . VAL B 1 42 ? 7.473 -35.188 -35.938 1 89.25 42 VAL B O 1
ATOM 2681 N N . LYS B 1 43 ? 9.648 -34.812 -35.531 1 93.25 43 LYS B N 1
ATOM 2682 C CA . LYS B 1 43 ? 9.477 -35.062 -34.094 1 93.25 43 LYS B CA 1
ATOM 2683 C C . LYS B 1 43 ? 8.508 -34.031 -33.5 1 93.25 43 LYS B C 1
ATOM 2685 O O . LYS B 1 43 ? 7.66 -34.375 -32.656 1 93.25 43 LYS B O 1
ATOM 2690 N N . GLN B 1 44 ? 8.609 -32.812 -33.906 1 93.31 44 GLN B N 1
ATOM 2691 C CA . GLN B 1 44 ? 7.691 -31.766 -33.469 1 93.31 44 GLN B CA 1
ATOM 2692 C C . GLN B 1 44 ? 6.258 -32.094 -33.875 1 93.31 44 GLN B C 1
ATOM 2694 O O . GLN B 1 44 ? 5.324 -31.891 -33.094 1 93.31 44 GLN B O 1
ATOM 2699 N N . ALA B 1 45 ? 6.125 -32.5 -35.031 1 90.12 45 ALA B N 1
ATOM 2700 C CA . ALA B 1 45 ? 4.805 -32.875 -35.562 1 90.12 45 ALA B CA 1
ATOM 2701 C C . ALA B 1 45 ? 4.18 -34 -34.719 1 90.12 45 ALA B C 1
ATOM 2703 O O . ALA B 1 45 ? 2.969 -34 -34.5 1 90.12 45 ALA B O 1
ATOM 2704 N N . LEU B 1 46 ? 4.977 -34.906 -34.281 1 91.31 46 LEU B N 1
ATOM 2705 C CA . LEU B 1 46 ? 4.508 -36 -33.469 1 91.31 46 LEU B CA 1
ATOM 2706 C C . LEU B 1 46 ? 3.977 -35.5 -32.125 1 91.31 46 LEU B C 1
ATOM 2708 O O . LEU B 1 46 ? 3.135 -36.125 -31.5 1 91.31 46 LEU B O 1
ATOM 2712 N N . CYS B 1 47 ? 4.441 -34.344 -31.719 1 93.5 47 CYS B N 1
ATOM 2713 C CA . CYS B 1 47 ? 4 -33.719 -30.469 1 93.5 47 CYS B CA 1
ATOM 2714 C C . CYS B 1 47 ? 2.695 -32.969 -30.656 1 93.5 47 CYS B C 1
ATOM 2716 O O . CYS B 1 47 ? 2.008 -32.625 -29.688 1 93.5 47 CYS B O 1
ATOM 2718 N N . ASP B 1 48 ? 2.381 -32.656 -31.891 1 91.56 48 ASP B N 1
ATOM 2719 C CA . ASP B 1 48 ? 1.226 -31.828 -32.188 1 91.56 48 ASP B CA 1
ATOM 2720 C C . ASP B 1 48 ? -0.052 -32.656 -32.25 1 91.56 48 ASP B C 1
ATOM 2722 O O . ASP B 1 48 ? -1.152 -32.094 -32.344 1 91.56 48 ASP B O 1
ATOM 2726 N N . VAL B 1 49 ? 0.143 -33.906 -32.125 1 89.44 49 VAL B N 1
ATOM 2727 C CA . VAL B 1 49 ? -1.011 -34.781 -32.219 1 89.44 49 VAL B CA 1
ATOM 2728 C C . VAL B 1 49 ? -1.864 -34.688 -30.969 1 89.44 49 VAL B C 1
ATOM 2730 O O . VAL B 1 49 ? -1.337 -34.5 -29.859 1 89.44 49 VAL B O 1
ATOM 2733 N N . SER B 1 50 ? -3.143 -34.75 -31.203 1 90.06 50 SER B N 1
ATOM 2734 C CA . SER B 1 50 ? -4.094 -34.688 -30.094 1 90.06 50 SER B CA 1
ATOM 2735 C C . SER B 1 50 ? -4.5 -36.062 -29.609 1 90.06 50 SER B C 1
ATOM 2737 O O . SER B 1 50 ? -4.512 -37.031 -30.391 1 90.06 50 SER B O 1
ATOM 2739 N N . THR B 1 51 ? -4.863 -36.188 -28.375 1 89.5 51 THR B N 1
ATOM 2740 C CA . THR B 1 51 ? -5.398 -37.438 -27.828 1 89.5 51 THR B CA 1
ATOM 2741 C C . THR B 1 51 ? -6.711 -37.812 -28.516 1 89.5 51 THR B C 1
ATOM 2743 O O . THR B 1 51 ? -7.059 -39 -28.594 1 89.5 51 THR B O 1
ATOM 2746 N N . LEU B 1 52 ? -7.277 -36.781 -29.109 1 86.75 52 LEU B N 1
ATOM 2747 C CA . LEU B 1 52 ? -8.57 -36.969 -29.75 1 86.75 52 LEU B CA 1
ATOM 2748 C C . LEU B 1 52 ? -8.398 -37.719 -31.078 1 86.75 52 LEU B C 1
ATOM 2750 O O . LEU B 1 52 ? -9.367 -38.219 -31.641 1 86.75 52 LEU B O 1
ATOM 2754 N N . ASP B 1 53 ? -7.258 -37.75 -31.484 1 83.38 53 ASP B N 1
ATOM 2755 C CA . ASP B 1 53 ? -6.969 -38.406 -32.75 1 83.38 53 ASP B CA 1
ATOM 2756 C C . ASP B 1 53 ? -6.824 -39.906 -32.562 1 83.38 53 ASP B C 1
ATOM 2758 O O . ASP B 1 53 ? -6.684 -40.656 -33.531 1 83.38 53 ASP B O 1
ATOM 2762 N N . PHE B 1 54 ? -6.98 -40.438 -31.297 1 83.94 54 PHE B N 1
ATOM 2763 C CA . PHE B 1 54 ? -6.691 -41.812 -30.984 1 83.94 54 PHE B CA 1
ATOM 2764 C C . PHE B 1 54 ? -7.898 -42.5 -30.344 1 83.94 54 PHE B C 1
ATOM 2766 O O . PHE B 1 54 ? -8.719 -41.844 -29.703 1 83.94 54 PHE B O 1
ATOM 2773 N N . THR B 1 55 ? -7.934 -43.781 -30.672 1 81.44 55 THR B N 1
ATOM 2774 C CA . THR B 1 55 ? -8.766 -44.625 -29.812 1 81.44 55 THR B CA 1
ATOM 2775 C C . THR B 1 55 ? -8.172 -44.719 -28.406 1 81.44 55 THR B C 1
ATOM 2777 O O . THR B 1 55 ? -6.992 -44.406 -28.203 1 81.44 55 THR B O 1
ATOM 2780 N N . HIS B 1 56 ? -8.898 -45.094 -27.453 1 82.44 56 HIS B N 1
ATOM 2781 C CA . HIS B 1 56 ? -8.492 -45.156 -26.062 1 82.44 56 HIS B CA 1
ATOM 2782 C C . HIS B 1 56 ? -7.25 -46.031 -25.891 1 82.44 56 HIS B C 1
ATOM 2784 O O . HIS B 1 56 ? -6.324 -45.656 -25.156 1 82.44 56 HIS B O 1
ATOM 2790 N N . GLU B 1 57 ? -7.242 -4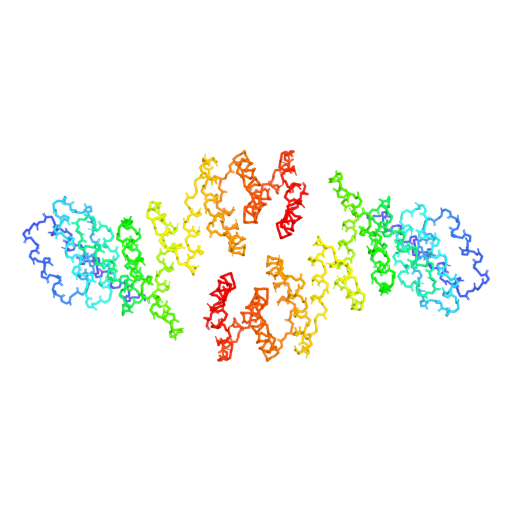7.031 -26.594 1 83.25 57 GLU B N 1
ATOM 2791 C CA . GLU B 1 57 ? -6.141 -48 -26.453 1 83.25 57 GLU B CA 1
ATOM 2792 C C . GLU B 1 57 ? -4.848 -47.406 -27.031 1 83.25 57 GLU B C 1
ATOM 2794 O O . GLU B 1 57 ? -3.771 -47.625 -26.469 1 83.25 57 GLU B O 1
ATOM 2799 N N . LEU B 1 58 ? -5.027 -46.688 -28.062 1 87.44 58 LEU B N 1
ATOM 2800 C CA . LEU B 1 58 ? -3.844 -46.156 -28.75 1 87.44 58 LEU B CA 1
ATOM 2801 C C . LEU B 1 58 ? -3.252 -44.969 -28 1 87.44 58 LEU B C 1
ATOM 2803 O O . LEU B 1 58 ? -2.07 -44.656 -28.156 1 87.44 58 LEU B O 1
ATOM 2807 N N . ARG B 1 59 ? -4.027 -44.406 -27.219 1 89.25 59 ARG B N 1
ATOM 2808 C CA . ARG B 1 59 ? -3.541 -43.281 -26.422 1 89.25 59 ARG B CA 1
ATOM 2809 C C . ARG B 1 59 ? -2.48 -43.75 -25.422 1 89.25 59 ARG B C 1
ATOM 2811 O O . ARG B 1 59 ? -1.454 -43.094 -25.25 1 89.25 59 ARG B O 1
ATOM 2818 N N . ARG B 1 60 ? -2.693 -44.844 -24.828 1 91.44 60 ARG B N 1
ATOM 2819 C CA . ARG B 1 60 ? -1.749 -45.406 -23.875 1 91.44 60 ARG B CA 1
ATOM 2820 C C . ARG B 1 60 ? -0.451 -45.812 -24.547 1 91.44 60 ARG B C 1
ATOM 2822 O O . ARG B 1 60 ? 0.621 -45.75 -23.953 1 91.44 60 ARG B O 1
ATOM 2829 N N . ARG B 1 61 ? -0.644 -46.125 -25.812 1 89.56 61 ARG B N 1
ATOM 2830 C CA . ARG B 1 61 ? 0.534 -46.562 -26.547 1 89.56 61 ARG B CA 1
ATOM 2831 C C . ARG B 1 61 ? 1.353 -45.344 -27.031 1 89.56 61 ARG B C 1
ATOM 2833 O O . ARG B 1 61 ? 2.576 -45.438 -27.156 1 89.56 61 ARG B O 1
ATOM 2840 N N . TYR B 1 62 ? 0.677 -44.344 -27.25 1 92.31 62 TYR B N 1
ATOM 2841 C CA . TYR B 1 62 ? 1.343 -43.156 -27.828 1 92.31 62 TYR B CA 1
ATOM 2842 C C . TYR B 1 62 ? 2.033 -42.344 -26.75 1 92.31 62 TYR B C 1
ATOM 2844 O O . TYR B 1 62 ? 3.039 -41.688 -27.016 1 92.31 62 TYR B O 1
ATOM 2852 N N . ALA B 1 63 ? 1.557 -42.344 -25.547 1 93.94 63 ALA B N 1
ATOM 2853 C CA . ALA B 1 63 ? 2.061 -41.5 -24.453 1 93.94 63 ALA B CA 1
ATOM 2854 C C . ALA B 1 63 ? 3.557 -41.719 -24.25 1 93.94 63 ALA B C 1
ATOM 2856 O O . ALA B 1 63 ? 4.312 -40.75 -24.125 1 93.94 63 ALA B O 1
ATOM 2857 N N . PRO B 1 64 ? 4.043 -42.938 -24.344 1 93.38 64 PRO B N 1
ATOM 2858 C CA . PRO B 1 64 ? 5.484 -43.156 -24.172 1 93.38 64 PRO B CA 1
ATOM 2859 C C . PRO B 1 64 ? 6.312 -42.469 -25.25 1 93.38 64 PRO B C 1
ATOM 2861 O O . PRO B 1 64 ? 7.457 -42.094 -25.016 1 93.38 64 PRO B O 1
ATOM 2864 N N . ILE B 1 65 ? 5.707 -42.312 -26.438 1 93 65 ILE B N 1
ATOM 2865 C CA . ILE B 1 65 ? 6.402 -41.656 -27.516 1 93 65 ILE B CA 1
ATOM 2866 C C . ILE B 1 65 ? 6.625 -40.188 -27.156 1 93 65 ILE B C 1
ATOM 2868 O O . ILE B 1 65 ? 7.727 -39.656 -27.312 1 93 65 ILE B O 1
ATOM 2872 N N . VAL B 1 66 ? 5.656 -39.594 -26.641 1 95.06 66 VAL B N 1
ATOM 2873 C CA . VAL B 1 66 ? 5.746 -38.188 -26.25 1 95.06 66 VAL B CA 1
ATOM 2874 C C . VAL B 1 66 ? 6.734 -38.031 -25.094 1 95.06 66 VAL B C 1
ATOM 2876 O O . VAL B 1 66 ? 7.512 -37.062 -25.062 1 95.06 66 VAL B O 1
ATOM 2879 N N . ILE B 1 67 ? 6.758 -38.969 -24.156 1 96.12 67 ILE B N 1
ATOM 2880 C CA . ILE B 1 67 ? 7.664 -38.969 -23.016 1 96.12 67 ILE B CA 1
ATOM 2881 C C . ILE B 1 67 ? 9.109 -39.031 -23.516 1 96.12 67 ILE B C 1
ATOM 2883 O O . ILE B 1 67 ? 9.984 -38.312 -23.016 1 96.12 67 ILE B O 1
ATOM 2887 N N . ARG B 1 68 ? 9.305 -39.844 -24.453 1 95.12 68 ARG B N 1
ATOM 2888 C CA . ARG B 1 68 ? 10.633 -40 -25.047 1 95.12 68 ARG B CA 1
ATOM 2889 C C . ARG B 1 68 ? 11.07 -38.688 -25.719 1 95.12 68 ARG B C 1
ATOM 2891 O O . ARG B 1 68 ? 12.219 -38.281 -25.578 1 95.12 68 ARG B O 1
ATOM 2898 N N . LEU B 1 69 ? 10.156 -38.094 -26.422 1 95.81 69 LEU B N 1
ATOM 2899 C CA . LEU B 1 69 ? 10.453 -36.844 -27.109 1 95.81 69 LEU B CA 1
ATOM 2900 C C . LEU B 1 69 ? 10.734 -35.719 -26.125 1 95.81 69 LEU B C 1
ATOM 2902 O O . LEU B 1 69 ? 11.438 -34.75 -26.453 1 95.81 69 LEU B O 1
ATOM 2906 N N . ALA B 1 70 ? 10.242 -35.812 -24.891 1 96.25 70 ALA B N 1
ATOM 2907 C CA . ALA B 1 70 ? 10.461 -34.812 -23.844 1 96.25 70 ALA B CA 1
ATOM 2908 C C . ALA B 1 70 ? 11.891 -34.875 -23.328 1 96.25 70 ALA B C 1
ATOM 2910 O O . ALA B 1 70 ? 12.32 -34 -22.578 1 96.25 70 ALA B O 1
ATOM 2911 N N . LYS B 1 71 ? 12.617 -35.875 -23.75 1 93.88 71 LYS B N 1
ATOM 2912 C CA . LYS B 1 71 ? 14.023 -36 -23.375 1 93.88 71 LYS B CA 1
ATOM 2913 C C . LYS B 1 71 ? 14.938 -35.781 -24.594 1 93.88 71 LYS B C 1
ATOM 2915 O O . LYS B 1 71 ? 16.125 -36.156 -24.547 1 93.88 71 LYS B O 1
ATOM 2920 N N . ASP B 1 72 ? 14.398 -35.281 -25.609 1 93.81 72 ASP B N 1
ATOM 2921 C CA . ASP B 1 72 ? 15.133 -35.094 -26.859 1 93.81 72 ASP B CA 1
ATOM 2922 C C . ASP B 1 72 ? 16.266 -34.094 -26.703 1 93.81 72 ASP B C 1
ATOM 2924 O O . ASP B 1 72 ? 16.234 -33.25 -25.797 1 93.81 72 ASP B O 1
ATOM 2928 N N . GLU B 1 73 ? 17.234 -34.156 -27.562 1 92.12 73 GLU B N 1
ATOM 2929 C CA . GLU B 1 73 ? 18.391 -33.25 -27.516 1 92.12 73 GLU B CA 1
ATOM 2930 C C . GLU B 1 73 ? 18.031 -31.875 -28.062 1 92.12 73 GLU B C 1
ATOM 2932 O O . GLU B 1 73 ? 18.609 -30.859 -27.641 1 92.12 73 GLU B O 1
ATOM 2937 N N . HIS B 1 74 ? 17.109 -31.969 -29.047 1 92.81 74 HIS B N 1
ATOM 2938 C CA . HIS B 1 74 ? 16.703 -30.688 -29.609 1 92.81 74 HIS B CA 1
ATOM 2939 C C . HIS B 1 74 ? 15.719 -29.969 -28.688 1 92.81 74 HIS B C 1
ATOM 2941 O O . HIS B 1 74 ? 14.641 -30.484 -28.391 1 92.81 74 HIS B O 1
ATOM 2947 N N . MET B 1 75 ? 16.062 -28.766 -28.328 1 93.69 75 MET B N 1
ATOM 2948 C CA . MET B 1 75 ? 15.312 -28 -27.344 1 93.69 75 MET B CA 1
ATOM 2949 C C . MET B 1 75 ? 13.891 -27.75 -27.828 1 93.69 75 MET B C 1
ATOM 2951 O O . MET B 1 75 ? 12.938 -27.812 -27.047 1 93.69 75 MET B O 1
ATOM 2955 N N . ASP B 1 76 ? 13.719 -27.453 -29.031 1 92.75 76 ASP B N 1
ATOM 2956 C CA . ASP B 1 76 ? 12.398 -27.156 -29.562 1 92.75 76 ASP B CA 1
ATOM 2957 C C . ASP B 1 76 ? 11.484 -28.391 -29.469 1 92.75 76 ASP B C 1
ATOM 2959 O O . ASP B 1 76 ? 10.289 -28.266 -29.188 1 92.75 76 ASP B O 1
ATOM 2963 N N . VAL B 1 77 ? 12.055 -29.547 -29.766 1 94.31 77 VAL B N 1
ATOM 2964 C CA . VAL B 1 77 ? 11.305 -30.797 -29.672 1 94.31 77 VAL B CA 1
ATOM 2965 C C . VAL B 1 77 ? 10.977 -31.094 -28.203 1 94.31 77 VAL B C 1
ATOM 2967 O O . VAL B 1 77 ? 9.828 -31.391 -27.859 1 94.31 77 VAL B O 1
ATOM 2970 N N . LYS B 1 78 ? 11.977 -30.922 -27.391 1 95.56 78 LYS B N 1
ATOM 2971 C CA . LYS B 1 78 ? 11.82 -31.172 -25.969 1 95.56 78 LYS B CA 1
ATOM 2972 C C . LYS B 1 78 ? 10.703 -30.297 -25.375 1 95.56 78 LYS B C 1
ATOM 2974 O O . LYS B 1 78 ? 9.805 -30.812 -24.703 1 95.56 78 LYS B O 1
ATOM 2979 N N . CYS B 1 79 ? 10.719 -29.047 -25.672 1 96.25 79 CYS B N 1
ATOM 2980 C CA . CYS B 1 79 ? 9.742 -28.109 -25.125 1 96.25 79 CYS B CA 1
ATOM 2981 C C . CYS B 1 79 ? 8.344 -28.406 -25.656 1 96.25 79 CYS B C 1
ATOM 2983 O O . CYS B 1 79 ? 7.375 -28.375 -24.891 1 96.25 79 CYS B O 1
ATOM 2985 N N . ARG B 1 80 ? 8.289 -28.703 -26.891 1 95.12 80 ARG B N 1
ATOM 2986 C CA . ARG B 1 80 ? 6.992 -29.016 -27.469 1 95.12 80 ARG B CA 1
ATOM 2987 C C . ARG B 1 80 ? 6.418 -30.297 -26.875 1 95.12 80 ARG B C 1
ATOM 2989 O O . ARG B 1 80 ? 5.215 -30.391 -26.625 1 95.12 80 ARG B O 1
ATOM 2996 N N . ALA B 1 81 ? 7.281 -31.266 -26.688 1 96.81 81 ALA B N 1
ATOM 2997 C CA . ALA B 1 81 ? 6.855 -32.531 -26.078 1 96.81 81 ALA B CA 1
ATOM 2998 C C . ALA B 1 81 ? 6.395 -32.312 -24.641 1 96.81 81 ALA B C 1
ATOM 3000 O O . ALA B 1 81 ? 5.363 -32.844 -24.234 1 96.81 81 ALA B O 1
ATOM 3001 N N . LEU B 1 82 ? 7.137 -31.5 -23.922 1 97.44 82 LEU B N 1
ATOM 3002 C CA . LEU B 1 82 ? 6.758 -31.188 -22.547 1 97.44 82 LEU B CA 1
ATOM 3003 C C . LEU B 1 82 ? 5.398 -30.5 -22.5 1 97.44 82 LEU B C 1
ATOM 3005 O O . LEU B 1 82 ? 4.555 -30.828 -21.672 1 97.44 82 LEU B O 1
ATOM 3009 N N . GLN B 1 83 ? 5.211 -29.625 -23.375 1 96.38 83 GLN B N 1
ATOM 3010 C CA . GLN B 1 83 ? 3.932 -28.922 -23.438 1 96.38 83 GLN B CA 1
ATOM 3011 C C . GLN B 1 83 ? 2.791 -29.875 -23.766 1 96.38 83 GLN B C 1
ATOM 3013 O O . GLN B 1 83 ? 1.696 -29.766 -23.203 1 96.38 83 GLN B O 1
ATOM 3018 N N . ALA B 1 84 ? 3.045 -30.812 -24.562 1 95.56 84 ALA B N 1
ATOM 3019 C CA . ALA B 1 84 ? 2.029 -31.781 -24.984 1 95.56 84 ALA B CA 1
ATOM 3020 C C . ALA B 1 84 ? 1.729 -32.781 -23.875 1 95.56 84 ALA B C 1
ATOM 3022 O O . ALA B 1 84 ? 0.642 -33.375 -23.844 1 95.56 84 ALA B O 1
ATOM 3023 N N . LEU B 1 85 ? 2.641 -33 -23.016 1 96 85 LEU B N 1
ATOM 3024 C CA . LEU B 1 85 ? 2.559 -34.062 -22.031 1 96 85 LEU B CA 1
ATOM 3025 C C . LEU B 1 85 ? 1.396 -33.844 -21.062 1 96 85 LEU B C 1
ATOM 3027 O O . LEU B 1 85 ? 0.907 -34.781 -20.438 1 96 85 LEU B O 1
ATOM 3031 N N . ALA B 1 86 ? 0.964 -32.625 -20.922 1 94.44 86 ALA B N 1
ATOM 3032 C CA . ALA B 1 86 ? -0.172 -32.344 -20.047 1 94.44 86 ALA B CA 1
ATOM 3033 C C . ALA B 1 86 ? -1.388 -33.188 -20.438 1 94.44 86 ALA B C 1
ATOM 3035 O O . ALA B 1 86 ? -2.088 -33.719 -19.578 1 94.44 86 ALA B O 1
ATOM 3036 N N . ALA B 1 87 ? -1.631 -33.312 -21.75 1 93.56 87 ALA B N 1
ATOM 3037 C CA . ALA B 1 87 ? -2.789 -34.031 -22.266 1 93.56 87 ALA B CA 1
ATOM 3038 C C . ALA B 1 87 ? -2.568 -35.562 -22.203 1 93.56 87 ALA B C 1
ATOM 3040 O O . ALA B 1 87 ? -3.529 -36.312 -22.109 1 93.56 87 ALA B O 1
ATOM 3041 N N . TRP B 1 88 ? -1.334 -35.906 -22.172 1 93.31 88 TRP B N 1
ATOM 3042 C CA . TRP B 1 88 ? -1.008 -37.312 -22.266 1 93.31 88 TRP B CA 1
ATOM 3043 C C . TRP B 1 88 ? -0.739 -37.906 -20.875 1 93.31 88 TRP B C 1
ATOM 3045 O O . TRP B 1 88 ? -0.648 -39.125 -20.734 1 93.31 88 TRP B O 1
ATOM 3055 N N . ALA B 1 89 ? -0.648 -37.125 -19.891 1 91.69 89 ALA B N 1
ATOM 3056 C CA . ALA B 1 89 ? -0.178 -37.531 -18.562 1 91.69 89 ALA B CA 1
ATOM 3057 C C . ALA B 1 89 ? -1.116 -38.562 -17.938 1 91.69 89 ALA B C 1
ATOM 3059 O O . ALA B 1 89 ? -0.678 -39.438 -17.188 1 91.69 89 ALA B O 1
ATOM 3060 N N . ILE B 1 90 ? -2.383 -38.5 -18.281 1 90.25 90 ILE B N 1
ATOM 3061 C CA . ILE B 1 90 ? -3.361 -39.375 -17.672 1 90.25 90 ILE B CA 1
ATOM 3062 C C . ILE B 1 90 ? -3.168 -40.812 -18.203 1 90.25 90 ILE B C 1
ATOM 3064 O O . ILE B 1 90 ? -3.604 -41.781 -17.578 1 90.25 90 ILE B O 1
ATOM 3068 N N . TYR B 1 91 ? -2.51 -40.938 -19.312 1 92.62 91 TYR B N 1
ATOM 3069 C CA . TYR B 1 91 ? -2.416 -42.219 -19.984 1 92.62 91 TYR B CA 1
ATOM 3070 C C . TYR B 1 91 ? -1.117 -42.938 -19.625 1 92.62 91 TYR B C 1
ATOM 3072 O O . TYR B 1 91 ? -0.928 -44.125 -19.969 1 92.62 91 TYR B O 1
ATOM 3080 N N . SER B 1 92 ? -0.218 -42.312 -18.984 1 92.12 92 SER B N 1
ATOM 3081 C C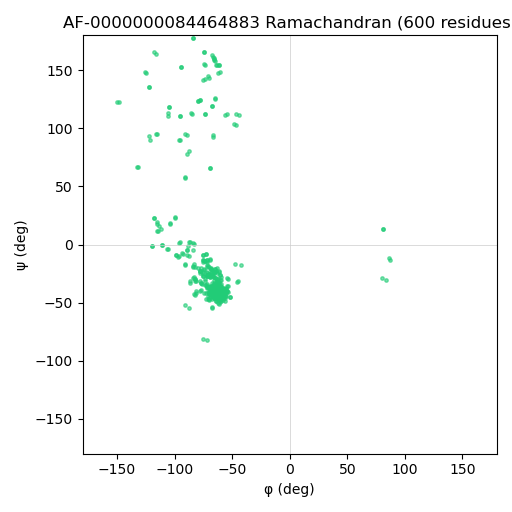A . SER B 1 92 ? 1.039 -42.906 -18.562 1 92.12 92 SER B CA 1
ATOM 3082 C C . SER B 1 92 ? 1.554 -42.25 -17.281 1 92.12 92 SER B C 1
ATOM 3084 O O . SER B 1 92 ? 1.804 -41.062 -17.234 1 92.12 92 SER B O 1
ATOM 3086 N N . PRO B 1 93 ? 1.768 -43.031 -16.25 1 89.38 93 PRO B N 1
ATOM 3087 C CA . PRO B 1 93 ? 2.322 -42.5 -15.016 1 89.38 93 PRO B CA 1
ATOM 3088 C C . PRO B 1 93 ? 3.709 -41.875 -15.211 1 89.38 93 PRO B C 1
ATOM 3090 O O . PRO B 1 93 ? 4.094 -40.969 -14.484 1 89.38 93 PRO B O 1
ATOM 3093 N N . ASP B 1 94 ? 4.363 -42.344 -16.188 1 93.62 94 ASP B N 1
ATOM 3094 C CA . ASP B 1 94 ? 5.715 -41.844 -16.469 1 93.62 94 ASP B CA 1
ATOM 3095 C C . ASP B 1 94 ? 5.695 -40.406 -16.953 1 93.62 94 ASP B C 1
ATOM 3097 O O . ASP B 1 94 ? 6.699 -39.719 -16.859 1 93.62 94 ASP B O 1
ATOM 3101 N N . ALA B 1 95 ? 4.559 -40.094 -17.5 1 93.19 95 ALA B N 1
ATOM 3102 C CA . ALA B 1 95 ? 4.438 -38.719 -17.969 1 93.19 95 ALA B CA 1
ATOM 3103 C C . ALA B 1 95 ? 4.523 -37.719 -16.812 1 93.19 95 ALA B C 1
ATOM 3105 O O . ALA B 1 95 ? 5.211 -36.688 -16.922 1 93.19 95 ALA B O 1
ATOM 3106 N N . GLY B 1 96 ? 3.904 -38.062 -15.742 1 92.81 96 GLY B N 1
ATOM 3107 C CA . GLY B 1 96 ? 3.977 -37.219 -14.555 1 92.81 96 GLY B CA 1
ATOM 3108 C C . GLY B 1 96 ? 5.383 -37.094 -13.992 1 92.81 96 GLY B C 1
ATOM 3109 O O . GLY B 1 96 ? 5.828 -36 -13.656 1 92.81 96 GLY B O 1
ATOM 3110 N N . SER B 1 97 ? 6.02 -38.188 -13.961 1 94.44 97 SER B N 1
ATOM 3111 C CA . SER B 1 97 ? 7.391 -38.219 -13.469 1 94.44 97 SER B CA 1
ATOM 3112 C C . SER B 1 97 ? 8.305 -37.375 -14.352 1 94.44 97 SER B C 1
ATOM 3114 O O . SER B 1 97 ? 9.18 -36.656 -13.852 1 94.44 97 SER B O 1
ATOM 3116 N N . ALA B 1 98 ? 8.039 -37.469 -15.609 1 95.56 98 ALA B N 1
ATOM 3117 C CA . ALA B 1 98 ? 8.844 -36.688 -16.547 1 95.56 98 ALA B CA 1
ATOM 3118 C C . ALA B 1 98 ? 8.641 -35.188 -16.328 1 95.56 98 ALA B C 1
ATOM 3120 O O . ALA B 1 98 ? 9.609 -34.406 -16.328 1 95.56 98 ALA B O 1
ATOM 3121 N N . LEU B 1 99 ? 7.457 -34.812 -16.156 1 96.88 99 LEU B N 1
ATOM 3122 C CA . LEU B 1 99 ? 7.141 -33.406 -15.93 1 96.88 99 LEU B CA 1
ATOM 3123 C C . LEU B 1 99 ? 7.754 -32.906 -14.617 1 96.88 99 LEU B C 1
ATOM 3125 O O . LEU B 1 99 ? 8.352 -31.844 -14.578 1 96.88 99 LEU B O 1
ATOM 3129 N N . VAL B 1 100 ? 7.645 -33.719 -13.57 1 96.62 100 VAL B N 1
ATOM 3130 C CA . VAL B 1 100 ? 8.203 -33.344 -12.273 1 96.62 100 VAL B CA 1
ATOM 3131 C C . VAL B 1 100 ? 9.719 -33.219 -12.383 1 96.62 100 VAL B C 1
ATOM 3133 O O . VAL B 1 100 ? 10.305 -32.25 -11.922 1 96.62 100 VAL B O 1
ATOM 3136 N N . ASN B 1 101 ? 10.289 -34.156 -13.039 1 95.75 101 ASN B N 1
ATOM 3137 C CA . ASN B 1 101 ? 11.742 -34.156 -13.188 1 95.75 101 ASN B CA 1
ATOM 3138 C C . ASN B 1 101 ? 12.227 -32.938 -13.953 1 95.75 101 ASN B C 1
ATOM 3140 O O . ASN B 1 101 ? 13.188 -32.281 -13.547 1 95.75 101 ASN B O 1
ATOM 3144 N N . SER B 1 102 ? 11.609 -32.625 -15.008 1 96.31 102 SER B N 1
ATOM 3145 C CA . SER B 1 102 ? 12.008 -31.484 -15.82 1 96.31 102 SER B CA 1
ATOM 3146 C C . SER B 1 102 ? 11.766 -30.172 -15.078 1 96.31 102 SER B C 1
ATOM 3148 O O . SER B 1 102 ? 12.531 -29.219 -15.234 1 96.31 102 SER B O 1
ATOM 3150 N N . SER B 1 103 ? 10.758 -30.109 -14.273 1 96.62 103 SER B N 1
ATOM 3151 C CA . SER B 1 103 ? 10.43 -28.906 -13.516 1 96.62 103 SER B CA 1
ATOM 3152 C C . SER B 1 103 ? 11.445 -28.656 -12.398 1 96.62 103 SER B C 1
ATOM 3154 O O . SER B 1 103 ? 11.664 -27.516 -11.992 1 96.62 103 SER B O 1
ATOM 3156 N N . THR B 1 104 ? 12.078 -29.75 -11.922 1 95.88 104 THR B N 1
ATOM 3157 C CA . THR B 1 104 ? 12.914 -29.625 -10.734 1 95.88 104 THR B CA 1
ATOM 3158 C C . THR B 1 104 ? 14.391 -29.812 -11.094 1 95.88 104 THR B C 1
ATOM 3160 O O . THR B 1 104 ? 15.258 -29.781 -10.219 1 95.88 104 THR B O 1
ATOM 3163 N N . ASN B 1 105 ? 14.602 -30.047 -12.383 1 93.44 105 ASN B N 1
ATOM 3164 C CA . ASN B 1 105 ? 15.977 -30.141 -12.859 1 93.44 105 ASN B CA 1
ATOM 3165 C C . ASN B 1 105 ? 16.656 -28.781 -12.914 1 93.44 105 ASN B C 1
ATOM 3167 O O . ASN B 1 105 ? 16.344 -27.953 -13.773 1 93.44 105 ASN B O 1
ATOM 3171 N N . MET B 1 106 ? 17.656 -28.609 -12.039 1 90.69 106 MET B N 1
ATOM 3172 C CA . MET B 1 106 ? 18.266 -27.297 -11.875 1 90.69 106 MET B CA 1
ATOM 3173 C C . MET B 1 106 ? 19.188 -26.969 -13.047 1 90.69 106 MET B C 1
ATOM 3175 O O . MET B 1 106 ? 19.547 -25.812 -13.258 1 90.69 106 MET B O 1
ATOM 3179 N N . SER B 1 107 ? 19.5 -27.922 -13.82 1 90.94 107 SER B N 1
ATOM 3180 C CA . SER B 1 107 ? 20.375 -27.703 -14.969 1 90.94 107 SER B CA 1
ATOM 3181 C C . SER B 1 107 ? 19.578 -27.422 -16.234 1 90.94 107 SER B C 1
ATOM 3183 O O . SER B 1 107 ? 20.141 -27.047 -17.266 1 90.94 107 SER B O 1
ATOM 3185 N N . ALA B 1 108 ? 18.297 -27.562 -16.141 1 92.38 108 ALA B N 1
ATOM 3186 C CA . ALA B 1 108 ? 17.438 -27.344 -17.297 1 92.38 108 ALA B CA 1
ATOM 3187 C C . ALA B 1 108 ? 17.375 -25.875 -17.688 1 92.38 108 ALA B C 1
ATOM 3189 O O . ALA B 1 108 ? 17.406 -25 -16.812 1 92.38 108 ALA B O 1
ATOM 3190 N N . ARG B 1 109 ? 17.312 -25.672 -18.969 1 92.5 109 ARG B N 1
ATOM 3191 C CA . ARG B 1 109 ? 17.125 -24.312 -19.469 1 92.5 109 ARG B CA 1
ATOM 3192 C C . ARG B 1 109 ? 15.75 -23.766 -19.062 1 92.5 109 ARG B C 1
ATOM 3194 O O . ARG B 1 109 ? 14.836 -24.547 -18.766 1 92.5 109 ARG B O 1
ATOM 3201 N N . GLU B 1 110 ? 15.625 -22.484 -19.094 1 93.62 110 GLU B N 1
ATOM 3202 C CA . GLU B 1 110 ? 14.414 -21.812 -18.641 1 93.62 110 GLU B CA 1
ATOM 3203 C C . GLU B 1 110 ? 13.203 -22.25 -19.453 1 93.62 110 GLU B C 1
ATOM 3205 O O . GLU B 1 110 ? 12.133 -22.516 -18.891 1 93.62 110 GLU B O 1
ATOM 3210 N N . SER B 1 111 ? 13.406 -22.312 -20.75 1 94.5 111 SER B N 1
ATOM 3211 C CA . SER B 1 111 ? 12.297 -22.688 -21.625 1 94.5 111 SER B CA 1
ATOM 3212 C C . SER B 1 111 ? 11.789 -24.094 -21.281 1 94.5 111 SER B C 1
ATOM 3214 O O . SER B 1 111 ? 10.586 -24.344 -21.312 1 94.5 111 SER B O 1
ATOM 3216 N N . GLU B 1 112 ? 12.742 -24.938 -20.922 1 95.5 112 GLU B N 1
ATOM 3217 C CA . GLU B 1 112 ? 12.398 -26.312 -20.594 1 95.5 112 GLU B CA 1
ATOM 3218 C C . GLU B 1 112 ? 11.586 -26.391 -19.312 1 95.5 112 GLU B C 1
ATOM 3220 O O . GLU B 1 112 ? 10.492 -26.969 -19.297 1 95.5 112 GLU B O 1
ATOM 3225 N N . TRP B 1 113 ? 12.148 -25.781 -18.25 1 96 113 TRP B N 1
ATOM 3226 C CA . TRP B 1 113 ? 11.445 -25.953 -16.984 1 96 113 TRP B CA 1
ATOM 3227 C C . TRP B 1 113 ? 10.148 -25.156 -16.953 1 96 113 TRP B C 1
ATOM 3229 O O . TRP B 1 113 ? 9.164 -25.547 -16.328 1 96 113 TRP B O 1
ATOM 3239 N N . LYS B 1 114 ? 10.086 -24.109 -17.672 1 96.5 114 LYS B N 1
ATOM 3240 C CA . LYS B 1 114 ? 8.828 -23.359 -17.766 1 96.5 114 LYS B CA 1
ATOM 3241 C C . LYS B 1 114 ? 7.75 -24.188 -18.453 1 96.5 114 LYS B C 1
ATOM 3243 O O . LYS B 1 114 ? 6.602 -24.203 -18.016 1 96.5 114 LYS B O 1
ATOM 3248 N N . ALA B 1 115 ? 8.133 -24.828 -19.531 1 96.56 115 ALA B N 1
ATOM 3249 C CA . ALA B 1 115 ? 7.195 -25.688 -20.234 1 96.56 115 ALA B CA 1
ATOM 3250 C C . ALA B 1 115 ? 6.711 -26.828 -19.344 1 96.56 115 ALA B C 1
ATOM 3252 O O . ALA B 1 115 ? 5.523 -27.156 -19.344 1 96.56 115 ALA B O 1
ATOM 3253 N N . ALA B 1 116 ? 7.637 -27.391 -18.609 1 97.62 116 ALA B N 1
ATOM 3254 C CA . ALA B 1 116 ? 7.301 -28.5 -17.719 1 97.62 116 ALA B CA 1
ATOM 3255 C C . ALA B 1 116 ? 6.352 -28.047 -16.609 1 97.62 116 ALA B C 1
ATOM 3257 O O . ALA B 1 116 ? 5.348 -28.719 -16.344 1 97.62 116 ALA B O 1
ATOM 3258 N N . VAL B 1 117 ? 6.605 -26.922 -16.031 1 97.38 117 VAL B N 1
ATOM 3259 C CA . VAL B 1 117 ? 5.785 -26.391 -14.953 1 97.38 117 VAL B CA 1
ATOM 3260 C C . VAL B 1 117 ? 4.383 -26.078 -15.477 1 97.38 117 VAL B C 1
ATOM 3262 O O . VAL B 1 117 ? 3.385 -26.422 -14.836 1 97.38 117 VAL B O 1
ATOM 3265 N N . GLN B 1 118 ? 4.363 -25.469 -16.562 1 96.75 118 GLN B N 1
ATOM 3266 C CA . GLN B 1 118 ? 3.074 -25.125 -17.156 1 96.75 118 GLN B CA 1
ATOM 3267 C C . GLN B 1 118 ? 2.242 -26.375 -17.438 1 96.75 118 GLN B C 1
ATOM 3269 O O . GLN B 1 118 ? 1.044 -26.406 -17.156 1 96.75 118 GLN B O 1
ATOM 3274 N N . SER B 1 119 ? 2.857 -27.312 -17.953 1 96.94 119 SER B N 1
ATOM 3275 C CA . SER B 1 119 ? 2.164 -28.562 -18.266 1 96.94 119 SER B CA 1
ATOM 3276 C C . SER B 1 119 ? 1.722 -29.281 -17 1 96.94 119 SER B C 1
ATOM 3278 O O . SER B 1 119 ? 0.639 -29.859 -16.953 1 96.94 119 SER B O 1
ATOM 3280 N N . LEU B 1 120 ? 2.559 -29.266 -16.016 1 96.31 120 LEU B N 1
ATOM 3281 C CA . LEU B 1 120 ? 2.219 -29.859 -14.727 1 96.31 120 LEU B CA 1
ATOM 3282 C C . LEU B 1 120 ? 0.963 -29.219 -14.148 1 96.31 120 LEU B C 1
ATOM 3284 O O . LEU B 1 120 ? 0.064 -29.922 -13.68 1 96.31 120 LEU B O 1
ATOM 3288 N N . VAL B 1 121 ? 0.887 -27.938 -14.203 1 96.94 121 VAL B N 1
ATOM 3289 C CA . VAL B 1 121 ? -0.25 -27.188 -13.672 1 96.94 121 VAL B CA 1
ATOM 3290 C C . VAL B 1 121 ? -1.485 -27.453 -14.531 1 96.94 121 VAL B C 1
ATOM 3292 O O . VAL B 1 121 ? -2.592 -27.609 -14.008 1 96.94 121 VAL B O 1
ATOM 3295 N N . GLN B 1 122 ? -1.246 -27.5 -15.812 1 95.5 122 GLN B N 1
ATOM 3296 C CA . GLN B 1 122 ? -2.357 -27.781 -16.719 1 95.5 122 GLN B CA 1
ATOM 3297 C C . GLN B 1 122 ? -2.945 -29.172 -16.438 1 95.5 122 GLN B C 1
ATOM 3299 O O . GLN B 1 122 ? -4.164 -29.344 -16.453 1 95.5 122 GLN B O 1
ATOM 3304 N N . TRP B 1 123 ? -2.1 -30.156 -16.266 1 94.44 123 TRP B N 1
ATOM 3305 C CA . TRP B 1 123 ? -2.541 -31.5 -15.898 1 94.44 123 TRP B CA 1
ATOM 3306 C C . TRP B 1 123 ? -3.279 -31.484 -14.562 1 94.44 123 TRP B C 1
ATOM 3308 O O . TRP B 1 123 ? -4.32 -32.125 -14.422 1 94.44 123 TRP B O 1
ATOM 3318 N N . GLY B 1 124 ? -2.74 -30.812 -13.562 1 95 124 GLY B N 1
ATOM 3319 C CA . GLY B 1 124 ? -3.451 -30.531 -12.328 1 95 124 GLY B CA 1
ATOM 3320 C C . GLY B 1 124 ? -3.459 -31.703 -11.359 1 95 124 GLY B C 1
ATOM 3321 O O . GLY B 1 124 ? -4.234 -31.703 -10.398 1 95 124 GLY B O 1
ATOM 3322 N N . ASP B 1 125 ? -2.617 -32.688 -11.617 1 95.19 125 ASP B N 1
ATOM 3323 C CA . ASP B 1 125 ? -2.535 -33.812 -10.688 1 95.19 125 ASP B CA 1
ATOM 3324 C C . ASP B 1 125 ? -1.94 -33.375 -9.352 1 95.19 125 ASP B C 1
ATOM 3326 O O . ASP B 1 125 ? -0.789 -32.938 -9.297 1 95.19 125 ASP B O 1
ATOM 3330 N N . THR B 1 126 ? -2.662 -33.5 -8.281 1 96.62 126 THR B N 1
ATOM 3331 C CA . THR B 1 126 ? -2.283 -33 -6.969 1 96.62 126 THR B CA 1
ATOM 3332 C C . THR B 1 126 ? -0.997 -33.656 -6.48 1 96.62 126 THR B C 1
ATOM 3334 O O . THR B 1 126 ? -0.086 -32.969 -6.004 1 96.62 126 THR B O 1
ATOM 3337 N N . GLU B 1 127 ? -0.907 -34.938 -6.652 1 95.81 127 GLU B N 1
ATOM 3338 C CA . GLU B 1 127 ? 0.251 -35.688 -6.156 1 95.81 127 GLU B CA 1
ATOM 3339 C C . GLU B 1 127 ? 1.531 -35.219 -6.859 1 95.81 127 GLU B C 1
ATOM 3341 O O . GLU B 1 127 ? 2.559 -35.031 -6.211 1 95.81 127 GLU B O 1
ATOM 3346 N N . SER B 1 128 ? 1.487 -35.094 -8.18 1 96.44 128 SER B N 1
ATOM 3347 C CA . SER B 1 128 ? 2.652 -34.656 -8.945 1 96.44 128 SER B CA 1
ATOM 3348 C C . SER B 1 128 ? 3.059 -33.25 -8.594 1 96.44 128 SER B C 1
ATOM 3350 O O . SER B 1 128 ? 4.246 -32.938 -8.484 1 96.44 128 SER B O 1
ATOM 3352 N N . LEU B 1 129 ? 2.105 -32.438 -8.438 1 97.56 129 LEU B N 1
ATOM 3353 C CA . LEU B 1 129 ? 2.377 -31.047 -8.078 1 97.56 129 LEU B CA 1
ATOM 3354 C C . LEU B 1 129 ? 3.023 -30.953 -6.699 1 97.56 129 LEU B C 1
ATOM 3356 O O . LEU B 1 129 ? 3.955 -30.172 -6.492 1 97.56 129 LEU B O 1
ATOM 3360 N N . LEU B 1 130 ? 2.58 -31.766 -5.785 1 97.88 130 LEU B N 1
ATOM 3361 C CA . LEU B 1 130 ? 3.16 -31.781 -4.445 1 97.88 130 LEU B CA 1
ATOM 3362 C C . LEU B 1 130 ? 4.586 -32.312 -4.484 1 97.88 130 LEU B C 1
ATOM 3364 O O . LEU B 1 130 ? 5.469 -31.797 -3.793 1 97.88 130 LEU B O 1
ATOM 3368 N N . LYS B 1 131 ? 4.75 -33.312 -5.266 1 97.19 131 LYS B N 1
ATOM 3369 C CA . LYS B 1 131 ? 6.094 -33.875 -5.422 1 97.19 131 LYS B CA 1
ATOM 3370 C C . LYS B 1 131 ? 7.059 -32.812 -5.969 1 97.19 131 LYS B C 1
ATOM 3372 O O . LYS B 1 131 ? 8.164 -32.656 -5.449 1 97.19 131 LYS B O 1
ATOM 3377 N N . ALA B 1 132 ? 6.629 -32.156 -7.004 1 97.62 132 ALA B N 1
ATOM 3378 C CA . ALA B 1 132 ? 7.453 -31.094 -7.578 1 97.62 132 ALA B CA 1
ATOM 3379 C C . ALA B 1 132 ? 7.723 -29.984 -6.559 1 97.62 132 ALA B C 1
ATOM 3381 O O . ALA B 1 132 ? 8.859 -29.531 -6.414 1 97.62 132 ALA B O 1
ATOM 3382 N N . THR B 1 133 ? 6.703 -29.578 -5.832 1 97.56 133 THR B N 1
ATOM 3383 C CA . THR B 1 133 ? 6.816 -28.516 -4.836 1 97.56 133 THR B CA 1
ATOM 3384 C C . THR B 1 133 ? 7.789 -28.906 -3.73 1 97.56 133 THR B C 1
ATOM 3386 O O . THR B 1 133 ? 8.672 -28.125 -3.359 1 97.56 133 THR B O 1
ATOM 3389 N N . ARG B 1 134 ? 7.703 -30.125 -3.229 1 96.62 134 ARG B N 1
ATOM 3390 C CA . ARG B 1 134 ? 8.602 -30.625 -2.186 1 96.62 134 ARG B CA 1
ATOM 3391 C C . ARG B 1 134 ? 10.047 -30.625 -2.674 1 96.62 134 ARG B C 1
ATOM 3393 O O . ARG B 1 134 ? 10.953 -30.219 -1.953 1 96.62 134 ARG B O 1
ATOM 3400 N N . ALA B 1 135 ? 10.188 -31.047 -3.852 1 95.56 135 ALA B N 1
ATOM 3401 C CA . ALA B 1 135 ? 11.531 -31.109 -4.422 1 95.56 135 ALA B CA 1
ATOM 3402 C C . ALA B 1 135 ? 12.133 -29.719 -4.555 1 95.56 135 ALA B C 1
ATOM 3404 O O . ALA B 1 135 ? 13.305 -29.5 -4.25 1 95.56 135 ALA B O 1
ATOM 3405 N N . LEU B 1 136 ? 11.359 -28.812 -5.008 1 94.56 136 LEU B N 1
ATOM 3406 C CA . LEU B 1 136 ? 11.836 -27.438 -5.18 1 94.56 136 LEU B CA 1
ATOM 3407 C C . LEU B 1 136 ? 12.148 -26.797 -3.834 1 94.56 136 LEU B C 1
ATOM 3409 O O . LEU B 1 136 ? 13.125 -26.062 -3.701 1 94.56 136 LEU B O 1
ATOM 3413 N N . LEU B 1 137 ? 11.344 -27.062 -2.826 1 92.19 137 LEU B N 1
ATOM 3414 C CA . LEU B 1 137 ? 11.578 -26.531 -1.485 1 92.19 137 LEU B CA 1
ATOM 3415 C C . LEU B 1 137 ? 12.875 -27.094 -0.9 1 92.19 137 LEU B C 1
ATOM 3417 O O . LEU B 1 137 ? 13.648 -26.359 -0.278 1 92.19 137 LEU B O 1
ATOM 3421 N N . ASP B 1 138 ? 13.07 -28.328 -1.137 1 89.06 138 ASP B N 1
ATOM 3422 C CA . ASP B 1 138 ? 14.273 -29 -0.64 1 89.06 138 ASP B CA 1
ATOM 3423 C C . ASP B 1 138 ? 15.531 -28.406 -1.281 1 89.06 138 ASP B C 1
ATOM 3425 O O . ASP B 1 138 ? 16.547 -28.234 -0.612 1 89.06 138 ASP B O 1
ATOM 3429 N N . HIS B 1 139 ? 15.43 -28.047 -2.543 1 84 139 HIS B N 1
ATOM 3430 C CA . HIS B 1 139 ? 16.547 -27.438 -3.248 1 84 139 HIS B CA 1
ATOM 3431 C C . HIS B 1 139 ? 16.828 -26.031 -2.73 1 84 139 HIS B C 1
ATOM 3433 O O . HIS B 1 139 ? 17.984 -25.609 -2.662 1 84 139 HIS B O 1
ATOM 3439 N N . GLY B 1 140 ? 15.82 -25.203 -2.533 1 72.94 140 GLY B N 1
ATOM 3440 C CA . GLY B 1 140 ? 15.969 -23.844 -2.041 1 72.94 140 GLY B CA 1
ATOM 3441 C C . GLY B 1 140 ? 16.656 -23.766 -0.688 1 72.94 140 GLY B C 1
ATOM 3442 O O . GLY B 1 140 ? 17.469 -22.875 -0.447 1 72.94 140 GLY B O 1
ATOM 3443 N N . ASP B 1 141 ? 16.281 -24.625 0.2 1 64.69 141 ASP B N 1
ATOM 3444 C CA . ASP B 1 141 ? 16.875 -24.672 1.535 1 64.69 141 ASP B CA 1
ATOM 3445 C C . ASP B 1 141 ? 18.375 -24.953 1.464 1 64.69 141 ASP B C 1
ATOM 3447 O O . ASP B 1 141 ? 19.156 -24.422 2.258 1 64.69 141 ASP B O 1
ATOM 3451 N N . GLU B 1 142 ? 18.641 -25.641 0.473 1 59.84 142 GLU B N 1
ATOM 3452 C CA . GLU B 1 142 ? 20.047 -25.984 0.308 1 59.84 142 GLU B CA 1
ATOM 3453 C C . GLU B 1 142 ? 20.859 -24.812 -0.237 1 59.84 142 GLU B C 1
ATOM 3455 O O . GLU B 1 142 ? 22.016 -24.625 0.147 1 59.84 142 GLU B O 1
ATOM 3460 N N . SER B 1 143 ? 20.234 -23.969 -1.096 1 53.16 143 SER B N 1
ATOM 3461 C CA . SER B 1 143 ? 20.891 -22.859 -1.774 1 53.16 143 SER B CA 1
ATOM 3462 C C . SER B 1 143 ? 20.984 -21.641 -0.867 1 53.16 143 SER B C 1
ATOM 3464 O O . SER B 1 143 ? 21.875 -20.812 -1.035 1 53.16 143 SER B O 1
ATOM 3466 N N . ASP B 1 144 ? 19.984 -21.203 0.011 1 52.88 144 ASP B N 1
ATOM 3467 C CA . ASP B 1 144 ? 19.984 -20 0.834 1 52.88 144 ASP B CA 1
ATOM 3468 C C . ASP B 1 144 ? 21.328 -19.812 1.544 1 52.88 144 ASP B C 1
ATOM 3470 O O . ASP B 1 144 ? 21.75 -18.688 1.771 1 52.88 144 ASP B O 1
ATOM 3474 N N . ASP B 1 145 ? 22.203 -20.844 1.979 1 48.62 145 ASP B N 1
ATOM 3475 C CA . ASP B 1 145 ? 23.469 -20.594 2.684 1 48.62 145 ASP B CA 1
ATOM 3476 C C . ASP B 1 145 ? 24.406 -19.734 1.848 1 48.62 145 ASP B C 1
ATOM 3478 O O . ASP B 1 145 ? 25.281 -19.062 2.391 1 48.62 145 ASP B O 1
ATOM 3482 N N . LYS B 1 146 ? 24.578 -19.938 0.535 1 42.81 146 LYS B N 1
ATOM 3483 C CA . LYS B 1 146 ? 25.656 -19.203 -0.129 1 42.81 146 LYS B CA 1
ATOM 3484 C C . LYS B 1 146 ? 25.109 -17.984 -0.868 1 42.81 146 LYS B C 1
ATOM 3486 O O . LYS B 1 146 ? 25.844 -17.312 -1.6 1 42.81 146 LYS B O 1
ATOM 3491 N N . GLY B 1 147 ? 23.953 -17.453 -0.496 1 43.94 147 GLY B N 1
ATOM 3492 C CA . GLY B 1 147 ? 23.562 -16.188 -1.118 1 43.94 147 GLY B CA 1
ATOM 3493 C C . GLY B 1 147 ? 22.891 -16.375 -2.461 1 43.94 147 GLY B C 1
ATOM 3494 O O . GLY B 1 147 ? 22.391 -15.414 -3.057 1 43.94 147 GLY B O 1
ATOM 3495 N N . SER B 1 148 ? 23.297 -17.484 -3.203 1 42.38 148 SER B N 1
ATOM 3496 C CA . SER B 1 148 ? 23.047 -17.656 -4.633 1 42.38 148 SER B CA 1
ATOM 3497 C C . SER B 1 148 ? 21.578 -17.953 -4.914 1 42.38 148 SER B C 1
ATOM 3499 O O . SER B 1 148 ? 20.953 -17.297 -5.746 1 42.38 148 SER B O 1
ATOM 3501 N N . ASP B 1 149 ? 21.047 -19.375 -4.773 1 49.53 149 ASP B N 1
ATOM 3502 C CA . ASP B 1 149 ? 20.406 -20.281 -5.719 1 49.53 149 ASP B CA 1
ATOM 3503 C C . ASP B 1 149 ? 18.891 -20.094 -5.727 1 49.53 149 ASP B C 1
ATOM 3505 O O . ASP B 1 149 ? 18.188 -20.656 -4.879 1 49.53 149 ASP B O 1
ATOM 3509 N N . LEU B 1 150 ? 18.344 -19.047 -6.387 1 75.38 150 LEU B N 1
ATOM 3510 C CA . LEU B 1 150 ? 17.344 -18.25 -7.094 1 75.38 150 LEU B CA 1
ATOM 3511 C C . LEU B 1 150 ? 16.562 -19.109 -8.086 1 75.38 150 LEU B C 1
ATOM 3513 O O . LEU B 1 150 ? 15.352 -18.938 -8.234 1 75.38 150 LEU B O 1
ATOM 3517 N N . PRO B 1 151 ? 17.25 -20.328 -8.359 1 83.5 151 PRO B N 1
ATOM 3518 C CA . PRO B 1 151 ? 16.469 -20.953 -9.43 1 83.5 151 PRO B CA 1
ATOM 3519 C C . PRO B 1 151 ? 15.258 -21.719 -8.914 1 83.5 151 PRO B C 1
ATOM 3521 O O . PRO B 1 151 ? 14.18 -21.656 -9.508 1 83.5 151 PRO B O 1
ATOM 3524 N N . ALA B 1 152 ? 15.477 -22.547 -7.75 1 90.12 152 ALA B N 1
ATOM 3525 C CA . ALA B 1 152 ? 14.367 -23.297 -7.191 1 90.12 152 ALA B CA 1
ATOM 3526 C C . ALA B 1 152 ? 13.234 -22.375 -6.746 1 90.12 152 ALA B C 1
ATOM 3528 O O . ALA B 1 152 ? 12.062 -22.688 -6.949 1 90.12 152 ALA B O 1
ATOM 3529 N N . VAL B 1 153 ? 13.641 -21.281 -6.227 1 88 153 VAL B N 1
ATOM 3530 C CA . VAL B 1 153 ? 12.664 -20.297 -5.758 1 88 153 VAL B CA 1
ATOM 3531 C C . VAL B 1 153 ? 11.891 -19.719 -6.941 1 88 153 VAL B C 1
ATOM 3533 O O . VAL B 1 153 ? 10.672 -19.578 -6.887 1 88 153 VAL B O 1
ATOM 3536 N N . ARG B 1 154 ? 12.617 -19.484 -7.93 1 89.06 154 ARG B N 1
ATOM 3537 C CA . ARG B 1 154 ? 11.992 -18.938 -9.133 1 89.06 154 ARG B CA 1
ATOM 3538 C C . ARG B 1 154 ? 10.977 -19.922 -9.711 1 89.06 154 ARG B C 1
ATOM 3540 O O . ARG B 1 154 ? 9.883 -19.531 -10.117 1 89.06 154 ARG B O 1
ATOM 3547 N N . ARG B 1 155 ? 11.391 -21.109 -9.789 1 94.38 155 ARG B N 1
ATOM 3548 C CA . ARG B 1 155 ? 10.516 -22.156 -10.328 1 94.38 155 ARG B CA 1
ATOM 3549 C C . ARG B 1 155 ? 9.281 -22.328 -9.445 1 94.38 155 ARG B C 1
ATOM 3551 O O . ARG B 1 155 ? 8.164 -22.484 -9.945 1 94.38 155 ARG B O 1
ATOM 3558 N N . LEU B 1 156 ? 9.555 -22.344 -8.148 1 94.44 156 LEU B N 1
ATOM 3559 C CA . LEU B 1 156 ? 8.445 -22.5 -7.211 1 94.44 156 LEU B CA 1
ATOM 3560 C C . LEU B 1 156 ? 7.473 -21.328 -7.316 1 94.44 156 LEU B C 1
ATOM 3562 O O . LEU B 1 156 ? 6.254 -21.531 -7.293 1 94.44 156 LEU B O 1
ATOM 3566 N N . LYS B 1 157 ? 7.965 -20.172 -7.438 1 93.06 157 LYS B N 1
ATOM 3567 C CA . LYS B 1 157 ? 7.121 -18.984 -7.633 1 93.06 157 LYS B CA 1
ATOM 3568 C C . LYS B 1 157 ? 6.301 -19.109 -8.914 1 93.06 157 LYS B C 1
ATOM 3570 O O . LYS B 1 157 ? 5.098 -18.828 -8.914 1 93.06 157 LYS B O 1
ATOM 3575 N N . THR B 1 158 ? 6.98 -19.5 -9.953 1 94.94 158 THR B N 1
ATOM 3576 C CA . THR B 1 158 ? 6.301 -19.672 -11.227 1 94.94 158 THR B CA 1
ATOM 3577 C C . THR B 1 158 ? 5.195 -20.719 -11.117 1 94.94 158 THR B C 1
ATOM 3579 O O . THR B 1 158 ? 4.105 -20.547 -11.664 1 94.94 158 THR B O 1
ATOM 3582 N N . LEU B 1 159 ? 5.523 -21.781 -10.469 1 97.44 159 LEU B N 1
ATOM 3583 C CA . LEU B 1 159 ? 4.543 -22.844 -10.242 1 97.44 159 LEU B CA 1
ATOM 3584 C C . LEU B 1 159 ? 3.332 -22.312 -9.484 1 97.44 159 LEU B C 1
ATOM 3586 O O . LEU B 1 159 ? 2.189 -22.531 -9.898 1 97.44 159 LEU B O 1
ATOM 3590 N N . CYS B 1 160 ? 3.531 -21.578 -8.461 1 96.94 160 CYS B N 1
ATOM 3591 C CA . CYS B 1 160 ? 2.449 -21.016 -7.66 1 96.94 160 CYS B CA 1
ATOM 3592 C C . CYS B 1 160 ? 1.627 -20.031 -8.469 1 96.94 160 CYS B C 1
ATOM 3594 O O . CYS B 1 160 ? 0.396 -20.047 -8.43 1 96.94 160 CYS B O 1
ATOM 3596 N N . ASP B 1 161 ? 2.291 -19.188 -9.18 1 95.44 161 ASP B N 1
ATOM 3597 C CA . ASP B 1 161 ? 1.604 -18.203 -10 1 95.44 161 ASP B CA 1
ATOM 3598 C C . ASP B 1 161 ? 0.711 -18.875 -11.039 1 95.44 161 ASP B C 1
ATOM 3600 O O . ASP B 1 161 ? -0.422 -18.438 -11.266 1 95.44 161 ASP B O 1
ATOM 3604 N N . SER B 1 162 ? 1.284 -19.859 -11.664 1 96.12 162 SER B N 1
ATOM 3605 C CA . SER B 1 162 ? 0.532 -20.594 -12.672 1 96.12 162 SER B CA 1
ATOM 3606 C C . SER B 1 162 ? -0.672 -21.312 -12.062 1 96.12 162 SER B C 1
ATOM 3608 O O . SER B 1 162 ? -1.755 -21.328 -12.656 1 96.12 162 SER B O 1
ATOM 3610 N N . LEU B 1 163 ? -0.451 -21.891 -10.945 1 96.81 163 LEU B N 1
ATOM 3611 C CA . LEU B 1 163 ? -1.521 -22.594 -10.25 1 96.81 163 LEU B CA 1
ATOM 3612 C C . LEU B 1 163 ? -2.619 -21.625 -9.82 1 96.81 163 LEU B C 1
ATOM 3614 O O . LEU B 1 163 ? -3.805 -21.969 -9.859 1 96.81 163 LEU B O 1
ATOM 3618 N N . GLN B 1 164 ? -2.26 -20.484 -9.398 1 95.12 164 GLN B N 1
ATOM 3619 C CA . GLN B 1 164 ? -3.201 -19.453 -8.977 1 95.12 164 GLN B CA 1
ATOM 3620 C C . GLN B 1 164 ? -4.168 -19.094 -10.102 1 95.12 164 GLN B C 1
ATOM 3622 O O . GLN B 1 164 ? -5.355 -18.875 -9.859 1 95.12 164 GLN B O 1
ATOM 3627 N N . ARG B 1 165 ? -3.668 -19.078 -11.258 1 92.44 165 ARG B N 1
ATOM 3628 C CA . ARG B 1 165 ? -4.449 -18.688 -12.43 1 92.44 165 ARG B CA 1
ATOM 3629 C C . ARG B 1 165 ? -5.25 -19.875 -12.969 1 92.44 165 ARG B C 1
ATOM 3631 O O . ARG B 1 165 ? -6.211 -19.688 -13.719 1 92.44 165 ARG B O 1
ATOM 3638 N N . GLY B 1 166 ? -4.867 -21.031 -12.609 1 90.69 166 GLY B N 1
ATOM 3639 C CA . GLY B 1 166 ? -5.496 -22.234 -13.133 1 90.69 166 GLY B CA 1
ATOM 3640 C C . GLY B 1 166 ? -6.754 -22.625 -12.375 1 90.69 166 GLY B C 1
ATOM 3641 O O . GLY B 1 166 ? -7.094 -22.016 -11.367 1 90.69 166 GLY B O 1
ATOM 3642 N N . PRO B 1 167 ? -7.402 -23.688 -12.844 1 91.06 167 PRO B N 1
ATOM 3643 C CA . PRO B 1 167 ? -8.711 -24.062 -12.312 1 91.06 167 PRO B CA 1
ATOM 3644 C C . PRO B 1 167 ? -8.633 -25.109 -11.211 1 91.06 167 PRO B C 1
ATOM 3646 O O . PRO B 1 167 ? -9.656 -25.516 -10.664 1 91.06 167 PRO B O 1
ATOM 3649 N N . HIS B 1 168 ? -7.523 -25.547 -10.812 1 94 168 HIS B N 1
ATOM 3650 C CA . HIS B 1 168 ? -7.391 -26.719 -9.945 1 94 168 HIS B CA 1
ATOM 3651 C C . HIS B 1 168 ? -7.402 -26.312 -8.477 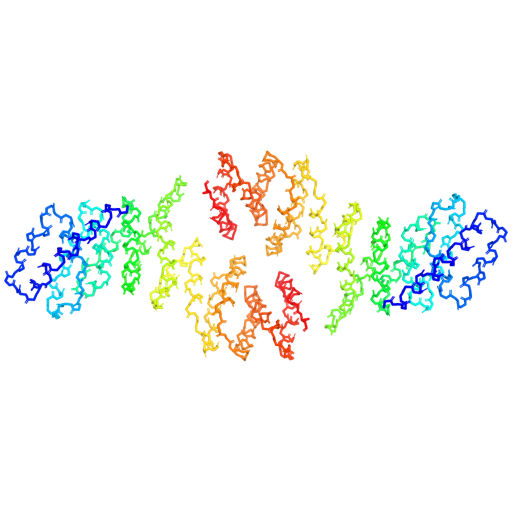1 94 168 HIS B C 1
ATOM 3653 O O . HIS B 1 168 ? -6.344 -26.094 -7.883 1 94 168 HIS B O 1
ATOM 3659 N N . ALA B 1 169 ? -8.492 -26.359 -7.863 1 93.94 169 ALA B N 1
ATOM 3660 C CA . ALA B 1 169 ? -8.68 -25.875 -6.496 1 93.94 169 ALA B CA 1
ATOM 3661 C C . ALA B 1 169 ? -8.008 -26.812 -5.488 1 93.94 169 ALA B C 1
ATOM 3663 O O . ALA B 1 169 ? -7.285 -26.359 -4.602 1 93.94 169 ALA B O 1
ATOM 3664 N N . ALA B 1 170 ? -8.258 -28.125 -5.68 1 94.94 170 ALA B N 1
ATOM 3665 C CA . ALA B 1 170 ? -7.711 -29.094 -4.738 1 94.94 170 ALA B CA 1
ATOM 3666 C C . ALA B 1 170 ? -6.188 -29.031 -4.715 1 94.94 170 ALA B C 1
ATOM 3668 O O . ALA B 1 170 ? -5.578 -29.031 -3.645 1 94.94 170 ALA B O 1
ATOM 3669 N N . ALA B 1 171 ? -5.605 -28.969 -5.93 1 96.5 171 ALA B N 1
ATOM 3670 C CA . ALA B 1 171 ? -4.152 -28.859 -6.035 1 96.5 171 ALA B CA 1
ATOM 3671 C C . ALA B 1 171 ? -3.645 -27.562 -5.426 1 96.5 171 ALA B C 1
ATOM 3673 O O . ALA B 1 171 ? -2.617 -27.547 -4.746 1 96.5 171 ALA B O 1
ATOM 3674 N N . SER B 1 172 ? -4.395 -26.531 -5.684 1 96.69 172 SER B N 1
ATOM 3675 C CA . SER B 1 172 ? -4.023 -25.219 -5.145 1 96.69 172 SER B CA 1
ATOM 3676 C C . SER B 1 172 ? -3.996 -25.25 -3.621 1 96.69 172 SER B C 1
ATOM 3678 O O . SER B 1 172 ? -3.047 -24.75 -3.006 1 96.69 172 SER B O 1
ATOM 3680 N N . TYR B 1 173 ? -4.949 -25.859 -2.994 1 95.81 173 TYR B N 1
ATOM 3681 C CA . TYR B 1 173 ? -5.02 -25.922 -1.539 1 95.81 173 TYR B CA 1
ATOM 3682 C C . TYR B 1 173 ? -3.879 -26.766 -0.976 1 95.81 173 TYR B C 1
ATOM 3684 O O . TYR B 1 173 ? 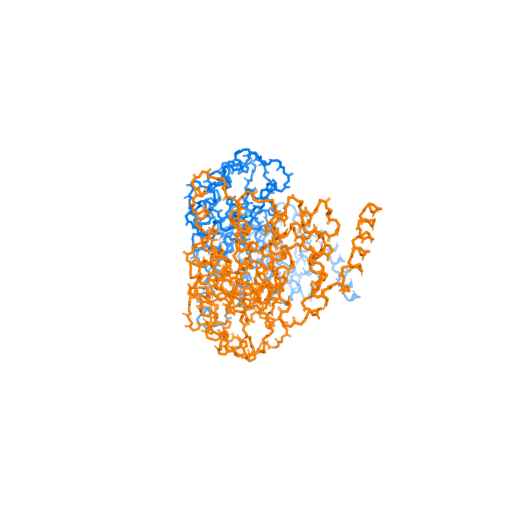-3.264 -26.391 0.026 1 95.81 173 TYR B O 1
ATOM 3692 N N . ALA B 1 174 ? -3.654 -27.844 -1.662 1 97.31 174 ALA B N 1
ATOM 3693 C CA . ALA B 1 174 ? -2.605 -28.734 -1.185 1 97.31 174 ALA B CA 1
ATOM 3694 C C . ALA B 1 174 ? -1.234 -28.078 -1.27 1 97.31 174 ALA B C 1
ATOM 3696 O O . ALA B 1 174 ? -0.455 -28.125 -0.315 1 97.31 174 ALA B O 1
ATOM 3697 N N . VAL B 1 175 ? -1.009 -27.484 -2.408 1 98.12 175 VAL B N 1
ATOM 3698 C CA . VAL B 1 175 ? 0.271 -26.812 -2.596 1 98.12 175 VAL B CA 1
ATOM 3699 C C . VAL B 1 175 ? 0.386 -25.641 -1.622 1 98.12 175 VAL B C 1
ATOM 3701 O O . VAL B 1 175 ? 1.443 -25.422 -1.024 1 98.12 175 VAL B O 1
ATOM 3704 N N . ALA B 1 176 ? -0.687 -24.906 -1.44 1 98.06 176 ALA B N 1
ATOM 3705 C CA . ALA B 1 176 ? -0.7 -23.781 -0.511 1 98.06 176 ALA B CA 1
ATOM 3706 C C . ALA B 1 176 ? -0.36 -24.234 0.906 1 98.06 176 ALA B C 1
ATOM 3708 O O . ALA B 1 176 ? 0.413 -23.578 1.606 1 98.06 176 ALA B O 1
ATOM 3709 N N . THR B 1 177 ? -0.924 -25.344 1.307 1 97.31 177 THR B N 1
ATOM 3710 C CA . THR B 1 177 ? -0.677 -25.875 2.641 1 97.31 177 THR B CA 1
ATOM 3711 C C . THR B 1 177 ? 0.793 -26.25 2.807 1 97.31 177 THR B C 1
ATOM 3713 O O . THR B 1 177 ? 1.399 -25.969 3.84 1 97.31 177 THR B O 1
ATOM 3716 N N . LEU B 1 178 ? 1.339 -26.797 1.785 1 97.69 178 LEU B N 1
ATOM 3717 C CA . LEU B 1 178 ? 2.729 -27.234 1.833 1 97.69 178 LEU B CA 1
ATOM 3718 C C . LEU B 1 178 ? 3.678 -26.047 1.871 1 97.69 178 LEU B C 1
ATOM 3720 O O . LEU B 1 178 ? 4.566 -25.984 2.723 1 97.69 178 LEU B O 1
ATOM 3724 N N . VAL B 1 179 ? 3.426 -25.094 0.994 1 96.88 179 VAL B N 1
ATOM 3725 C CA . VAL B 1 179 ? 4.367 -23.984 0.892 1 96.88 179 VAL B CA 1
ATOM 3726 C C . VAL B 1 179 ? 4.199 -23.047 2.092 1 96.88 179 VAL B C 1
ATOM 3728 O O . VAL B 1 179 ? 5.125 -22.328 2.457 1 96.88 179 VAL B O 1
ATOM 3731 N N . ALA B 1 180 ? 3.053 -23.062 2.77 1 96.38 180 ALA B N 1
ATOM 3732 C CA . ALA B 1 180 ? 2.785 -22.234 3.938 1 96.38 180 ALA B CA 1
ATOM 3733 C C . ALA B 1 180 ? 3.695 -22.609 5.102 1 96.38 180 ALA B C 1
ATOM 3735 O O . ALA B 1 180 ? 3.877 -21.828 6.039 1 96.38 180 ALA B O 1
ATOM 3736 N N . GLU B 1 181 ? 4.23 -23.797 5.059 1 94.88 181 GLU B N 1
ATOM 3737 C CA . GLU B 1 181 ? 5.141 -24.25 6.109 1 94.88 181 GLU B CA 1
ATOM 3738 C C . GLU B 1 181 ? 6.473 -23.516 6.039 1 94.88 181 GLU B C 1
ATOM 3740 O O . GLU B 1 181 ? 7.254 -23.531 6.992 1 94.88 181 GLU B O 1
ATOM 3745 N N . HIS B 1 182 ? 6.707 -22.953 4.934 1 92.06 182 HIS B N 1
ATOM 3746 C CA . HIS B 1 182 ? 7.91 -22.156 4.734 1 92.06 182 HIS B CA 1
ATOM 3747 C C . HIS B 1 182 ? 7.594 -20.656 4.742 1 92.06 182 HIS B C 1
ATOM 3749 O O . HIS B 1 182 ? 6.887 -20.172 3.859 1 92.06 182 HIS B O 1
ATOM 3755 N N . GLU B 1 183 ? 8.18 -20 5.68 1 90.94 183 GLU B N 1
ATOM 3756 C CA . GLU B 1 183 ? 7.832 -18.609 5.957 1 90.94 183 GLU B CA 1
ATOM 3757 C C . GLU B 1 183 ? 7.965 -17.75 4.703 1 90.94 183 GLU B C 1
ATOM 3759 O O . GLU B 1 183 ? 7.125 -16.891 4.445 1 90.94 183 GLU B O 1
ATOM 3764 N N . ASP B 1 184 ? 8.969 -18.016 3.912 1 87.5 184 ASP B N 1
ATOM 3765 C CA . ASP B 1 184 ? 9.266 -17.188 2.754 1 87.5 184 ASP B CA 1
ATOM 3766 C C . ASP B 1 184 ? 8.234 -17.375 1.65 1 87.5 184 ASP B C 1
ATOM 3768 O O . ASP B 1 184 ? 8.148 -16.578 0.721 1 87.5 184 ASP B O 1
ATOM 3772 N N . PHE B 1 185 ? 7.422 -18.391 1.746 1 93.19 185 PHE B N 1
ATOM 3773 C CA . PHE B 1 185 ? 6.457 -18.656 0.687 1 93.19 185 PHE B CA 1
ATOM 3774 C C . PHE B 1 185 ? 5.031 -18.484 1.196 1 93.19 185 PHE B C 1
ATOM 3776 O O . PHE B 1 185 ? 4.07 -18.781 0.49 1 93.19 185 PHE B O 1
ATOM 3783 N N . VAL B 1 186 ? 4.883 -17.922 2.367 1 95.44 186 VAL B N 1
ATOM 3784 C CA . VAL B 1 186 ? 3.57 -17.656 2.947 1 95.44 186 VAL B CA 1
ATOM 3785 C C . VAL B 1 186 ? 2.779 -16.719 2.035 1 95.44 186 VAL B C 1
ATOM 3787 O O . VAL B 1 186 ? 1.584 -16.922 1.812 1 95.44 186 VAL B O 1
ATOM 3790 N N . PRO B 1 187 ? 3.424 -15.688 1.449 1 94.75 187 PRO B N 1
ATOM 3791 C CA . PRO B 1 187 ? 2.66 -14.844 0.527 1 94.75 187 PRO B CA 1
ATOM 3792 C C . PRO B 1 187 ? 2.072 -15.633 -0.642 1 94.75 187 PRO B C 1
ATOM 3794 O O . PRO B 1 187 ? 0.929 -15.391 -1.039 1 94.75 187 PRO B O 1
ATOM 3797 N N . HIS B 1 188 ? 2.84 -16.594 -1.17 1 95.69 188 HIS B N 1
ATOM 3798 C CA . HIS B 1 188 ? 2.354 -17.406 -2.277 1 95.69 188 HIS B CA 1
ATOM 3799 C C . HIS B 1 188 ? 1.22 -18.328 -1.829 1 95.69 188 HIS B C 1
ATOM 3801 O O . HIS B 1 188 ? 0.223 -18.469 -2.539 1 95.69 188 HIS B O 1
ATOM 3807 N N . ALA B 1 189 ? 1.399 -18.922 -0.682 1 97.69 189 ALA B N 1
ATOM 3808 C CA . ALA B 1 189 ? 0.339 -19.75 -0.115 1 97.69 189 ALA B CA 1
ATOM 3809 C C . ALA B 1 189 ? -0.944 -18.938 0.074 1 97.69 189 ALA B C 1
ATOM 3811 O O . ALA B 1 189 ? -2.033 -19.406 -0.263 1 97.69 189 ALA B O 1
ATOM 3812 N N . ALA B 1 190 ? -0.794 -17.734 0.614 1 97.75 190 ALA B N 1
ATOM 3813 C CA . ALA B 1 190 ? -1.94 -16.875 0.865 1 97.75 190 ALA B CA 1
ATOM 3814 C C . ALA B 1 190 ? -2.658 -16.516 -0.436 1 97.75 190 ALA B C 1
ATOM 3816 O O . ALA B 1 190 ? -3.889 -16.547 -0.5 1 97.75 190 ALA B O 1
ATOM 3817 N N . ARG B 1 191 ? -1.9 -16.234 -1.447 1 96.62 191 ARG B N 1
ATOM 3818 C CA . ARG B 1 191 ? -2.488 -15.883 -2.734 1 96.62 191 ARG B CA 1
ATOM 3819 C C . ARG B 1 191 ? -3.227 -17.062 -3.346 1 96.62 191 ARG B C 1
ATOM 3821 O O . ARG B 1 191 ? -4.305 -16.906 -3.918 1 96.62 191 ARG B O 1
ATOM 3828 N N . LEU B 1 192 ? -2.607 -18.219 -3.256 1 97.19 192 LEU B N 1
ATOM 3829 C CA . LEU B 1 192 ? -3.248 -19.422 -3.762 1 97.19 192 LEU B CA 1
ATOM 3830 C C . LEU B 1 192 ? -4.586 -19.656 -3.072 1 97.19 192 LEU B C 1
ATOM 3832 O O . LEU B 1 192 ? -5.582 -19.969 -3.73 1 97.19 192 LEU B O 1
ATOM 3836 N N . ARG B 1 193 ? -4.625 -19.5 -1.783 1 96.62 193 ARG B N 1
ATOM 3837 C CA . ARG B 1 193 ? -5.848 -19.703 -1.016 1 96.62 193 ARG B CA 1
ATOM 3838 C C . ARG B 1 193 ? -6.871 -18.609 -1.318 1 96.62 193 ARG B C 1
ATOM 3840 O O . ARG B 1 193 ? -8.062 -18.891 -1.487 1 96.62 193 ARG B O 1
ATOM 3847 N N . ALA B 1 194 ? -6.449 -17.406 -1.394 1 96.12 194 ALA B N 1
ATOM 3848 C CA . ALA B 1 194 ? -7.336 -16.281 -1.656 1 96.12 194 ALA B CA 1
ATOM 3849 C C . ALA B 1 194 ? -8.023 -16.422 -3.01 1 96.12 194 ALA B C 1
ATOM 3851 O O . ALA B 1 194 ? -9.203 -16.094 -3.152 1 96.12 194 ALA B O 1
ATOM 3852 N N . ALA B 1 195 ? -7.324 -16.953 -3.992 1 93.88 195 ALA B N 1
ATOM 3853 C CA . ALA B 1 195 ? -7.832 -17.078 -5.355 1 93.88 195 ALA B CA 1
ATOM 3854 C C . ALA B 1 195 ? -8.953 -18.125 -5.426 1 93.88 195 ALA B C 1
ATOM 3856 O O . ALA B 1 195 ? -9.688 -18.172 -6.414 1 93.88 195 ALA B O 1
ATOM 3857 N N . ARG B 1 196 ? -9.109 -18.906 -4.398 1 93.69 196 ARG B N 1
ATOM 3858 C CA . ARG B 1 196 ? -10.055 -20.016 -4.438 1 93.69 196 ARG B CA 1
ATOM 3859 C C . ARG B 1 196 ? -11.305 -19.719 -3.619 1 93.69 196 ARG B C 1
ATOM 3861 O O . ARG B 1 196 ? -12.227 -20.531 -3.557 1 93.69 196 ARG B O 1
ATOM 3868 N N . ILE B 1 197 ? -11.328 -18.625 -2.975 1 93.38 197 ILE B N 1
ATOM 3869 C CA . ILE B 1 197 ? -12.461 -18.266 -2.131 1 93.38 197 ILE B CA 1
ATOM 3870 C C . ILE B 1 197 ? -13.711 -18.078 -2.996 1 93.38 197 ILE B C 1
ATOM 3872 O O . ILE B 1 197 ? -13.664 -17.391 -4.02 1 93.38 197 ILE B O 1
ATOM 3876 N N . ASP B 1 198 ? -14.75 -18.781 -2.654 1 91.75 198 ASP B N 1
ATOM 3877 C CA . ASP B 1 198 ? -16.047 -18.656 -3.311 1 91.75 198 ASP B CA 1
ATOM 3878 C C . ASP B 1 198 ? -16.953 -17.703 -2.551 1 91.75 198 ASP B C 1
ATOM 3880 O O . ASP B 1 198 ? -17.484 -18.047 -1.493 1 91.75 198 ASP B O 1
ATOM 3884 N N . TYR B 1 199 ? -17.25 -16.594 -3.059 1 91 199 TYR B N 1
ATOM 3885 C CA . TYR B 1 199 ? -17.984 -15.539 -2.371 1 91 199 TYR B CA 1
ATOM 3886 C C . TYR B 1 199 ? -19.484 -15.703 -2.566 1 91 199 TYR B C 1
ATOM 3888 O O . TYR B 1 199 ? -20.266 -14.953 -1.987 1 91 199 TYR B O 1
ATOM 3896 N N . ASP B 1 200 ? -19.922 -16.719 -3.404 1 90.44 200 ASP B N 1
ATOM 3897 C CA . ASP B 1 200 ? -21.344 -17.031 -3.539 1 90.44 200 ASP B CA 1
ATOM 3898 C C . ASP B 1 200 ? -21.891 -17.641 -2.25 1 90.44 200 ASP B C 1
ATOM 3900 O O . ASP B 1 200 ? -23.109 -17.625 -2.023 1 90.44 200 ASP B O 1
ATOM 3904 N N . ASP B 1 201 ? -21.016 -18.156 -1.489 1 93.88 201 ASP B N 1
ATOM 3905 C CA . ASP B 1 201 ? -21.344 -18.656 -0.16 1 93.88 201 ASP B CA 1
ATOM 3906 C C . ASP B 1 201 ? -20.625 -17.859 0.925 1 93.88 201 ASP B C 1
ATOM 3908 O O . ASP B 1 201 ? -19.5 -18.188 1.311 1 93.88 201 ASP B O 1
ATOM 3912 N N . PRO B 1 202 ? -21.312 -16.891 1.457 1 93.62 202 PRO B N 1
ATOM 3913 C CA . PRO B 1 202 ? -20.656 -15.992 2.408 1 93.62 202 PRO B CA 1
ATOM 3914 C C . PRO B 1 202 ? -20.141 -16.719 3.654 1 93.62 202 PRO B C 1
ATOM 3916 O O . PRO B 1 202 ? -19.109 -16.344 4.207 1 93.62 202 PRO B O 1
ATOM 3919 N N . GLY B 1 203 ? -20.859 -17.656 4.086 1 94.88 203 GLY B N 1
ATOM 3920 C CA . GLY B 1 203 ? -20.406 -18.422 5.242 1 94.88 203 GLY B CA 1
ATOM 3921 C C . GLY B 1 203 ? -19.078 -19.125 5.016 1 94.88 203 GLY B C 1
ATOM 3922 O O . GLY B 1 203 ? -18.172 -19.047 5.844 1 94.88 203 GLY B O 1
ATOM 3923 N N . LYS B 1 204 ? -19 -19.812 3.914 1 95.56 204 LYS B N 1
ATOM 3924 C CA . LYS B 1 204 ? -17.766 -20.531 3.574 1 95.56 204 LYS B CA 1
ATOM 3925 C C . LYS B 1 204 ? -16.625 -19.547 3.287 1 95.56 204 LYS B C 1
ATOM 3927 O O . LYS B 1 204 ? -15.477 -19.797 3.662 1 95.56 204 LYS B O 1
ATOM 3932 N N . ALA B 1 205 ? -16.969 -18.484 2.623 1 95.25 205 ALA B N 1
ATOM 3933 C CA . ALA B 1 205 ? -15.977 -17.453 2.33 1 95.25 205 ALA B CA 1
ATOM 3934 C C . ALA B 1 205 ? -15.375 -16.891 3.615 1 95.25 205 ALA B C 1
ATOM 3936 O O . ALA B 1 205 ? -14.172 -16.656 3.693 1 95.25 205 ALA B O 1
ATOM 3937 N N . LEU B 1 206 ? -16.25 -16.688 4.613 1 96.69 206 LEU B N 1
ATOM 3938 C CA . LEU B 1 206 ? -15.781 -16.188 5.898 1 96.69 206 LEU B CA 1
ATOM 3939 C C . LEU B 1 206 ? -14.805 -17.156 6.543 1 96.69 206 LEU B C 1
ATOM 3941 O O . LEU B 1 206 ? -13.781 -16.75 7.086 1 96.69 206 LEU B O 1
ATOM 3945 N N . GLU B 1 207 ? -15.094 -18.391 6.457 1 97 207 GLU B N 1
ATOM 3946 C CA . GLU B 1 207 ? -14.203 -19.391 7.027 1 97 207 GLU B CA 1
ATOM 3947 C C . GLU B 1 207 ? -12.859 -19.406 6.305 1 97 207 GLU B C 1
ATOM 3949 O O . GLU B 1 207 ? -11.812 -19.531 6.938 1 97 207 GLU B O 1
ATOM 3954 N N . ASP B 1 208 ? -12.898 -19.359 5.004 1 95.81 208 ASP B N 1
ATOM 3955 C CA . ASP B 1 208 ? -11.672 -19.297 4.215 1 95.81 208 ASP B CA 1
ATOM 3956 C C . ASP B 1 208 ? -10.844 -18.062 4.574 1 95.81 208 ASP B C 1
ATOM 3958 O O . ASP B 1 208 ? -9.617 -18.141 4.684 1 95.81 208 ASP B O 1
ATOM 3962 N N . LEU B 1 209 ? -11.531 -16.953 4.777 1 96.5 209 LEU B N 1
ATOM 3963 C CA . LEU B 1 209 ? -10.836 -15.727 5.141 1 96.5 209 LEU B CA 1
ATOM 3964 C C . LEU B 1 209 ? -10.25 -15.828 6.543 1 96.5 209 LEU B C 1
ATOM 3966 O O . LEU B 1 209 ? -9.164 -15.297 6.805 1 96.5 209 LEU B O 1
ATOM 3970 N N . ARG B 1 210 ? -10.953 -16.469 7.418 1 97.38 210 ARG B N 1
ATOM 3971 C CA . ARG B 1 210 ? -10.422 -16.688 8.758 1 97.38 210 ARG B CA 1
ATOM 3972 C C . ARG B 1 210 ? -9.141 -17.516 8.711 1 97.38 210 ARG B C 1
ATOM 3974 O O . ARG B 1 210 ? -8.203 -17.266 9.469 1 97.38 210 ARG B O 1
ATOM 3981 N N . ASP B 1 211 ? -9.102 -18.484 7.82 1 96.69 211 ASP B N 1
ATOM 3982 C CA . ASP B 1 211 ? -7.883 -19.266 7.625 1 96.69 211 ASP B CA 1
ATOM 3983 C C . ASP B 1 211 ? -6.734 -18.391 7.133 1 96.69 211 ASP B C 1
ATOM 3985 O O . ASP B 1 211 ? -5.594 -18.547 7.566 1 96.69 211 ASP B O 1
ATOM 3989 N N . LEU B 1 212 ? -7.062 -17.5 6.242 1 97.19 212 LEU B N 1
ATOM 3990 C CA . LEU B 1 212 ? -6.059 -16.562 5.742 1 97.19 212 LEU B CA 1
ATOM 3991 C C . LEU B 1 212 ? -5.566 -15.641 6.859 1 97.19 212 LEU B C 1
ATOM 3993 O O . LEU B 1 212 ? -4.375 -15.344 6.941 1 97.19 212 LEU B O 1
ATOM 3997 N N . VAL B 1 213 ? -6.508 -15.219 7.719 1 97.75 213 VAL B N 1
ATOM 3998 C CA . VAL B 1 213 ? -6.16 -14.367 8.852 1 97.75 213 VAL B CA 1
ATOM 3999 C C . VAL B 1 213 ? -5.16 -15.094 9.75 1 97.75 213 VAL B C 1
ATOM 4001 O O . VAL B 1 213 ? -4.164 -14.508 10.18 1 97.75 213 VAL B O 1
ATOM 4004 N N . ARG B 1 214 ? -5.359 -16.375 9.984 1 96.81 214 ARG B N 1
ATOM 4005 C CA . ARG B 1 214 ? -4.457 -17.172 10.812 1 96.81 214 ARG B CA 1
ATOM 4006 C C . ARG B 1 214 ? -3.096 -17.328 10.141 1 96.81 214 ARG B C 1
ATOM 4008 O O . ARG B 1 214 ? -2.057 -17.203 10.789 1 96.81 214 ARG B O 1
ATOM 4015 N N . LEU B 1 215 ? -3.119 -17.516 8.867 1 97.19 215 LEU B N 1
ATOM 4016 C CA . LEU B 1 215 ? -1.892 -17.703 8.102 1 97.19 215 LEU B CA 1
ATOM 4017 C C . LEU B 1 215 ? -1.044 -16.438 8.117 1 97.19 215 LEU B C 1
ATOM 4019 O O . LEU B 1 215 ? 0.185 -16.5 8.18 1 97.19 215 LEU B O 1
ATOM 4023 N N . LEU B 1 216 ? -1.757 -15.305 8.102 1 97.44 216 LEU B N 1
ATOM 4024 C CA . LEU B 1 216 ? -1.062 -14.023 7.973 1 97.44 216 LEU B CA 1
ATOM 4025 C C . LEU B 1 216 ? -0.995 -13.305 9.312 1 97.44 216 LEU B C 1
ATOM 4027 O O . LEU B 1 216 ? -0.819 -12.086 9.367 1 97.44 216 LEU B O 1
ATOM 4031 N N . SER B 1 217 ? -1.186 -13.953 10.438 1 93.56 217 SER B N 1
ATOM 4032 C CA . SER B 1 217 ? -1.326 -13.359 11.766 1 93.56 217 SER B CA 1
ATOM 4033 C C . SER B 1 217 ? -0.143 -12.453 12.094 1 93.56 217 SER B C 1
ATOM 4035 O O . SER B 1 217 ? -0.298 -11.453 12.797 1 93.56 217 SER B O 1
ATOM 4037 N N . HIS B 1 218 ? 1.034 -12.648 11.594 1 91.56 218 HIS B N 1
ATOM 4038 C CA . HIS B 1 218 ? 2.201 -11.828 11.898 1 91.56 218 HIS B CA 1
ATOM 4039 C C . HIS B 1 218 ? 2.734 -11.141 10.648 1 91.56 218 HIS B C 1
ATOM 4041 O O . HIS B 1 218 ? 3.912 -10.781 10.586 1 91.56 218 HIS B O 1
ATOM 4047 N N . ARG B 1 219 ? 1.787 -11.031 9.688 1 94.69 219 ARG B N 1
ATOM 4048 C CA . ARG B 1 219 ? 2.199 -10.438 8.414 1 94.69 219 ARG B CA 1
ATOM 4049 C C . ARG B 1 219 ? 1.214 -9.367 7.969 1 94.69 219 ARG B C 1
ATOM 4051 O O . ARG B 1 219 ? 0.558 -9.508 6.934 1 94.69 219 ARG B O 1
ATOM 4058 N N . PRO B 1 220 ? 1.16 -8.258 8.758 1 94.62 220 PRO B N 1
ATOM 4059 C CA . PRO B 1 220 ? 0.159 -7.238 8.438 1 94.62 220 PRO B CA 1
ATOM 4060 C C . PRO B 1 220 ? 0.418 -6.566 7.086 1 94.62 220 PRO B C 1
ATOM 4062 O O . PRO B 1 220 ? -0.527 -6.176 6.395 1 94.62 220 PRO B O 1
ATOM 4065 N N . LEU B 1 221 ? 1.661 -6.379 6.695 1 94.94 221 LEU B N 1
ATOM 4066 C CA . LEU B 1 221 ? 1.938 -5.762 5.402 1 94.94 221 LEU B CA 1
ATOM 4067 C C . LEU B 1 221 ? 1.458 -6.652 4.262 1 94.94 221 LEU B C 1
ATOM 4069 O O . LEU B 1 221 ? 0.854 -6.168 3.301 1 94.94 221 LEU B O 1
ATOM 4073 N N . MET B 1 222 ? 1.709 -7.961 4.375 1 94.88 222 MET B N 1
ATOM 4074 C CA . MET B 1 222 ? 1.227 -8.914 3.377 1 94.88 222 MET B CA 1
ATOM 4075 C C . MET B 1 222 ? -0.298 -8.938 3.34 1 94.88 222 MET B C 1
ATOM 4077 O O . MET B 1 222 ? -0.896 -9.039 2.268 1 94.88 222 MET B O 1
ATOM 4081 N N . ALA B 1 223 ? -0.904 -8.844 4.535 1 96.75 223 ALA B N 1
ATOM 4082 C CA . ALA B 1 223 ? -2.361 -8.805 4.629 1 96.75 223 ALA B CA 1
ATOM 4083 C C . ALA B 1 223 ? -2.928 -7.605 3.873 1 96.75 223 ALA B C 1
ATOM 4085 O O . ALA B 1 223 ? -3.93 -7.727 3.164 1 96.75 223 ALA B O 1
ATOM 4086 N N . LEU B 1 224 ? -2.305 -6.453 4.07 1 94.88 224 LEU B N 1
ATOM 4087 C CA . LEU B 1 224 ? -2.746 -5.242 3.385 1 94.88 224 LEU B CA 1
ATOM 4088 C C . LEU B 1 224 ? -2.664 -5.418 1.871 1 94.88 224 LEU B C 1
ATOM 4090 O O . LEU B 1 224 ? -3.588 -5.035 1.147 1 94.88 224 LEU B O 1
ATOM 4094 N N . ARG B 1 225 ? -1.609 -5.98 1.372 1 93 225 ARG B N 1
ATOM 4095 C CA . ARG B 1 225 ? -1.442 -6.227 -0.057 1 93 225 ARG B CA 1
ATOM 4096 C C . ARG B 1 225 ? -2.49 -7.207 -0.569 1 93 225 ARG B C 1
ATOM 4098 O O . ARG B 1 225 ? -3.092 -6.988 -1.623 1 93 225 ARG B O 1
ATOM 4105 N N . LEU B 1 226 ? -2.613 -8.266 0.146 1 95.62 226 LEU B N 1
ATOM 4106 C CA . LEU B 1 226 ? -3.564 -9.297 -0.254 1 95.62 226 LEU B CA 1
ATOM 4107 C C . LEU B 1 226 ? -4.988 -8.75 -0.268 1 95.62 226 LEU B C 1
ATOM 4109 O O . LEU B 1 226 ? -5.797 -9.141 -1.111 1 95.62 226 LEU B O 1
ATOM 4113 N N . ARG B 1 227 ? -5.301 -7.844 0.736 1 94.88 227 ARG B N 1
ATOM 4114 C CA . ARG B 1 227 ? -6.602 -7.184 0.777 1 94.88 227 ARG B CA 1
ATOM 4115 C C . ARG B 1 227 ? -6.926 -6.531 -0.562 1 94.88 227 ARG B C 1
ATOM 4117 O O . ARG B 1 227 ? -8.031 -6.699 -1.09 1 94.88 227 ARG B O 1
ATOM 4124 N N . LEU B 1 228 ? -6.004 -5.852 -1.143 1 90.25 228 LEU B N 1
ATOM 4125 C CA . LEU B 1 228 ? -6.207 -5.172 -2.418 1 90.25 228 LEU B CA 1
ATOM 4126 C C . LEU B 1 228 ? -6.469 -6.18 -3.533 1 90.25 228 LEU B C 1
ATOM 4128 O O . LEU B 1 228 ? -7.352 -5.977 -4.367 1 90.25 228 LEU B O 1
ATOM 4132 N N . GLU B 1 229 ? -5.699 -7.223 -3.529 1 89.5 229 GLU B N 1
ATOM 4133 C CA . GLU B 1 229 ? -5.844 -8.266 -4.543 1 89.5 229 GLU B CA 1
ATOM 4134 C C . GLU B 1 229 ? -7.207 -8.945 -4.438 1 89.5 229 GLU B C 1
ATOM 4136 O O . GLU B 1 229 ? -7.836 -9.242 -5.457 1 89.5 229 GLU B O 1
ATOM 4141 N N . ILE B 1 230 ? -7.633 -9.188 -3.221 1 90.88 230 ILE B N 1
ATOM 4142 C CA . ILE B 1 230 ? -8.914 -9.836 -2.967 1 90.88 230 ILE B CA 1
ATOM 4143 C C . ILE B 1 230 ? -10.055 -8.93 -3.441 1 90.88 230 ILE B C 1
ATOM 4145 O O . ILE B 1 230 ? -10.977 -9.391 -4.113 1 90.88 230 ILE B O 1
ATOM 4149 N N . LEU B 1 231 ? -10 -7.652 -3.15 1 88.94 231 LEU B N 1
ATOM 4150 C CA . LEU B 1 231 ? -11.07 -6.703 -3.447 1 88.94 231 LEU B CA 1
ATOM 4151 C C . LEU B 1 231 ? -11.18 -6.461 -4.949 1 88.94 231 LEU B C 1
ATOM 4153 O O . LEU B 1 231 ? -12.258 -6.148 -5.457 1 88.94 231 LEU B O 1
ATOM 4157 N N . ASP B 1 232 ? -10.156 -6.637 -5.664 1 84.25 232 ASP B N 1
ATOM 4158 C CA . ASP B 1 232 ? -10.141 -6.441 -7.109 1 84.25 232 ASP B CA 1
ATOM 4159 C C . ASP B 1 232 ? -10.922 -7.547 -7.82 1 84.25 232 ASP B C 1
ATOM 4161 O O . ASP B 1 232 ? -11.453 -7.332 -8.914 1 84.25 232 ASP B O 1
ATOM 4165 N N . HIS B 1 233 ? -11.023 -8.633 -7.18 1 78.69 233 HIS B N 1
ATOM 4166 C CA . HIS B 1 233 ? -11.594 -9.781 -7.883 1 78.69 233 HIS B CA 1
ATOM 4167 C C . HIS B 1 233 ? -12.852 -10.281 -7.188 1 78.69 233 HIS B C 1
ATOM 4169 O O . HIS B 1 233 ? -13.539 -11.172 -7.699 1 78.69 233 HIS B O 1
ATOM 4175 N N . CYS B 1 234 ? -13.148 -9.656 -6.168 1 78.94 234 CYS B N 1
ATOM 4176 C CA . CYS B 1 234 ? -14.234 -10.188 -5.352 1 78.94 234 CYS B CA 1
ATOM 4177 C C . CYS B 1 234 ? -15.586 -9.695 -5.859 1 78.94 234 CYS B C 1
ATOM 4179 O O . CYS B 1 234 ? -15.805 -8.492 -5.988 1 78.94 234 CYS B O 1
ATOM 4181 N N . ALA B 1 235 ? -16.359 -10.719 -6.375 1 80.31 235 ALA B N 1
ATOM 4182 C CA . ALA B 1 235 ? -17.75 -10.453 -6.68 1 80.31 235 ALA B CA 1
ATOM 4183 C C . ALA B 1 235 ? -18.656 -10.891 -5.527 1 80.31 235 ALA B C 1
ATOM 4185 O O . ALA B 1 235 ? -18.906 -12.078 -5.336 1 80.31 235 ALA B O 1
ATOM 4186 N N . ILE B 1 236 ? -18.906 -10.023 -4.633 1 83 236 ILE B N 1
ATOM 4187 C CA . ILE B 1 236 ? -19.688 -10.352 -3.445 1 83 236 ILE B CA 1
ATOM 4188 C C . ILE B 1 236 ? -20.906 -9.43 -3.354 1 83 236 ILE B C 1
ATOM 4190 O O . ILE B 1 236 ? -20.828 -8.258 -3.725 1 83 236 ILE B O 1
ATOM 4194 N N . SER B 1 237 ? -22.078 -10.047 -3.033 1 84.94 237 SER B N 1
ATOM 4195 C CA . SER B 1 237 ? -23.266 -9.25 -2.768 1 84.94 237 SER B CA 1
ATOM 4196 C C . SER B 1 237 ? -23.078 -8.359 -1.54 1 84.94 237 SER B C 1
ATOM 4198 O O . SER B 1 237 ? -22.297 -8.68 -0.651 1 84.94 237 SER B O 1
ATOM 4200 N N . PRO B 1 238 ? -23.781 -7.281 -1.464 1 84.56 238 PRO B N 1
ATOM 4201 C CA . PRO B 1 238 ? -23.688 -6.41 -0.289 1 84.56 238 PRO B CA 1
ATOM 4202 C C . PRO B 1 238 ? -24.016 -7.137 1.012 1 84.56 238 PRO B C 1
ATOM 4204 O O . PRO B 1 238 ? -23.344 -6.934 2.025 1 84.56 238 PRO B O 1
ATOM 4207 N N . ALA B 1 239 ? -25.047 -7.973 0.936 1 87 239 ALA B N 1
ATOM 4208 C CA . ALA B 1 239 ? -25.438 -8.727 2.127 1 87 239 ALA B CA 1
ATOM 4209 C C . ALA B 1 239 ? -24.328 -9.703 2.533 1 87 239 ALA B C 1
ATOM 4211 O O . ALA B 1 239 ? -24.047 -9.867 3.723 1 87 239 ALA B O 1
ATOM 4212 N N . GLY B 1 240 ? -23.75 -10.375 1.514 1 90.31 240 GLY B N 1
ATOM 4213 C CA . GLY B 1 240 ? -22.641 -11.266 1.786 1 90.31 240 GLY B CA 1
ATOM 4214 C C . GLY B 1 240 ? -21.438 -10.555 2.373 1 90.31 240 GLY B C 1
ATOM 4215 O O . GLY B 1 240 ? -20.781 -11.07 3.287 1 90.31 240 GLY B O 1
ATOM 4216 N N . MET B 1 241 ? -21.234 -9.414 1.85 1 89.56 241 MET B N 1
ATOM 4217 C CA . MET B 1 241 ? -20.125 -8.594 2.324 1 89.56 241 MET B CA 1
ATOM 4218 C C . MET B 1 241 ? -20.328 -8.203 3.785 1 89.56 241 MET B C 1
ATOM 4220 O O . MET B 1 241 ? -19.391 -8.25 4.574 1 89.56 241 MET B O 1
ATOM 4224 N N . ASP B 1 242 ? -21.531 -7.844 4.105 1 90.5 242 ASP B N 1
ATOM 4225 C CA . ASP B 1 242 ? -21.844 -7.469 5.48 1 90.5 242 ASP B CA 1
ATOM 4226 C C . ASP B 1 242 ? -21.625 -8.641 6.434 1 90.5 242 ASP B C 1
ATOM 4228 O O . ASP B 1 242 ? -21.062 -8.461 7.52 1 90.5 242 ASP B O 1
ATOM 4232 N N . THR B 1 243 ? -22.047 -9.758 5.992 1 93.31 243 THR B N 1
ATOM 4233 C CA . THR B 1 243 ? -21.891 -10.961 6.805 1 93.31 243 THR B CA 1
ATOM 4234 C C . THR B 1 243 ? -20.422 -11.273 7.047 1 93.31 243 THR B C 1
ATOM 4236 O O . THR B 1 243 ? -20.016 -11.531 8.18 1 93.31 243 THR B O 1
ATOM 4239 N N . ILE B 1 244 ? -19.656 -11.219 6.023 1 95.31 244 ILE B N 1
ATOM 4240 C CA . ILE B 1 244 ? -18.234 -11.523 6.113 1 95.31 244 ILE B CA 1
ATOM 4241 C C . ILE B 1 244 ? -17.531 -10.469 6.973 1 95.31 244 ILE B C 1
ATOM 4243 O O . ILE B 1 244 ? -16.734 -10.805 7.855 1 95.31 244 ILE B O 1
ATOM 4247 N N . ALA B 1 245 ? -17.875 -9.219 6.727 1 94.69 245 ALA B N 1
ATOM 4248 C CA . ALA B 1 245 ? -17.25 -8.125 7.469 1 94.69 245 ALA B CA 1
ATOM 4249 C C . ALA B 1 245 ? -17.531 -8.242 8.961 1 94.69 245 ALA B C 1
ATOM 4251 O O . ALA B 1 245 ? -16.641 -8.078 9.789 1 94.69 245 ALA B O 1
ATOM 4252 N N . ARG B 1 246 ? -18.766 -8.57 9.266 1 96.19 246 ARG B N 1
ATOM 4253 C CA . ARG B 1 246 ? -19.156 -8.727 10.664 1 96.19 246 ARG B CA 1
ATOM 4254 C C . ARG B 1 246 ? -18.359 -9.852 11.32 1 96.19 246 ARG B C 1
ATOM 4256 O O . ARG B 1 246 ? -17.875 -9.703 12.445 1 96.19 246 ARG B O 1
ATOM 4263 N N . GLY B 1 247 ? -18.25 -10.93 10.594 1 97.25 247 GLY B N 1
ATOM 4264 C CA . GLY B 1 247 ? -17.469 -12.055 11.109 1 97.25 247 GLY B CA 1
ATOM 4265 C C . GLY B 1 247 ? -16.016 -11.711 11.344 1 97.25 247 GLY B C 1
ATOM 4266 O O . GLY B 1 247 ? -15.43 -12.133 12.344 1 97.25 247 GLY B O 1
ATOM 4267 N N . LEU B 1 248 ? -15.438 -11.008 10.5 1 97.56 248 LEU B N 1
ATOM 4268 C CA . LEU B 1 248 ? -14.039 -10.617 10.625 1 97.56 248 LEU B CA 1
ATOM 4269 C C . LEU B 1 248 ? -13.852 -9.633 11.781 1 97.56 248 LEU B C 1
ATOM 4271 O O . LEU B 1 248 ? -12.852 -9.695 12.492 1 97.56 248 LEU B O 1
ATOM 4275 N N . ILE B 1 249 ? -14.812 -8.719 11.945 1 97.19 249 ILE B N 1
ATOM 4276 C CA . ILE B 1 249 ? -14.75 -7.754 13.039 1 97.19 249 ILE B CA 1
ATOM 4277 C C . ILE B 1 249 ? -14.797 -8.484 14.383 1 97.19 249 ILE B C 1
ATOM 4279 O O . ILE B 1 249 ? -14.086 -8.117 15.32 1 97.19 249 ILE B O 1
ATOM 4283 N N . ASP B 1 250 ? -15.516 -9.578 14.445 1 96.19 250 ASP B N 1
ATOM 4284 C CA . ASP B 1 250 ? -15.648 -10.359 15.672 1 96.19 250 ASP B CA 1
ATOM 4285 C C . ASP B 1 250 ? -14.336 -11.055 16.031 1 96.19 250 ASP B C 1
ATOM 4287 O O . ASP B 1 250 ? -14.078 -11.344 17.203 1 96.19 250 ASP B O 1
ATOM 4291 N N . ASP B 1 251 ? -13.539 -11.352 15.039 1 94.38 251 ASP B N 1
ATOM 4292 C CA . ASP B 1 251 ? -12.227 -11.945 15.281 1 94.38 251 ASP B CA 1
ATOM 4293 C C . ASP B 1 251 ? -11.352 -11.023 16.125 1 94.38 251 ASP B C 1
ATOM 4295 O O . ASP B 1 251 ? -10.688 -11.477 17.062 1 94.38 251 ASP B O 1
ATOM 4299 N N . GLY B 1 252 ? -11.344 -9.703 15.789 1 92.88 252 GLY B N 1
ATOM 4300 C CA . GLY B 1 252 ? -10.711 -8.688 16.625 1 92.88 252 GLY B CA 1
ATOM 4301 C C . GLY B 1 252 ? -9.227 -8.523 16.312 1 92.88 252 GLY B C 1
ATOM 4302 O O . GLY B 1 252 ? -8.586 -7.605 16.844 1 92.88 252 GLY B O 1
ATOM 4303 N N . GLY B 1 253 ? -8.633 -9.453 15.562 1 95.06 253 GLY B N 1
ATOM 4304 C CA . GLY B 1 253 ? -7.215 -9.367 15.258 1 95.06 253 GLY B CA 1
ATOM 4305 C C . GLY B 1 253 ? -6.887 -8.297 14.227 1 95.06 253 GLY B C 1
ATOM 4306 O O . GLY B 1 253 ? -7.785 -7.754 13.586 1 95.06 253 GLY B O 1
ATOM 4307 N N . THR B 1 254 ? -5.656 -8 14.156 1 95.69 254 THR B N 1
ATOM 4308 C CA . THR B 1 254 ? -5.184 -6.945 13.266 1 95.69 254 THR B CA 1
ATOM 4309 C C . THR B 1 254 ? -5.48 -7.289 11.812 1 95.69 254 THR B C 1
ATOM 4311 O O . THR B 1 254 ? -6.086 -6.492 11.094 1 95.69 254 THR B O 1
ATOM 4314 N N . VAL B 1 255 ? -5.102 -8.516 11.383 1 97.31 255 VAL B N 1
ATOM 4315 C CA . VAL B 1 255 ? -5.262 -8.914 9.992 1 97.31 255 VAL B CA 1
ATOM 4316 C C . VAL B 1 255 ? -6.75 -8.984 9.641 1 97.31 255 VAL B C 1
ATOM 4318 O O . VAL B 1 255 ? -7.164 -8.523 8.57 1 97.31 255 VAL B O 1
ATOM 4321 N N . ALA B 1 256 ? -7.555 -9.523 10.57 1 97.94 256 ALA B N 1
ATOM 4322 C CA . ALA B 1 256 ? -9 -9.562 10.367 1 97.94 256 ALA B CA 1
ATOM 4323 C C . ALA B 1 256 ? -9.57 -8.156 10.188 1 97.94 256 ALA B C 1
ATOM 4325 O O . ALA B 1 256 ? -10.43 -7.934 9.336 1 97.94 256 ALA B O 1
ATOM 4326 N N . GLY B 1 257 ? -9.086 -7.246 10.977 1 97.62 257 GLY B N 1
ATOM 4327 C CA . GLY B 1 257 ? -9.508 -5.859 10.859 1 97.62 257 GLY B CA 1
ATOM 4328 C C . GLY B 1 257 ? -9.148 -5.234 9.523 1 97.62 257 GLY B C 1
ATOM 4329 O O . GLY B 1 257 ? -9.953 -4.52 8.93 1 97.62 257 GLY B O 1
ATOM 4330 N N . ILE B 1 258 ? -7.949 -5.531 9.07 1 96.69 258 ILE B N 1
ATOM 4331 C CA . ILE B 1 258 ? -7.48 -5.027 7.785 1 96.69 258 ILE B CA 1
ATOM 4332 C C . ILE B 1 258 ? -8.398 -5.516 6.672 1 96.69 258 ILE B C 1
ATOM 4334 O O . ILE B 1 258 ? -8.82 -4.734 5.816 1 96.69 258 ILE B O 1
ATOM 4338 N N . PHE B 1 259 ? -8.773 -6.766 6.645 1 96.69 259 PHE B N 1
ATOM 4339 C CA . PHE B 1 259 ? -9.672 -7.312 5.629 1 96.69 259 PHE B CA 1
ATOM 4340 C C . PHE B 1 259 ? -11.07 -6.715 5.762 1 96.69 259 PHE B C 1
ATOM 4342 O O . PHE B 1 259 ? -11.688 -6.352 4.762 1 96.69 259 PHE B O 1
ATOM 4349 N N . ALA B 1 260 ? -11.531 -6.594 7.02 1 96.31 260 ALA B N 1
ATOM 4350 C CA . ALA B 1 260 ? -12.867 -6.07 7.266 1 96.31 260 ALA B CA 1
ATOM 4351 C C . ALA B 1 260 ? -13.008 -4.641 6.742 1 96.31 260 ALA B C 1
ATOM 4353 O O . ALA B 1 260 ? -13.992 -4.309 6.078 1 96.31 260 ALA B O 1
ATOM 4354 N N . VAL B 1 261 ? -12.023 -3.811 6.988 1 94.44 261 VAL B N 1
ATOM 4355 C CA . VAL B 1 261 ? -12.047 -2.43 6.523 1 94.44 261 VAL B CA 1
ATOM 4356 C C . VAL B 1 261 ? -12.125 -2.4 4.996 1 94.44 261 VAL B C 1
ATOM 4358 O O . VAL B 1 261 ? -12.883 -1.614 4.422 1 94.44 261 VAL B O 1
ATOM 4361 N N . GLY B 1 262 ? -11.32 -3.24 4.406 1 92.69 262 GLY B N 1
ATOM 4362 C CA . GLY B 1 262 ? -11.328 -3.305 2.953 1 92.69 262 GLY B CA 1
ATOM 4363 C C . GLY B 1 262 ? -12.688 -3.664 2.383 1 92.69 262 GLY B C 1
ATOM 4364 O O . GLY B 1 262 ? -13.148 -3.045 1.42 1 92.69 262 GLY B O 1
ATOM 4365 N N . LEU B 1 263 ? -13.336 -4.578 2.947 1 90.88 263 LEU B N 1
ATOM 4366 C CA . LEU B 1 263 ? -14.641 -5.035 2.473 1 90.88 263 LEU B CA 1
ATOM 4367 C C . LEU B 1 263 ? -15.688 -3.943 2.641 1 90.88 263 LEU B C 1
ATOM 4369 O O . LEU B 1 263 ? -16.469 -3.682 1.722 1 90.88 263 LEU B O 1
ATOM 4373 N N . ILE B 1 264 ? -15.625 -3.262 3.746 1 88.62 264 ILE B N 1
ATOM 4374 C CA . ILE B 1 264 ? -16.609 -2.242 4.062 1 88.62 264 ILE B CA 1
ATOM 4375 C C . ILE B 1 264 ? -16.391 -1.008 3.193 1 88.62 264 ILE B C 1
ATOM 4377 O O . ILE B 1 264 ? -17.328 -0.407 2.689 1 88.62 264 ILE B O 1
ATOM 4381 N N . ALA B 1 265 ? -15.125 -0.673 3.051 1 84.25 265 ALA B N 1
ATOM 4382 C CA . ALA B 1 265 ? -14.781 0.542 2.316 1 84.25 265 ALA B CA 1
ATOM 4383 C C . ALA B 1 265 ? -15.078 0.384 0.827 1 84.25 265 ALA B C 1
ATOM 4385 O O . ALA B 1 265 ? -15.359 1.365 0.137 1 84.25 265 ALA B O 1
ATOM 4386 N N . ARG B 1 266 ? -14.883 -0.747 0.254 1 78.69 266 ARG B N 1
ATOM 4387 C CA . ARG B 1 266 ? -15.164 -0.995 -1.157 1 78.69 266 ARG B CA 1
ATOM 4388 C C . ARG B 1 266 ? -16.609 -0.668 -1.494 1 78.69 266 ARG B C 1
ATOM 4390 O O . ARG B 1 266 ? -16.891 -0.087 -2.543 1 78.69 266 ARG B O 1
ATOM 4397 N N . GLU B 1 267 ? -17.5 -1.08 -0.667 1 65.31 267 GLU B N 1
ATOM 4398 C CA . GLU B 1 267 ? -18.922 -0.907 -0.912 1 65.31 267 GLU B CA 1
ATOM 4399 C C . GLU B 1 267 ? -19.375 0.524 -0.617 1 65.31 267 GLU B C 1
ATOM 4401 O O . GLU B 1 267 ? -20.344 1.011 -1.196 1 65.31 267 GLU B O 1
ATOM 4406 N N . GLY B 1 268 ? -18.891 1.14 0.42 1 57.06 268 GLY B N 1
ATOM 4407 C CA . GLY B 1 268 ? -19.312 2.479 0.797 1 57.06 268 GLY B CA 1
ATOM 4408 C C . GLY B 1 268 ? -19.188 3.484 -0.332 1 57.06 268 GLY B C 1
ATOM 4409 O O . GLY B 1 268 ? -19.984 4.418 -0.43 1 57.06 268 GLY B O 1
ATOM 4410 N N . GLY B 1 269 ? -18.094 3.363 -1.252 1 55.5 269 GLY B N 1
ATOM 4411 C CA . GLY B 1 269 ? -17.969 4.297 -2.361 1 55.5 269 GLY B CA 1
ATOM 4412 C C . GLY B 1 269 ? -19.109 4.188 -3.361 1 55.5 269 GLY B C 1
ATOM 4413 O O . GLY B 1 269 ? -19.391 5.137 -4.09 1 55.5 269 GLY B O 1
ATOM 4414 N N . LYS B 1 270 ? -19.688 2.984 -3.467 1 57.34 270 LYS B N 1
ATOM 4415 C CA . LYS B 1 270 ? -20.656 2.789 -4.531 1 57.34 270 LYS B CA 1
ATOM 4416 C C . LYS B 1 270 ? -22.078 3.111 -4.051 1 57.34 270 LYS B C 1
ATOM 4418 O O . LYS B 1 270 ? -22.891 3.658 -4.801 1 57.34 270 LYS B O 1
ATOM 4423 N N . GLU B 1 271 ? -22.547 2.504 -2.885 1 58.16 271 GLU B N 1
ATOM 4424 C CA . GLU B 1 271 ? -23.922 2.695 -2.461 1 58.16 271 GLU B CA 1
ATOM 4425 C C . GLU B 1 271 ? -24 3.395 -1.105 1 58.16 271 GLU B C 1
ATOM 4427 O O . GLU B 1 271 ? -23 3.473 -0.389 1 58.16 271 GLU B O 1
ATOM 4432 N N . LYS B 1 272 ? -25.203 3.896 -0.75 1 61.19 272 LYS B N 1
ATOM 4433 C CA . LYS B 1 272 ? -25.672 4.496 0.498 1 61.19 272 LYS B CA 1
ATOM 4434 C C . LYS B 1 272 ? -25.25 3.654 1.7 1 61.19 272 LYS B C 1
ATOM 4436 O O . LYS B 1 272 ? -25.375 2.43 1.687 1 61.19 272 LYS B O 1
ATOM 4441 N N . TRP B 1 273 ? -24.375 4.156 2.52 1 71.5 273 TRP B N 1
ATOM 4442 C CA . TRP B 1 273 ? -23.953 3.539 3.777 1 71.5 273 TRP B CA 1
ATOM 4443 C C . TRP B 1 273 ? -25.172 3.098 4.59 1 71.5 273 TRP B C 1
ATOM 4445 O O . TRP B 1 273 ? -26 3.922 4.965 1 71.5 273 TRP B O 1
ATOM 4455 N N . SER B 1 274 ? -25.422 1.741 4.555 1 78.25 274 SER B N 1
ATOM 4456 C CA . SER B 1 274 ? -26.438 1.247 5.473 1 78.25 274 SER B CA 1
ATOM 4457 C C . SER B 1 274 ? -26.047 1.508 6.926 1 78.25 274 SER B C 1
ATOM 4459 O O . SER B 1 274 ? -24.891 1.778 7.219 1 78.25 274 SER B O 1
ATOM 4461 N N . GLU B 1 275 ? -26.984 1.585 7.684 1 81.94 275 GLU B N 1
ATOM 4462 C CA . GLU B 1 275 ? -26.75 1.791 9.109 1 81.94 275 GLU B CA 1
ATOM 4463 C C . GLU B 1 275 ? -25.812 0.724 9.672 1 81.94 275 GLU B C 1
ATOM 4465 O O . GLU B 1 275 ? -24.953 1.023 10.5 1 81.94 275 GLU B O 1
ATOM 4470 N N . GLY B 1 276 ? -26.031 -0.503 9.195 1 85.25 276 GLY B N 1
ATOM 4471 C CA . GLY B 1 276 ? -25.172 -1.589 9.664 1 85.25 276 GLY B CA 1
ATOM 4472 C C . GLY B 1 276 ? -23.719 -1.42 9.266 1 85.25 276 GLY B C 1
ATOM 4473 O O . GLY B 1 276 ? -22.828 -1.627 10.086 1 85.25 276 GLY B O 1
ATOM 4474 N N . ARG B 1 277 ? -23.516 -0.996 8.156 1 86.75 277 ARG B N 1
ATOM 4475 C CA . ARG B 1 277 ? -22.156 -0.778 7.668 1 86.75 277 ARG B CA 1
ATOM 4476 C C . ARG B 1 277 ? -21.5 0.397 8.383 1 86.75 277 ARG B C 1
ATOM 4478 O O . ARG B 1 277 ? -20.312 0.358 8.688 1 86.75 277 ARG B O 1
ATOM 4485 N N . ARG B 1 278 ? -22.281 1.402 8.664 1 85.38 278 ARG B N 1
ATOM 4486 C CA . ARG B 1 278 ? -21.766 2.547 9.406 1 85.38 278 ARG B CA 1
ATOM 4487 C C . ARG B 1 278 ? -21.344 2.139 10.812 1 85.38 278 ARG B C 1
ATOM 4489 O O . ARG B 1 278 ? -20.297 2.568 11.297 1 85.38 278 ARG B O 1
ATOM 4496 N N . GLU B 1 279 ? -22.141 1.3 11.367 1 89.38 279 GLU B N 1
ATOM 4497 C CA . GLU B 1 279 ? -21.828 0.818 12.711 1 89.38 279 GLU B CA 1
ATOM 4498 C C . GLU B 1 279 ? -20.562 -0.02 12.711 1 89.38 279 GLU B C 1
ATOM 4500 O O . GLU B 1 279 ? -19.734 0.091 13.625 1 89.38 279 GLU B O 1
ATOM 4505 N N . MET B 1 280 ? -20.422 -0.812 11.703 1 92.44 280 MET B N 1
ATOM 4506 C CA . MET B 1 280 ? -19.219 -1.639 11.594 1 92.44 280 MET B CA 1
ATOM 4507 C C . MET B 1 280 ? -17.984 -0.774 11.406 1 92.44 280 MET B C 1
ATOM 4509 O O . MET B 1 280 ? -16.938 -1.031 12.023 1 92.44 280 MET B O 1
ATOM 4513 N N . LEU B 1 281 ? -18.109 0.229 10.602 1 90.06 281 LEU B N 1
ATOM 4514 C CA . LEU B 1 281 ? -16.984 1.128 10.375 1 90.06 281 LEU B CA 1
ATOM 4515 C C . LEU B 1 281 ? -16.625 1.868 11.656 1 90.06 281 LEU B C 1
ATOM 4517 O O . LEU B 1 281 ? -15.438 2.035 11.961 1 90.06 281 LEU B O 1
ATOM 4521 N N . LEU B 1 282 ? -17.625 2.26 12.43 1 89.06 282 LEU B N 1
ATOM 4522 C CA . LEU B 1 282 ? -17.391 2.947 13.688 1 89.06 282 LEU B CA 1
ATOM 4523 C C . LEU B 1 282 ? -16.703 2.025 14.688 1 89.06 282 LEU B C 1
ATOM 4525 O O . LEU B 1 282 ? -15.828 2.463 15.445 1 89.06 282 LEU B O 1
ATOM 4529 N N . GLU B 1 283 ? -17.062 0.835 14.648 1 93.06 283 GLU B N 1
ATOM 4530 C CA . GLU B 1 283 ? -16.422 -0.154 15.508 1 93.06 283 GLU B CA 1
ATOM 4531 C C . GLU B 1 283 ? -14.953 -0.337 15.117 1 93.06 283 GLU B C 1
ATOM 4533 O O . GLU B 1 283 ? -14.086 -0.437 15.992 1 93.06 283 GLU B O 1
ATOM 4538 N N . LEU B 1 284 ? -14.719 -0.367 13.836 1 93.56 284 LEU B N 1
ATOM 4539 C CA . LEU B 1 284 ? -13.352 -0.513 13.352 1 93.56 284 LEU B CA 1
ATOM 4540 C C . LEU B 1 284 ? -12.523 0.727 13.672 1 93.56 284 LEU B C 1
ATOM 4542 O O . LEU B 1 284 ? -11.312 0.632 13.883 1 93.56 284 LEU B O 1
ATOM 4546 N N . ARG B 1 285 ? -13.156 1.879 13.805 1 90 285 ARG B N 1
ATOM 4547 C CA . ARG B 1 285 ? -12.469 3.117 14.156 1 90 285 ARG B CA 1
ATOM 4548 C C . ARG B 1 285 ? -12.109 3.139 15.641 1 90 285 ARG B C 1
ATOM 4550 O O . ARG B 1 285 ? -11.344 3.99 16.078 1 90 285 ARG B O 1
ATOM 4557 N N . ARG B 1 286 ? -12.625 2.162 16.344 1 91.81 286 ARG B N 1
ATOM 4558 C CA . ARG B 1 286 ? -12.297 2 17.766 1 91.81 286 ARG B CA 1
ATOM 4559 C C . ARG B 1 286 ? -11.539 0.696 18 1 91.81 286 ARG B C 1
ATOM 4561 O O . ARG B 1 286 ? -11.531 0.177 19.109 1 91.81 286 ARG B O 1
ATOM 4568 N N . HIS B 1 287 ? -11 0.147 16.969 1 94.12 287 HIS B N 1
ATOM 4569 C CA . HIS B 1 287 ? -10.258 -1.109 17.047 1 94.12 287 HIS B CA 1
ATOM 4570 C C . HIS B 1 287 ? -9.047 -0.979 17.969 1 94.12 287 HIS B C 1
ATOM 4572 O O . HIS B 1 287 ? -8.43 0.086 18.047 1 94.12 287 HIS B O 1
ATOM 4578 N N . PRO B 1 288 ? -8.648 -1.946 18.625 1 93.94 288 PRO B N 1
ATOM 4579 C CA . PRO B 1 288 ? -7.488 -1.878 19.531 1 93.94 288 PRO B CA 1
ATOM 4580 C C . PRO B 1 288 ? -6.18 -1.63 18.781 1 93.94 288 PRO B C 1
ATOM 4582 O O . PRO B 1 288 ? -5.258 -1.018 19.328 1 93.94 288 PRO B O 1
ATOM 4585 N N . ASP B 1 289 ? -6.09 -2.178 17.625 1 94.56 289 ASP B N 1
ATOM 4586 C CA . ASP B 1 289 ? -4.891 -1.969 16.812 1 94.56 289 ASP B CA 1
ATOM 4587 C C . ASP B 1 289 ? -4.934 -0.616 16.109 1 94.56 289 ASP B C 1
ATOM 4589 O O . ASP B 1 289 ? -5.875 -0.325 15.367 1 94.56 289 ASP B O 1
ATOM 4593 N N . ALA B 1 290 ? -3.955 0.235 16.297 1 93.81 290 ALA B N 1
ATOM 4594 C CA . ALA B 1 290 ? -3.918 1.606 15.797 1 93.81 290 ALA B CA 1
ATOM 4595 C C . ALA B 1 290 ? -3.865 1.634 14.273 1 93.81 290 ALA B C 1
ATOM 4597 O O . ALA B 1 290 ? -4.426 2.533 13.641 1 93.81 290 ALA B O 1
ATOM 4598 N N . ASP B 1 291 ? -3.191 0.699 13.656 1 93.69 291 ASP B N 1
ATOM 4599 C CA . ASP B 1 291 ? -3.121 0.643 12.195 1 93.69 291 ASP B CA 1
ATOM 4600 C C . ASP B 1 291 ? -4.488 0.338 11.594 1 93.69 291 ASP B C 1
ATOM 4602 O O . ASP B 1 291 ? -4.852 0.89 10.555 1 93.69 291 ASP B O 1
ATOM 4606 N N . VAL B 1 292 ? -5.227 -0.548 12.234 1 95.25 292 VAL B N 1
ATOM 4607 C CA . VAL B 1 292 ? -6.574 -0.852 11.758 1 95.25 292 VAL B CA 1
ATOM 4608 C C . VAL B 1 292 ? -7.457 0.388 11.883 1 95.25 292 VAL B C 1
ATOM 4610 O O . VAL B 1 292 ? -8.227 0.704 10.977 1 95.25 292 VAL B O 1
ATOM 4613 N N . ARG B 1 293 ? -7.316 1.126 12.984 1 93.12 293 ARG B N 1
ATOM 4614 C CA . ARG B 1 293 ? -8.07 2.361 13.164 1 93.12 293 ARG B CA 1
ATOM 4615 C C . ARG B 1 293 ? -7.777 3.357 12.047 1 93.12 293 ARG B C 1
ATOM 4617 O O . ARG B 1 293 ? -8.688 3.973 11.5 1 93.12 293 ARG B O 1
ATOM 4624 N N . ASP B 1 294 ? -6.5 3.469 11.766 1 90.88 294 ASP B N 1
ATOM 4625 C CA . ASP B 1 294 ? -6.09 4.402 10.719 1 90.88 294 ASP B CA 1
ATOM 4626 C C . ASP B 1 294 ? -6.68 4.008 9.367 1 90.88 294 ASP B C 1
ATOM 4628 O O . ASP B 1 294 ? -7.152 4.867 8.617 1 90.88 294 ASP B O 1
ATOM 4632 N N . GLU B 1 295 ? -6.637 2.711 9.078 1 91.69 295 GLU B N 1
ATOM 4633 C CA . GLU B 1 295 ? -7.23 2.232 7.836 1 91.69 295 GLU B CA 1
ATOM 4634 C C . GLU B 1 295 ? -8.727 2.523 7.789 1 91.69 295 GLU B C 1
ATOM 4636 O O . GLU B 1 295 ? -9.258 2.902 6.742 1 91.69 295 GLU B O 1
ATOM 4641 N N . ALA B 1 296 ? -9.375 2.344 8.891 1 91.31 296 ALA B N 1
ATOM 4642 C CA . ALA B 1 296 ? -10.812 2.58 8.984 1 91.31 296 ALA B CA 1
ATOM 4643 C C . ALA B 1 296 ? -11.141 4.059 8.797 1 91.31 296 ALA B C 1
ATOM 4645 O O . ALA B 1 296 ? -12.148 4.406 8.18 1 91.31 296 ALA B O 1
ATOM 4646 N N . ARG B 1 297 ? -10.305 4.91 9.297 1 85.88 297 ARG B N 1
ATOM 4647 C CA . ARG B 1 297 ? -10.523 6.352 9.203 1 85.88 297 ARG B CA 1
ATOM 4648 C C . ARG B 1 297 ? -10.305 6.848 7.781 1 85.88 297 ARG B C 1
ATOM 4650 O O . ARG B 1 297 ? -10.875 7.863 7.375 1 85.88 297 ARG B O 1
ATOM 4657 N N . ARG B 1 298 ? -9.547 6.191 7.074 1 83.38 298 ARG B N 1
ATOM 4658 C CA . ARG B 1 298 ? -9.297 6.551 5.68 1 83.38 298 ARG B CA 1
ATOM 4659 C C . ARG B 1 298 ? -10.484 6.172 4.797 1 83.38 298 ARG B C 1
ATOM 4661 O O . ARG B 1 298 ? -10.648 6.727 3.709 1 83.38 298 ARG B O 1
ATOM 4668 N N . ALA B 1 299 ? -11.133 5.223 5.25 1 78.44 299 ALA B N 1
ATOM 4669 C CA . ALA B 1 299 ? -12.32 4.809 4.504 1 78.44 299 ALA B CA 1
ATOM 4670 C C . ALA B 1 299 ? -13.391 5.891 4.535 1 78.44 299 ALA B C 1
ATOM 4672 O O . ALA B 1 299 ? -13.703 6.434 5.598 1 78.44 299 ALA B O 1
ATOM 4673 N N . ARG B 1 300 ? -13.492 6.848 3.498 1 62.34 300 ARG B N 1
ATOM 4674 C CA . ARG B 1 300 ? -14.414 7.973 3.43 1 62.34 300 ARG B CA 1
ATOM 4675 C C . ARG B 1 300 ? -15.859 7.504 3.559 1 62.34 300 ARG B C 1
ATOM 4677 O O . ARG B 1 300 ? -16.281 6.586 2.852 1 62.34 300 ARG B O 1
ATOM 4684 N N . MET B 1 301 ? -16.5 7.852 4.664 1 52.72 301 MET B N 1
ATOM 4685 C CA . MET B 1 301 ? -17.953 7.762 4.719 1 52.72 301 MET B CA 1
ATOM 4686 C C . MET B 1 301 ? -18.594 8.805 3.814 1 52.72 301 MET B C 1
ATOM 4688 O O . MET B 1 301 ? -18.281 9.992 3.902 1 52.72 301 MET B O 1
ATOM 4692 N N . GLN B 1 302 ? -18.422 8.711 2.555 1 44.41 302 GLN B N 1
ATOM 4693 C CA . GLN B 1 302 ? -19.234 9.719 1.889 1 44.41 302 GLN B CA 1
ATOM 4694 C C . GLN B 1 302 ? -20.688 9.648 2.354 1 44.41 302 GLN B C 1
ATOM 4696 O O . GLN B 1 302 ? -21.188 8.586 2.732 1 44.41 302 GLN B O 1
#

Secondary structure (DSSP, 8-state):
-HHHHHHHHHHHHHHHHHGGGGG-GGGHHHHHHHHHSS-HHHHHHHHS--GGGS-HHHHHHHHHHHHHHTT-SSHHHHHHHHHHHHHHGGG-HHHHHHHHHHHH-TTS-HHHHHHHHHHHHHH--HHHHHHHHHHHHHHHHHHGGGT---HHHHHHHHHHHHHHHSS-HHHHHHHHHHHTTSGGGHHHHHHHHHTT--TTSHHHHHHHHHHHHHHTTT-HHHHHHHHHHHHHH----HHHHHHHHHHHHHH--HHHHHHHHHHHHHHHTTS---HHHHHHHHHHTT-SSHHHHHHHHHS---/-HHHHHHHHHHHHHHHHHGGGGG-GGGHHHHHHHHHSS-HHHHHHHHS--GGGS-HHHHHHHHHHHHHHTT-SSHHHHHHHHHHHHHHGGG-HHHHHHHHHHHH-TTS-HHHHHHHHHHHHHH--HHHHHHHHHHHHHHHHHHGGGT---HHHHHHHHHHHHHHHSS-HHHHHHHHHHHTTSGGGHHHHHHHHHTT--TTSHHHHHHHHHHHHHHTTT-HHHHHHHHHHHHHH----HHHHHHHHHHHHHH--HHHHHHHHHHHHHHHTTS---HHHHHHHHHHTT-SSHHHHHHHHHS---